Protein 9IA3 (pdb70)

B-factor: mean 20.73, std 11.27, range [8.74, 101.88]

Solvent-accessible surface area: 21559 Å² total; per-residue (Å²): 119,3,78,9,81,21,58,52,78,70,33,54,37,46,72,44,33,151,0,54,0,30,0,150,9,75,99,61,0,90,58,30,0,0,0,0,17,17,57,88,90,81,20,5,124,19,3,0,65,16,4,69,110,96,17,147,74,24,53,84,51,4,51,10,59,38,78,17,58,66,1,34,0,22,0,64,46,2,68,90,93,1,26,7,33,0,10,0,0,0,8,20,37,4,23,20,3,13,23,2,65,12,0,92,2,15,31,112,74,103,67,21,43,8,62,9,40,19,2,44,6,15,84,86,2,28,170,87,32,40,0,2,0,1,0,0,0,7,56,0,9,24,78,124,26,117,20,43,4,76,7,63,115,54,117,33,101,87,42,50,76,80,14,43,18,105,35,26,117,173,55,18,5,20,1,0,6,1,28,0,55,16,55,77,56,72,8,79,146,67,114,54,0,11,0,57,0,56,9,133,28,38,128,75,71,40,77,87,54,30,53,86,79,102,84,230,36,109,6,76,10,38,53,75,45,71,59,100,67,55,40,46,3,106,0,29,0,104,6,77,21,40,131,17,90,28,68,16,0,0,0,0,20,21,33,105,84,107,25,14,63,4,0,0,0,8,0,9,86,91,79,26,59,1,24,5,67,177,5,92,80,50,7,66,2,61,25,56,78,103,52,63,9,0,65,0,63,0,44,60,3,139,71,109,0,24,1,62,0,7,0,0,68,23,19,120,40,33,115,31,0,3,2,0,12,0,63,45,27,2,110,13,2,66,0,9,4,23,86,21,74,80,85,19,13,48,11,15,35,3,18,5,51,88,153,31,92,114,70,25,76,1,2,0,0,0,6,0,13,36,0,3,6,52,82,16,78,24,40,1,42,102,42,92,34,105,91,31,40,25,55,3,70,27,34,99,25,131,81,21,29,32,9,16,5,0,1,0,29,7,76,15,95,14,23,71,118,105,72,18,51,0,26,4,32,0,153,56,32,144,34,159,50,104,42,97,3,82,57,128,92,80,175,228,37,65,48,10,94,32,0,51,99,36,11,138,68,110,206,37,79,31,83,4,80,161

Structure (mmCIF, N/CA/C/O backbone):
data_9IA3
#
_entry.id   9IA3
#
_cell.length_a   82.198
_cell.length_b   65.131
_cell.length_c   100.635
_cell.angle_alpha   90.000
_cell.angle_beta   106.850
_cell.angle_gamma   90.000
#
_symmetry.space_group_name_H-M   'C 1 2 1'
#
loop_
_entity.id
_entity.type
_entity.pdbx_description
1 polymer 'Fab Bc8.108 light chain'
2 polymer 'Fab Bc8.108 heavy chain'
3 polymer 'Large S protein'
4 non-polymer 1,2-ETHANEDIOL
5 non-polymer DI(HYDROXYETHYL)ETHER
6 water water
#
loop_
_atom_site.group_PDB
_atom_site.id
_atom_site.type_symbol
_atom_site.label_atom_id
_atom_site.label_alt_id
_atom_site.label_comp_id
_atom_site.label_asym_id
_atom_site.label_entity_id
_atom_site.label_seq_id
_atom_site.pdbx_PDB_ins_code
_atom_site.Cartn_x
_atom_site.Cartn_y
_atom_site.Cartn_z
_atom_site.occupancy
_atom_site.B_iso_or_equiv
_atom_site.auth_seq_id
_atom_site.auth_comp_id
_atom_site.auth_asym_id
_atom_site.auth_atom_id
_atom_site.pdbx_PDB_model_num
ATOM 1 N N . GLU A 1 1 ? 22.76600 4.19000 15.82400 1.000 32.70130 1 GLU A N 1
ATOM 2 C CA . GLU A 1 1 ? 22.05900 2.91400 15.78500 1.000 24.25931 1 GLU A CA 1
ATOM 3 C C . GLU A 1 1 ? 20.61800 3.12700 15.33200 1.000 24.78014 1 GLU A C 1
ATOM 4 O O . GLU A 1 1 ? 19.97000 4.10200 15.71600 1.000 28.84637 1 GLU A O 1
ATOM 10 N N . ILE A 1 2 ? 20.12100 2.22100 14.49900 1.000 17.84842 2 ILE A N 1
ATOM 11 C CA . ILE A 1 2 ? 18.76500 2.30100 13.97500 1.000 17.47003 2 ILE A CA 1
ATOM 12 C C . ILE A 1 2 ? 17.87100 1.40800 14.82500 1.000 15.72549 2 ILE A C 1
ATOM 13 O O . ILE A 1 2 ? 18.04700 0.18300 14.85900 1.000 17.76013 2 ILE A O 1
ATOM 18 N N . VAL A 1 3 ? 16.91000 2.00800 15.50900 1.000 16.23201 3 VAL A N 1
ATOM 19 C CA . VAL A 1 3 ? 15.99800 1.27100 16.37500 1.000 16.03865 3 VAL A CA 1
ATOM 20 C C . VAL A 1 3 ? 14.82200 0.77700 15.54600 1.000 15.79257 3 VAL A C 1
ATOM 21 O O . VAL A 1 3 ? 14.19200 1.55200 14.81300 1.000 17.67401 3 VAL A O 1
ATOM 25 N N . LEU A 1 4 ? 14.52200 -0.51300 15.66100 1.000 14.27805 4 LEU A N 1
ATOM 26 C CA . LEU A 1 4 ? 13.37300 -1.12000 15.00600 1.000 13.54649 4 LEU A CA 1
ATOM 27 C C . LEU A 1 4 ? 12.30600 -1.37000 16.05700 1.000 15.17169 4 LEU A C 1
ATOM 28 O O . LEU A 1 4 ? 12.57400 -2.00900 17.08000 1.000 16.33427 4 LEU A O 1
ATOM 33 N N . THR A 1 5 ? 11.10100 -0.87500 15.80300 1.000 14.35739 5 THR A N 1
ATOM 34 C CA . THR A 1 5 ? 9.98800 -0.99900 16.73800 1.000 16.42885 5 THR A CA 1
ATOM 35 C C . THR A 1 5 ? 8.89600 -1.85000 16.10900 1.000 14.90891 5 THR A C 1
ATOM 36 O O . THR A 1 5 ? 8.39400 -1.52200 15.02900 1.000 17.05332 5 THR A O 1
ATOM 40 N N . GLN A 1 6 ? 8.51900 -2.92700 16.78500 1.000 13.88374 6 GLN A N 1
ATOM 41 C CA . GLN A 1 6 ? 7.48100 -3.80900 16.27800 1.000 13.59663 6 GLN A CA 1
ATOM 42 C C . GLN A 1 6 ? 6.16300 -3.57700 17.00100 1.000 17.36953 6 GLN A C 1
ATOM 43 O O . GLN A 1 6 ? 6.13300 -3.24900 18.18700 1.000 19.88846 6 GLN A O 1
ATOM 49 N N . SER A 1 7 ? 5.06800 -3.75900 16.25900 1.000 21.18529 7 SER A N 1
ATOM 50 C CA . SER A 1 7 ? 3.70900 -3.52300 16.71900 1.000 20.23341 7 SER A CA 1
ATOM 51 C C . SER A 1 7 ? 2.78200 -4.53200 16.05300 1.000 23.20463 7 SER A C 1
ATOM 52 O O . SER A 1 7 ? 2.95900 -4.85500 14.86900 1.000 19.17998 7 SER A O 1
ATOM 55 N N . PRO A 1 8 ? 1.81500 -5.07000 16.79400 1.000 19.10764 8 PRO A N 1
ATOM 56 C CA . PRO A 1 8 ? 1.62600 -4.92000 18.24100 1.000 19.82351 8 PRO A CA 1
ATOM 57 C C . PRO A 1 8 ? 2.54600 -5.90700 18.93000 1.000 17.95721 8 PRO A C 1
ATOM 58 O O . PRO A 1 8 ? 3.22400 -6.66600 18.25200 1.000 18.78374 8 PRO A O 1
ATOM 62 N N . ALA A 1 9 ? 2.58900 -5.94400 20.26000 1.000 20.49877 9 ALA A N 1
ATOM 63 C CA . ALA A 1 9 ? 3.43400 -6.92300 20.93500 1.000 20.19096 9 ALA A CA 1
ATOM 64 C C . ALA A 1 9 ? 2.90300 -8.33600 20.74600 1.000 17.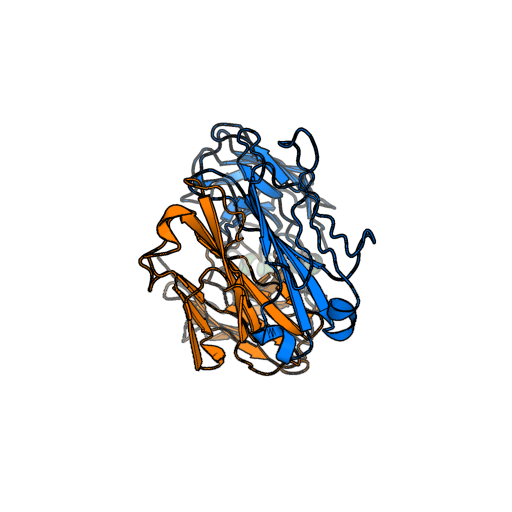73601 9 ALA A C 1
ATOM 65 O O . ALA A 1 9 ? 3.68700 -9.28400 20.62100 1.000 15.87838 9 ALA A O 1
ATOM 67 N N . THR A 1 10 ? 1.58000 -8.49100 20.74200 1.000 18.21118 10 THR A N 1
ATOM 68 C CA . THR A 1 10 ? 0.91300 -9.78100 20.62600 1.000 17.22372 10 THR A CA 1
ATOM 69 C C . THR A 1 10 ? -0.28300 -9.63200 19.69800 1.000 17.22657 10 THR A C 1
ATOM 70 O O . THR A 1 10 ? -1.04500 -8.66600 19.81200 1.000 21.39588 10 THR A O 1
ATOM 74 N N . LEU A 1 11 ? -0.44800 -10.58500 18.79000 1.000 14.91330 11 LEU A N 1
ATOM 75 C CA . LEU A 1 11 ? -1.64900 -10.71600 17.97300 1.000 13.59433 11 LEU A CA 1
ATOM 76 C C . LEU A 1 11 ? -2.33900 -12.01200 18.36000 1.000 16.06130 11 LEU A C 1
ATOM 77 O O . LEU A 1 11 ? -1.68800 -13.05600 18.46500 1.000 17.59963 11 LEU A O 1
ATOM 82 N N . SER A 1 12 ? -3.64000 -11.95000 18.57400 1.000 13.68568 12 SER A N 1
ATOM 83 C CA . SER A 1 12 ? -4.43100 -13.13200 18.88700 1.000 14.27755 12 SER A CA 1
ATOM 84 C C . SER A 1 12 ? -5.36100 -13.36900 17.70700 1.000 13.60136 12 SER A C 1
ATOM 85 O O . SER A 1 12 ? -6.31300 -12.60700 17.50000 1.000 16.79657 12 SER A O 1
ATOM 88 N N . LEU A 1 13 ? -5.11300 -14.43900 16.95400 1.000 12.55176 13 LEU A N 1
ATOM 89 C CA . LEU A 1 13 ? -5.82300 -14.66100 15.70200 1.000 13.43815 13 LEU A CA 1
ATOM 90 C C . LEU A 1 13 ? -6.18300 -16.13100 15.55900 1.000 15.35632 13 LEU A C 1
ATOM 91 O O . LEU A 1 13 ? -5.45900 -17.00700 16.03600 1.000 14.00291 13 LEU A O 1
ATOM 96 N N . SER A 1 14 ? -7.30300 -16.39800 14.87100 1.000 14.87299 14 SER A N 1
ATOM 97 C CA . SER A 1 14 ? -7.69700 -17.77900 14.67000 1.000 16.40900 14 SER A CA 1
ATOM 98 C C . SER A 1 14 ? -6.92400 -18.38100 13.50300 1.000 15.90163 14 SER A C 1
ATOM 99 O O . SER A 1 14 ? -6.54400 -17.66600 12.57300 1.000 16.29179 14 SER A O 1
ATOM 102 N N . PRO A 1 15 ? -6.71000 -19.69700 13.50400 1.000 17.52970 15 PRO A N 1
ATOM 103 C CA . PRO A 1 15 ? -6.20400 -20.35100 12.29700 1.000 19.47257 15 PRO A CA 1
ATOM 104 C C . PRO A 1 15 ? -7.06900 -19.96800 11.10700 1.000 16.16489 15 PRO A C 1
ATOM 105 O O . PRO A 1 15 ? -8.29800 -19.89300 11.19500 1.000 17.74829 15 PRO A O 1
ATOM 109 N N . GLY A 1 16 ? -6.40900 -19.69400 9.98800 1.000 18.76798 16 GLY A N 1
ATOM 110 C CA . GLY A 1 16 ? -7.07700 -19.23800 8.79600 1.000 20.76644 16 GLY A CA 1
ATOM 111 C C . GLY A 1 16 ? -7.18300 -17.73500 8.64400 1.000 22.29776 16 GLY A C 1
ATOM 112 O O . GLY A 1 16 ? -7.49000 -17.26600 7.54300 1.000 22.58559 16 GLY A O 1
ATOM 113 N N . ALA A 1 17 ? -6.94500 -16.96400 9.69800 1.000 18.22023 17 ALA A N 1
ATOM 114 C CA . ALA A 1 17 ? -7.08200 -15.52000 9.59600 1.000 16.95513 17 ALA A CA 1
ATOM 115 C C . ALA A 1 17 ? -5.82000 -14.89600 9.01200 1.000 15.74616 17 ALA A C 1
ATOM 116 O O . ALA A 1 17 ? -4.74000 -15.49800 8.99900 1.000 15.52622 17 ALA A O 1
ATOM 118 N N . ARG A 1 18 ? -5.96100 -13.65800 8.54300 1.000 17.01368 18 ARG A N 1
ATOM 119 C CA . ARG A 1 18 ? -4.83500 -12.88400 8.03800 1.000 15.80589 18 ARG A CA 1
ATOM 120 C C . ARG A 1 18 ? -4.13100 -12.20700 9.20700 1.000 15.23588 18 ARG A C 1
ATOM 121 O O . ARG A 1 18 ? -4.77700 -11.64500 10.09800 1.000 17.65124 18 ARG A O 1
ATOM 129 N N . ALA A 1 19 ? -2.80800 -12.26000 9.21000 1.000 13.18329 19 ALA A N 1
ATOM 130 C CA . ALA A 1 19 ? -1.99600 -11.57200 10.20000 1.000 12.76308 19 ALA A CA 1
ATOM 131 C C . ALA A 1 19 ? -1.19200 -10.47100 9.52400 1.000 12.94305 19 ALA A C 1
ATOM 132 O O . ALA A 1 19 ? -0.57200 -10.70300 8.48000 1.000 14.10986 19 ALA A O 1
ATOM 134 N N . SER A 1 20 ? -1.18300 -9.28600 10.12800 1.000 12.76196 20 SER A N 1
ATOM 135 C CA . SER A 1 20 ? -0.42100 -8.15100 9.62300 1.000 12.60537 20 SER A CA 1
ATOM 136 C C . SER A 1 20 ? 0.44900 -7.64200 10.76300 1.000 14.04026 20 SER A C 1
ATOM 137 O O . SER A 1 20 ? -0.07300 -7.21400 11.80100 1.000 14.49997 20 SER A O 1
ATOM 140 N N . LEU A 1 21 ? 1.76300 -7.71900 10.58400 1.000 12.15451 21 LEU A N 1
ATOM 141 C CA . LEU A 1 21 ? 2.74200 -7.35000 11.59500 1.000 13.00864 21 LEU A CA 1
ATOM 142 C C . LEU A 1 21 ? 3.53000 -6.13900 11.12200 1.000 12.87701 21 LEU A C 1
ATOM 143 O O . LEU A 1 21 ? 3.95600 -6.07600 9.96500 1.000 13.79442 21 LEU A O 1
ATOM 148 N N . SER A 1 22 ? 3.77200 -5.20100 12.03200 1.000 13.20593 22 SER A N 1
ATOM 149 C CA . SER A 1 22 ? 4.41800 -3.94100 11.69300 1.000 13.36828 22 SER A CA 1
ATOM 150 C C . SER A 1 22 ? 5.83400 -3.88100 12.25800 1.000 12.96782 22 SER A C 1
ATOM 151 O O . SER A 1 22 ? 6.08400 -4.32200 13.38900 1.000 13.28793 22 SER A O 1
ATOM 154 N N . CYS A 1 23 ? 6.75300 -3.31900 11.46900 1.000 12.99526 23 CYS A N 1
ATOM 155 C CA . CYS A 1 23 ? 8.10300 -3.00200 11.92200 1.000 12.83936 23 CYS A CA 1
ATOM 156 C C . CYS A 1 23 ? 8.43300 -1.62100 11.39200 1.000 14.26695 23 CYS A C 1
ATOM 157 O O . CYS A 1 23 ? 8.36100 -1.39300 10.18200 1.000 15.30262 23 CYS A O 1
ATOM 160 N N . ARG A 1 24 ? 8.78000 -0.70200 12.28800 1.000 14.95301 24 ARG A N 1
ATOM 161 C CA . ARG A 1 24 ? 9.13900 0.65300 11.90600 1.000 14.83710 24 ARG A CA 1
ATOM 162 C C . ARG A 1 24 ? 10.55100 0.96900 12.36400 1.000 16.12469 24 ARG A C 1
ATOM 163 O O . ARG A 1 24 ? 10.93500 0.65000 13.49500 1.000 17.79219 24 ARG A O 1
ATOM 171 N N . ALA A 1 25 ? 11.31600 1.59900 11.48000 1.000 15.63849 25 ALA A N 1
ATOM 172 C CA . ALA A 1 25 ? 12.70600 1.94600 11.74200 1.000 15.39528 25 ALA A CA 1
ATOM 173 C C . ALA A 1 25 ? 12.81300 3.42500 12.08800 1.000 18.33637 25 ALA A C 1
ATOM 174 O O . ALA A 1 25 ? 12.09100 4.25800 11.53300 1.000 18.31406 25 ALA A O 1
ATOM 176 N N . SER A 1 26 ? 13.73300 3.74800 12.99900 1.000 16.67642 26 SER A N 1
ATOM 177 C CA . SER A 1 26 ? 13.89800 5.12300 13.45900 1.000 18.36155 26 SER A CA 1
ATOM 178 C C . SER A 1 26 ? 14.45600 6.03800 12.37700 1.000 18.75491 26 SER A C 1
ATOM 179 O O . SER A 1 26 ? 14.26600 7.25600 12.44800 1.000 20.51157 26 SER A O 1
ATOM 182 N N . GLN A 1 27 ? 15.12600 5.47500 11.37700 1.000 17.87939 27 GLN A N 1
ATOM 183 C CA . GLN A 1 27 ? 15.49700 6.20700 10.17600 1.000 19.93787 27 GLN A CA 1
ATOM 184 C C . GLN A 1 27 ? 15.52600 5.20400 9.03500 1.000 18.23612 27 GLN A C 1
ATOM 185 O O . GLN A 1 27 ? 15.47800 3.99200 9.25400 1.000 17.32181 27 GLN A O 1
ATOM 191 N N . SER A 1 28 ? 15.61200 5.71300 7.81100 1.000 18.13621 28 SER A N 1
ATOM 192 C CA . SER A 1 28 ? 15.43800 4.85000 6.65300 1.000 18.00703 28 SER A CA 1
ATOM 193 C C . SER A 1 28 ? 16.50000 3.76000 6.59500 1.000 16.43258 28 SER A C 1
ATOM 194 O O . SER A 1 28 ? 17.68700 3.99500 6.83700 1.000 18.40794 28 SER A O 1
ATOM 197 N N . VAL A 1 29 ? 16.05500 2.55600 6.26000 1.000 16.12636 29 VAL A N 1
ATOM 198 C CA . VAL A 1 29 ? 16.93800 1.43600 5.96100 1.000 15.89886 29 VAL A CA 1
ATOM 199 C C . VAL A 1 29 ? 16.81200 1.00900 4.50300 1.000 16.05038 29 VAL A C 1
ATOM 200 O O . VAL A 1 29 ? 17.24900 -0.08300 4.14400 1.000 16.50025 29 VAL A O 1
ATOM 204 N N . ASN A 1 30 ? 16.21800 1.85600 3.66000 1.000 17.20308 30 ASN A N 1
ATOM 205 C CA . ASN A 1 30 ? 15.93400 1.52000 2.26000 1.000 17.88450 30 ASN A CA 1
ATOM 206 C C . ASN A 1 30 ? 15.12800 0.22600 2.26700 1.000 16.91814 30 ASN A C 1
ATOM 207 O O . ASN A 1 30 ? 14.09900 0.16800 2.95600 1.000 17.59117 30 ASN A O 1
ATOM 212 N N . ASN A 1 31 ? 15.54900 -0.81500 1.55600 1.000 16.28915 31 ASN A N 1
ATOM 213 C CA A ASN A 1 31 ? 14.87900 -2.10600 1.54600 0.520 16.00279 31 ASN A CA 1
ATOM 214 C CA B ASN A 1 31 ? 14.85000 -2.09300 1.58500 0.480 15.72492 31 ASN A CA 1
ATOM 215 C C . ASN A 1 31 ? 15.60100 -3.14000 2.39900 1.000 13.58794 31 ASN A C 1
ATOM 216 O O . ASN A 1 31 ? 15.28500 -4.32600 2.31200 1.000 13.96129 31 ASN A O 1
ATOM 225 N N . PHE A 1 32 ? 16.57000 -2.72700 3.21500 1.000 14.28447 32 PHE A N 1
ATOM 226 C CA . PHE A 1 32 ? 17.47300 -3.66900 3.88500 1.000 13.63892 32 PHE A CA 1
ATOM 227 C C . PHE A 1 32 ? 16.89900 -4.15900 5.21300 1.000 12.66860 32 PHE A C 1
ATOM 228 O O . PHE A 1 32 ? 17.48800 -3.97400 6.28900 1.000 13.45856 32 PHE A O 1
ATOM 236 N N . LEU A 1 33 ? 15.74900 -4.82700 5.10600 1.000 12.44018 33 LEU A N 1
ATOM 237 C CA . LEU A 1 33 ? 14.99600 -5.30900 6.24700 1.000 13.49458 33 LEU A CA 1
ATOM 238 C C . LEU A 1 33 ? 14.59300 -6.75700 6.01100 1.000 11.94498 33 LEU A C 1
ATOM 239 O O . LEU A 1 33 ? 14.23400 -7.13300 4.88700 1.000 13.15631 33 LEU A O 1
ATOM 244 N N . ALA A 1 34 ? 14.64900 -7.57000 7.06700 1.000 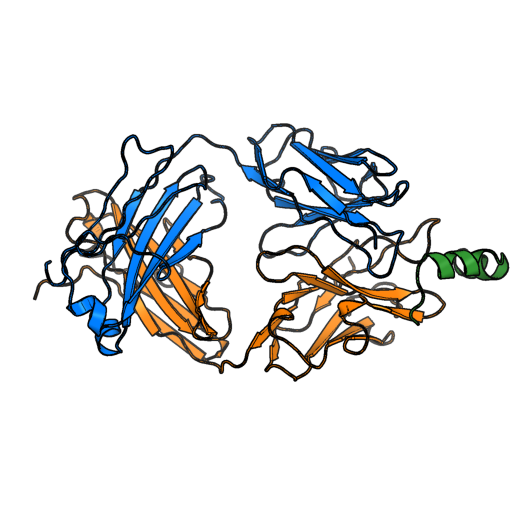11.36125 34 ALA A N 1
ATOM 245 C CA . ALA A 1 34 ? 14.23600 -8.96500 6.98900 1.000 11.56626 34 ALA A CA 1
ATOM 246 C C . ALA A 1 34 ? 13.35300 -9.33200 8.16800 1.000 11.62797 34 ALA A C 1
ATOM 247 O O . ALA A 1 34 ? 13.31600 -8.63600 9.19200 1.000 11.74942 34 ALA A O 1
ATOM 249 N N . TRP A 1 35 ? 12.66800 -10.46500 8.00700 1.000 11.15499 35 TRP A N 1
ATOM 250 C CA . TRP A 1 35 ? 11.78500 -11.02000 9.01700 1.000 10.52666 35 TRP A CA 1
ATOM 251 C C . TRP A 1 35 ? 12.18400 -12.46000 9.31500 1.000 11.03791 35 TRP A C 1
ATOM 252 O O . TRP A 1 35 ? 12.43400 -13.25000 8.39100 1.000 12.02684 35 TRP A O 1
ATOM 263 N N . TYR A 1 36 ? 12.21200 -12.79600 10.60400 1.000 11.06316 36 TYR A N 1
ATOM 264 C CA . TYR A 1 36 ? 12.50800 -14.13500 11.09300 1.000 11.35333 36 TYR A CA 1
ATOM 265 C C . TYR A 1 36 ? 11.34900 -14.63500 11.93900 1.000 11.40991 36 TYR A C 1
ATOM 266 O O . TYR A 1 36 ? 10.67800 -13.85300 12.61400 1.000 12.30522 36 TYR A O 1
ATOM 275 N N . GLN A 1 37 ? 11.15800 -15.95200 11.94100 1.000 11.12354 37 GLN A N 1
ATOM 276 C CA . GLN A 1 37 ? 10.19800 -16.63600 12.80100 1.000 10.93536 37 GLN A CA 1
ATOM 277 C C . GLN A 1 37 ? 10.96400 -17.39200 13.87300 1.000 12.22065 37 GLN A C 1
ATOM 278 O O . GLN A 1 37 ? 12.02500 -17.96400 13.59600 1.000 13.02048 37 GLN A O 1
ATOM 284 N N . GLN A 1 38 ? 10.43200 -17.41600 15.09400 1.000 11.22398 38 GLN A N 1
ATOM 285 C CA . GLN A 1 38 ? 11.06200 -18.19700 16.14700 1.000 11.93971 38 GLN A CA 1
ATOM 286 C C . GLN A 1 38 ? 10.01100 -18.86000 17.01900 1.000 12.69483 38 GLN A C 1
ATOM 287 O O . GLN A 1 38 ? 9.10700 -18.19800 17.53300 1.000 13.81894 38 GLN A O 1
ATOM 293 N N . LYS A 1 39 ? 10.16400 -20.15300 17.21900 1.000 14.35211 39 LYS A N 1
ATOM 294 C CA . LYS A 1 39 ? 9.30600 -20.93100 18.09400 1.000 15.65478 39 LYS A CA 1
ATOM 295 C C . LYS A 1 39 ? 10.04600 -21.27400 19.37700 1.000 17.94047 39 LYS A C 1
ATOM 296 O O . LYS A 1 39 ? 11.28000 -21.31700 19.39900 1.000 17.22897 39 LYS A O 1
ATOM 302 N N . PRO A 1 40 ? 9.32300 -21.53500 20.46800 1.000 18.32408 40 PRO A N 1
ATOM 303 C CA . PRO A 1 40 ? 9.98300 -21.88900 21.73100 1.000 19.59445 40 PRO A CA 1
ATOM 304 C C . PRO A 1 40 ? 10.97100 -23.03500 21.56400 1.000 18.74879 40 PRO A C 1
ATOM 305 O O . PRO A 1 40 ? 10.67600 -24.05200 20.93200 1.000 23.27232 40 PRO A O 1
ATOM 309 N N . GLY A 1 41 ? 12.16400 -22.85700 22.12800 1.000 21.51598 41 GLY A N 1
ATOM 310 C CA . GLY A 1 41 ? 13.18400 -23.88400 22.07600 1.000 26.31655 41 GLY A CA 1
ATOM 311 C C . GLY A 1 41 ? 13.87500 -24.05300 20.74200 1.000 27.13372 41 GLY A C 1
ATOM 312 O O . GLY A 1 41 ? 14.61400 -25.02900 20.56800 1.000 27.41310 41 GLY A O 1
ATOM 313 N N . GLN A 1 42 ? 13.67000 -23.14000 19.79400 1.000 18.23492 42 GLN A N 1
ATOM 314 C CA . GLN A 1 42 ? 14.30300 -23.23700 18.48700 1.000 18.32435 42 GLN A CA 1
ATOM 315 C C . GLN A 1 42 ? 14.99800 -21.93300 18.13400 1.000 19.03822 42 GLN A C 1
ATOM 316 O O . GLN A 1 42 ? 14.66500 -20.86500 18.65000 1.000 17.06986 42 GLN A O 1
ATOM 322 N N . ALA A 1 43 ? 15.96600 -22.03500 17.22300 1.000 16.59916 43 ALA A N 1
ATOM 323 C CA . ALA A 1 43 ? 16.62100 -20.86300 16.68200 1.000 16.26690 43 ALA A CA 1
ATOM 324 C C . ALA A 1 43 ? 15.67900 -20.14300 15.72200 1.000 14.04371 43 ALA A C 1
ATOM 325 O O . ALA A 1 43 ? 14.74500 -20.74600 15.18000 1.000 14.83788 43 ALA A O 1
ATOM 327 N N . PRO A 1 44 ? 15.90900 -18.85400 15.49000 1.000 13.53626 44 PRO A N 1
ATOM 328 C CA . PRO A 1 44 ? 15.13200 -18.13200 14.47500 1.000 14.04422 44 PRO A CA 1
ATOM 329 C C . PRO A 1 44 ? 15.34400 -18.72600 13.08900 1.000 14.75449 44 PRO A C 1
ATOM 330 O O . PRO A 1 44 ? 16.34300 -19.40500 12.81600 1.000 14.85943 44 PRO A O 1
ATOM 334 N N A ARG A 1 45 ? 14.41300 -18.39000 12.19100 0.380 13.44962 45 ARG A N 1
ATOM 335 N N B ARG A 1 45 ? 14.38300 -18.46800 12.20400 0.620 12.25235 45 ARG A N 1
ATOM 336 C CA A ARG A 1 45 ? 14.40100 -18.89200 10.82200 0.380 10.98527 45 ARG A CA 1
ATOM 337 C CA B ARG A 1 45 ? 14.48400 -18.88900 10.81700 0.620 14.99851 45 ARG A CA 1
ATOM 338 C C A ARG A 1 45 ? 14.04300 -17.74900 9.87900 0.380 14.47281 45 ARG A C 1
ATOM 339 C C B ARG A 1 45 ? 14.09300 -17.72800 9.91600 0.620 11.03075 45 ARG A C 1
ATOM 340 O O A ARG A 1 45 ? 12.98800 -17.12400 10.03200 0.380 10.06234 45 ARG A O 1
ATOM 341 O O B ARG A 1 45 ? 13.06800 -17.07900 10.13800 0.620 15.98352 45 ARG A O 1
ATOM 356 N N . LEU A 1 46 ? 14.90900 -17.48700 8.89500 1.000 11.39387 46 LEU A N 1
ATOM 357 C CA . LEU A 1 46 ? 14.67900 -16.38900 7.96400 1.000 11.52011 46 LEU A CA 1
ATOM 358 C C . LEU A 1 46 ? 13.46300 -16.66900 7.07900 1.000 11.69708 46 LEU A C 1
ATOM 359 O O . LEU A 1 46 ? 13.34500 -17.75200 6.49800 1.000 13.41707 46 LEU A O 1
ATOM 364 N N . LEU A 1 47 ? 12.56500 -15.69200 6.96100 1.000 11.25478 47 LEU A N 1
ATOM 365 C CA . LEU A 1 47 ? 11.34400 -15.82400 6.17100 1.000 11.58034 47 LEU A CA 1
ATOM 366 C C . LEU A 1 47 ? 11.39000 -14.96100 4.92200 1.000 12.40582 47 LEU A C 1
ATOM 367 O O . LEU A 1 47 ? 11.20600 -15.45700 3.80800 1.000 12.72701 47 LEU A O 1
ATOM 372 N N . ILE A 1 48 ? 11.57800 -13.65400 5.12200 1.000 12.07398 48 ILE A N 1
ATOM 373 C CA . ILE A 1 48 ? 11.50800 -12.62700 4.09300 1.000 12.39794 48 ILE A CA 1
ATOM 374 C C . ILE A 1 48 ? 12.75100 -11.76900 4.26600 1.000 12.52602 48 ILE A C 1
ATOM 375 O O . ILE A 1 48 ? 13.13900 -11.45700 5.40100 1.000 12.67304 48 ILE A O 1
ATOM 380 N N . TYR A 1 49 ? 13.38000 -11.38200 3.16000 1.000 12.75266 49 TYR A N 1
ATOM 381 C CA . TYR A 1 49 ? 14.59500 -10.59100 3.24800 1.000 13.23696 49 TYR A CA 1
ATOM 382 C C . TYR A 1 49 ? 14.57200 -9.50600 2.18400 1.000 12.22536 49 TYR A C 1
ATOM 383 O O . TYR A 1 49 ? 13.86000 -9.61000 1.18000 1.000 13.71399 49 TYR A O 1
ATOM 392 N N . ASP A 1 50 ? 15.37500 -8.46600 2.41100 1.000 12.50447 50 ASP A N 1
ATOM 393 C CA . ASP A 1 50 ? 15.33400 -7.24600 1.61100 1.000 13.45485 50 ASP A CA 1
ATOM 394 C C . ASP A 1 50 ? 13.89400 -6.81500 1.33200 1.000 14.11729 50 ASP A C 1
ATOM 395 O O . ASP A 1 50 ? 13.48600 -6.58500 0.18800 1.000 14.28089 50 ASP A O 1
ATOM 400 N N . ALA A 1 51 ? 13.12000 -6.74900 2.41800 1.000 13.36774 51 ALA A N 1
ATOM 401 C CA . ALA A 1 51 ? 11.75200 -6.23700 2.49700 1.000 13.38670 51 ALA A CA 1
ATOM 402 C C . ALA A 1 51 ? 10.69700 -7.18200 1.93200 1.000 13.92901 51 ALA A C 1
ATOM 403 O O . ALA A 1 51 ? 9.63600 -7.35600 2.53900 1.000 13.49438 51 ALA A O 1
ATOM 405 N N . SER A 1 52 ? 10.96300 -7.78800 0.77100 1.000 13.51897 52 SER A N 1
ATOM 406 C CA . SER A 1 52 ? 9.90100 -8.48300 0.05600 1.000 14.03677 52 SER A CA 1
ATOM 407 C C . SER A 1 52 ? 10.31800 -9.79600 -0.58300 1.000 14.50500 52 SER A C 1
ATOM 408 O O . SER A 1 52 ? 9.47300 -10.43900 -1.21000 1.000 16.36246 52 SER A O 1
ATOM 411 N N . LYS A 1 53 ? 11.57500 -10.20100 -0.48600 1.000 14.73816 53 LYS A N 1
ATOM 412 C CA . LYS A 1 53 ? 12.01600 -11.42800 -1.13100 1.000 14.07679 53 LYS A CA 1
ATOM 413 C C . LYS A 1 53 ? 11.76400 -12.59000 -0.18200 1.000 13.11809 53 LYS A C 1
ATOM 414 O O . LYS A 1 53 ? 11.99800 -12.48100 1.02200 1.000 14.84248 53 LYS A O 1
ATOM 420 N N . ARG A 1 54 ? 11.27600 -13.70000 -0.71200 1.000 14.63027 54 ARG A N 1
ATOM 421 C CA . ARG A 1 54 ? 10.94200 -14.85700 0.11000 1.000 13.85401 54 ARG A CA 1
ATOM 422 C C . ARG A 1 54 ? 12.09900 -15.84600 0.09700 1.000 13.07987 54 ARG A C 1
ATOM 423 O O . ARG A 1 54 ? 12.58500 -16.23000 -0.96900 1.000 15.56337 54 ARG A O 1
ATOM 431 N N . ALA A 1 55 ? 12.53000 -16.27200 1.27800 1.000 14.60878 55 ALA A N 1
ATOM 432 C CA . ALA A 1 55 ? 13.59800 -17.25700 1.34200 1.000 15.53844 55 ALA A CA 1
ATOM 433 C C . ALA A 1 55 ? 13.12500 -18.59900 0.78800 1.000 16.02543 55 ALA A C 1
ATOM 434 O O . ALA A 1 55 ? 11.95400 -18.97200 0.90700 1.000 15.48909 55 ALA A O 1
ATOM 436 N N . THR A 1 56 ? 14.05300 -19.33300 0.17900 1.000 19.42547 56 THR A N 1
ATOM 437 C CA . THR A 1 56 ? 13.72500 -20.66500 -0.30800 1.000 19.75903 56 THR A CA 1
ATOM 438 C C . THR A 1 56 ? 13.26100 -21.53300 0.85800 1.000 16.79831 56 THR A C 1
ATOM 439 O O . THR A 1 56 ? 13.81900 -21.47600 1.95700 1.000 19.44108 56 THR A O 1
ATOM 443 N N . GLY A 1 57 ? 12.21100 -22.32400 0.62700 1.000 16.88658 57 GLY A N 1
ATOM 444 C CA . GLY A 1 57 ? 11.63300 -23.16400 1.65800 1.000 17.43468 57 GLY A CA 1
ATOM 445 C C . GLY A 1 57 ? 10.49200 -22.53600 2.42900 1.000 15.79075 57 GLY A C 1
ATOM 446 O O . GLY A 1 57 ? 9.83800 -23.23200 3.22000 1.000 17.57807 57 GLY A O 1
ATOM 447 N N . ILE A 1 58 ? 10.22400 -21.25600 2.22100 1.000 14.01233 58 ILE A N 1
ATOM 448 C CA . ILE A 1 58 ? 9.21200 -20.52500 2.97800 1.000 12.31081 58 ILE A CA 1
ATOM 449 C C . ILE A 1 58 ? 7.90400 -20.50900 2.19100 1.000 12.47355 58 ILE A C 1
ATOM 450 O O . ILE A 1 58 ? 7.91900 -20.19400 0.99600 1.000 13.33288 58 ILE A O 1
ATOM 455 N N . PRO A 1 59 ? 6.77200 -20.83600 2.80900 1.000 12.42143 59 PRO A N 1
ATOM 456 C CA . PRO A 1 59 ? 5.49100 -20.87500 2.08900 1.000 12.78860 59 PRO A CA 1
ATOM 457 C C . PRO A 1 59 ? 5.04800 -19.53100 1.52100 1.000 12.44561 59 PRO A C 1
ATOM 458 O O . PRO A 1 59 ? 5.35400 -18.45800 2.04500 1.000 13.42345 59 PRO A O 1
ATOM 462 N N . ALA A 1 60 ? 4.24200 -19.62600 0.45800 1.000 13.22554 60 ALA A N 1
ATOM 463 C CA . ALA A 1 60 ? 3.77700 -18.46700 -0.30300 1.000 14.53176 60 ALA A CA 1
ATOM 464 C C . ALA A 1 60 ? 2.81600 -17.57100 0.47100 1.000 13.58230 60 ALA A C 1
ATOM 465 O O . ALA A 1 60 ? 2.60300 -16.42800 0.04800 1.000 13.65053 60 ALA A O 1
ATOM 467 N N . ARG A 1 61 ? 2.24200 -18.04600 1.58000 1.000 12.29826 61 ARG A N 1
ATOM 468 C CA . ARG A 1 61 ? 1.36500 -17.20700 2.39200 1.000 13.06726 61 ARG A CA 1
ATOM 469 C C . ARG A 1 61 ? 2.11000 -16.12500 3.16300 1.000 12.39962 61 ARG A C 1
ATOM 470 O O . ARG A 1 61 ? 1.45400 -15.24900 3.73800 1.000 12.77956 61 ARG A O 1
ATOM 478 N N . PHE A 1 62 ? 3.44200 -16.16400 3.21100 1.000 11.56490 62 PHE A N 1
ATOM 479 C CA . PHE A 1 62 ? 4.23600 -15.10900 3.83400 1.000 11.81810 62 PHE A CA 1
ATOM 480 C C . PHE A 1 62 ? 4.65900 -14.11000 2.76600 1.000 12.41161 62 PHE A C 1
ATOM 481 O O . PHE A 1 62 ? 5.28300 -14.49200 1.76700 1.000 12.87644 62 PHE A O 1
ATOM 489 N N . SER A 1 63 ? 4.34300 -12.83500 2.97800 1.000 12.13865 63 SER A N 1
ATOM 490 C CA . SER A 1 63 ? 4.78900 -11.76600 2.09400 1.000 12.89251 63 SER A CA 1
ATOM 491 C C . SER A 1 63 ? 5.22300 -10.57200 2.92200 1.000 12.48947 63 SER A C 1
ATOM 492 O O . SER A 1 63 ? 4.62300 -10.27600 3.95900 1.000 15.15373 63 SER A O 1
ATOM 495 N N . GLY A 1 64 ? 6.25800 -9.88200 2.46800 1.000 12.82117 64 GLY A N 1
ATOM 496 C CA . GLY A 1 64 ? 6.72300 -8.66500 3.10500 1.000 12.69847 64 GLY A CA 1
ATOM 497 C C . GLY A 1 64 ? 6.53800 -7.48500 2.17300 1.000 13.79832 64 GLY A C 1
ATOM 498 O O . GLY A 1 64 ? 6.57900 -7.63300 0.94800 1.000 14.81057 64 GLY A O 1
ATOM 499 N N . SER A 1 65 ? 6.32700 -6.31000 2.75600 1.000 14.11237 65 SER A N 1
ATOM 500 C CA . SER A 1 65 ? 6.17600 -5.08500 1.99200 1.000 15.00299 65 SER A CA 1
ATOM 501 C C . SER A 1 65 ? 6.75600 -3.92900 2.79200 1.000 15.27272 65 SER A C 1
ATOM 502 O O . SER A 1 65 ? 7.07400 -4.05300 3.97900 1.000 14.60566 65 SER A O 1
ATOM 505 N N . GLY A 1 66 ? 6.89800 -2.80000 2.12100 1.000 16.94828 66 GLY A N 1
ATOM 506 C CA . GLY A 1 66 ? 7.38500 -1.58600 2.73800 1.000 19.01930 66 GLY A CA 1
ATOM 507 C C . GLY A 1 66 ? 8.76400 -1.19700 2.23100 1.000 19.02995 66 GLY A C 1
ATOM 508 O O . GLY A 1 66 ? 9.47700 -1.96600 1.58500 1.000 18.68717 66 GLY A O 1
ATOM 509 N N . SER A 1 67 ? 9.12700 0.03800 2.54800 1.000 20.46016 67 SER A N 1
ATOM 510 C CA . SER A 1 67 ? 10.41600 0.58500 2.17600 1.000 20.21207 67 SER A CA 1
ATOM 511 C C . SER A 1 67 ? 10.69700 1.74200 3.11900 1.000 23.76325 67 SER A C 1
ATOM 512 O O . SER A 1 67 ? 9.77300 2.33300 3.68400 1.000 31.72177 67 SER A O 1
ATOM 515 N N . GLY A 1 68 ? 11.97400 2.03600 3.31000 1.000 19.30375 68 GLY A N 1
ATOM 516 C CA . GLY A 1 68 ? 12.35300 3.20500 4.08100 1.000 18.60041 68 GLY A CA 1
ATOM 517 C C . GLY A 1 68 ? 12.24500 2.97100 5.57200 1.000 17.64038 68 GLY A C 1
ATOM 518 O O . GLY A 1 68 ? 13.15200 2.39100 6.17600 1.000 17.36246 68 GLY A O 1
ATOM 519 N N . THR A 1 69 ? 11.14200 3.40400 6.18300 1.000 18.23852 69 THR A N 1
ATOM 520 C CA . THR A 1 69 ? 10.96500 3.24100 7.61700 1.000 17.27183 69 THR A CA 1
ATOM 521 C C . THR A 1 69 ? 9.80300 2.35400 8.03100 1.000 19.73771 69 THR A C 1
ATOM 522 O O . THR A 1 69 ? 9.76700 1.94300 9.19200 1.000 24.18932 69 THR A O 1
ATOM 526 N N . ASP A 1 70 ? 8.86200 2.04500 7.14400 1.000 16.56371 70 ASP A N 1
ATOM 527 C CA . ASP A 1 70 ? 7.62400 1.38100 7.53200 1.000 15.63945 70 ASP A CA 1
ATOM 528 C C . ASP A 1 70 ? 7.50100 0.07400 6.75700 1.000 16.65590 70 ASP A C 1
ATOM 529 O O . ASP A 1 70 ? 7.45400 0.08200 5.52100 1.000 20.48552 70 ASP A O 1
ATOM 534 N N . PHE A 1 71 ? 7.45200 -1.04500 7.47800 1.000 14.13822 71 PHE A N 1
ATOM 535 C CA . PHE A 1 71 ? 7.45700 -2.37400 6.88400 1.000 14.36603 71 PHE A CA 1
ATOM 536 C C . PHE A 1 71 ? 6.35200 -3.22600 7.48400 1.000 13.46481 71 PHE A C 1
ATOM 537 O O . PHE A 1 71 ? 5.95100 -3.02900 8.63600 1.000 14.26109 71 PHE A O 1
ATOM 545 N N . THR A 1 72 ? 5.88500 -4.19100 6.69600 1.000 13.51773 72 THR A N 1
ATOM 546 C CA . THR A 1 72 ? 4.80200 -5.07400 7.10100 1.000 13.72493 72 THR A CA 1
ATOM 547 C C . THR A 1 72 ? 5.13000 -6.49200 6.67100 1.000 12.87324 72 THR A C 1
ATOM 548 O O . THR A 1 72 ? 5.57200 -6.71100 5.53900 1.000 14.68504 72 THR A O 1
ATOM 552 N N . LEU A 1 73 ? 4.91500 -7.44600 7.57200 1.000 11.63989 73 LEU A N 1
ATOM 553 C CA . LEU A 1 73 ? 4.87800 -8.86000 7.23900 1.000 11.06087 73 LEU A CA 1
ATOM 554 C C . LEU A 1 73 ? 3.42200 -9.27600 7.27500 1.000 11.89049 73 LEU A C 1
ATOM 555 O O . LEU A 1 73 ? 2.73700 -9.04800 8.27700 1.000 12.72355 73 LEU A O 1
ATOM 560 N N . THR A 1 74 ? 2.94400 -9.86400 6.18800 1.000 11.05922 74 THR A N 1
ATOM 561 C CA . THR A 1 74 ? 1.57500 -10.34100 6.12300 1.000 13.01618 74 THR A CA 1
ATOM 562 C C . THR A 1 74 ? 1.59900 -11.85100 5.97400 1.000 12.56010 74 THR A C 1
ATOM 563 O O . THR A 1 74 ? 2.28600 -12.38200 5.09100 1.000 12.82518 74 THR A O 1
ATOM 567 N N . ILE A 1 75 ? 0.84600 -12.53800 6.82100 1.000 11.76854 75 ILE A N 1
ATOM 568 C CA . ILE A 1 75 ? 0.59100 -13.96000 6.66600 1.000 12.18794 75 ILE A CA 1
ATOM 569 C C . ILE A 1 75 ? -0.85500 -14.04600 6.20000 1.000 13.08001 75 ILE A C 1
ATOM 570 O O . ILE A 1 75 ? -1.77400 -13.71300 6.95300 1.000 14.24734 75 ILE A O 1
ATOM 575 N N . SER A 1 76 ? -1.06800 -14.44400 4.94800 1.000 14.29201 76 SER A N 1
ATOM 576 C CA . SER A 1 76 ? -2.38100 -14.24300 4.34200 1.000 16.64130 76 SER A CA 1
ATOM 577 C C . SER A 1 76 ? -3.44500 -15.10700 5.00400 1.000 16.82632 76 SER A C 1
ATOM 578 O O . SER A 1 76 ? -4.60000 -14.68500 5.10900 1.000 17.44666 76 SER A O 1
ATOM 581 N N . SER A 1 77 ? -3.08300 -16.31400 5.45700 1.000 15.67011 77 SER A N 1
ATOM 582 C CA . SER A 1 77 ? -4.02100 -17.22400 6.11600 1.000 16.72678 77 SER A CA 1
ATOM 583 C C . SER A 1 77 ? -3.20300 -18.09800 7.06500 1.000 16.92354 77 SER A C 1
ATOM 584 O O . SER A 1 77 ? -2.40000 -18.91900 6.61000 1.000 18.21082 77 SER A O 1
ATOM 587 N N . LEU A 1 78 ? -3.39100 -17.91500 8.37400 1.000 15.20577 78 LEU A N 1
ATOM 588 C CA . LEU A 1 78 ? -2.52800 -18.54900 9.36600 1.000 14.41428 78 LEU A CA 1
ATOM 589 C C . LEU A 1 78 ? -2.74300 -20.05300 9.42500 1.000 15.85540 78 LEU A C 1
ATOM 590 O O . LEU A 1 78 ? -3.87700 -20.53000 9.52300 1.000 18.07417 78 LEU A O 1
ATOM 595 N N . GLU A 1 79 ? -1.64100 -20.79600 9.39700 1.000 14.92945 79 GLU A N 1
ATOM 596 C CA . GLU A 1 79 ? -1.59300 -22.22500 9.64400 1.000 15.06613 79 GLU A CA 1
ATOM 597 C C . GLU A 1 79 ? -1.16300 -22.46000 11.08500 1.000 15.55223 79 GLU A C 1
ATOM 598 O O . GLU A 1 79 ? -0.52800 -21.60000 11.69500 1.000 13.61273 79 GLU A O 1
ATOM 604 N N . PRO A 1 80 ? -1.50800 -23.60900 11.67900 1.000 16.11038 80 PRO A N 1
ATOM 605 C CA . PRO A 1 80 ? -1.12700 -23.84500 13.08800 1.000 15.35653 80 PRO A CA 1
ATOM 606 C C . PRO A 1 80 ? 0.35700 -23.66900 13.36100 1.000 14.04741 80 PRO A C 1
ATOM 607 O O . PRO A 1 80 ? 0.73600 -23.16800 14.42800 1.000 14.88668 80 PRO A O 1
ATOM 611 N N . GLU A 1 81 ? 1.20900 -24.05400 12.40700 1.000 15.33969 81 GLU A N 1
ATOM 612 C CA . GLU A 1 81 ? 2.64900 -23.92500 12.57400 1.000 15.77030 81 GLU A CA 1
ATOM 613 C C . GLU A 1 81 ? 3.13600 -22.48300 12.51300 1.000 13.48268 81 GLU A C 1
ATOM 614 O O . GLU A 1 81 ? 4.31500 -22.23900 12.78500 1.000 15.35253 81 GLU A O 1
ATOM 620 N N . ASP A 1 82 ? 2.27400 -21.52200 12.18900 1.000 13.46247 82 ASP A N 1
ATOM 621 C CA . ASP A 1 82 ? 2.68100 -20.12900 12.06800 1.000 12.30873 82 ASP A CA 1
ATOM 622 C C . ASP A 1 82 ? 2.58000 -19.37000 13.38000 1.000 11.39164 82 ASP A C 1
ATOM 623 O O . ASP A 1 82 ? 3.02600 -18.22600 13.45800 1.000 12.12318 82 ASP A O 1
ATOM 628 N N . PHE A 1 83 ? 1.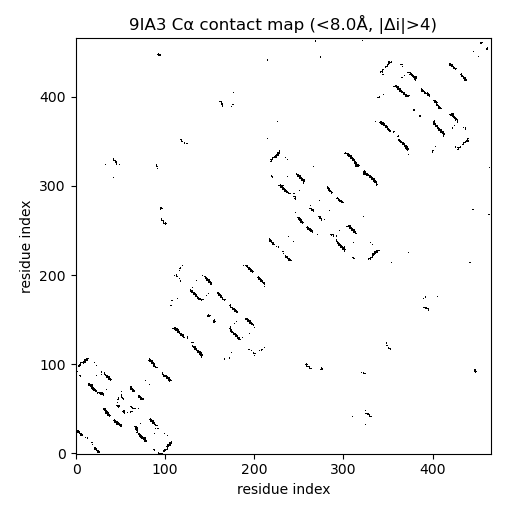97300 -19.95400 14.40000 1.000 11.33093 83 PHE A N 1
ATOM 629 C CA . PHE A 1 83 ? 1.86500 -19.27300 15.67600 1.000 11.61199 83 PHE A CA 1
ATOM 630 C C . PHE A 1 83 ? 3.21700 -19.35500 16.36600 1.000 11.79351 83 PHE A C 1
ATOM 631 O O . PHE A 1 83 ? 3.71800 -20.45000 16.64000 1.000 13.35315 83 PHE A O 1
ATOM 639 N N . ALA A 1 84 ? 3.83700 -18.19800 16.56800 1.000 11.17453 84 ALA A N 1
ATOM 640 C CA . ALA A 1 84 ? 5.26400 -18.10300 16.85100 1.000 11.60912 84 ALA A CA 1
ATOM 641 C C . ALA A 1 84 ? 5.58500 -16.64000 17.09300 1.000 11.14256 84 ALA A C 1
ATOM 642 O O . ALA A 1 84 ? 4.69800 -15.78600 17.00600 1.000 11.73694 84 ALA A O 1
ATOM 644 N N . VAL A 1 85 ? 6.83500 -16.34200 17.39100 1.000 11.25502 85 VAL A N 1
ATOM 645 C CA . VAL A 1 85 ? 7.29000 -14.96500 17.52200 1.000 10.40154 85 VAL A CA 1
ATOM 646 C C . VAL A 1 85 ? 8.00700 -14.57400 16.24200 1.000 11.42613 85 VAL A C 1
ATOM 647 O O . VAL A 1 85 ? 8.72600 -15.38700 15.64300 1.000 12.63123 85 VAL A O 1
ATOM 651 N N . TYR A 1 86 ? 7.80600 -13.33400 15.81000 1.000 10.70615 86 TYR A N 1
ATOM 652 C CA . TYR A 1 86 ? 8.38800 -12.81800 14.57800 1.000 11.41576 86 TYR A CA 1
ATOM 653 C C . TYR A 1 86 ? 9.23400 -11.59100 14.89000 1.000 11.09706 86 TYR A C 1
ATOM 654 O O . TYR A 1 86 ? 8.78200 -10.68600 15.59900 1.000 11.72484 86 TYR A O 1
ATOM 663 N N . TYR A 1 87 ? 10.44900 -11.55900 14.35000 1.000 10.97296 87 TYR A N 1
ATOM 664 C CA . TYR A 1 87 ? 11.38100 -10.45200 14.54000 1.000 11.40103 87 TYR A CA 1
ATOM 665 C C . TYR A 1 87 ? 11.75000 -9.82900 13.20800 1.000 11.25614 87 TYR A C 1
ATOM 666 O O . TYR A 1 87 ? 11.98600 -10.54200 12.22900 1.000 12.97399 87 TYR A O 1
ATOM 675 N N . CYS A 1 88 ? 11.84500 -8.50300 13.16800 1.000 10.93142 88 CYS A N 1
ATOM 676 C CA . CYS A 1 88 ? 12.48300 -7.84500 12.03400 1.000 10.91414 88 CYS A CA 1
ATOM 677 C C . CYS A 1 88 ? 13.93700 -7.51300 12.37100 1.000 11.16377 88 CYS A C 1
ATOM 678 O O . CYS A 1 88 ? 14.33900 -7.48000 13.53700 1.000 11.93326 88 CYS A O 1
ATOM 681 N N . GLN A 1 89 ? 14.72700 -7.25800 11.32900 1.000 11.29219 89 GLN A N 1
ATOM 682 C CA . GLN A 1 89 ? 16.15200 -6.99000 11.48700 1.000 11.42308 89 GLN A CA 1
ATOM 683 C C . GLN A 1 89 ? 16.60600 -6.17400 10.28600 1.000 11.47256 89 GLN A C 1
ATOM 684 O O . GLN A 1 89 ? 16.10100 -6.36900 9.17800 1.000 11.73406 89 GLN A O 1
ATOM 690 N N . GLN A 1 90 ? 17.57200 -5.27600 10.49800 1.000 11.12997 90 GLN A N 1
ATOM 691 C CA . GLN A 1 90 ? 18.16500 -4.54000 9.38900 1.000 11.49715 90 GLN A CA 1
ATOM 692 C C . GLN A 1 90 ? 19.63800 -4.90900 9.23700 1.000 11.43589 90 GLN A C 1
ATOM 693 O O . GLN A 1 90 ? 20.32100 -5.19900 10.22600 1.000 11.63772 90 GLN A O 1
ATOM 699 N N . ARG A 1 91 ? 20.12500 -4.90100 7.99100 1.000 11.46119 91 ARG A N 1
ATOM 700 C CA . ARG A 1 91 ? 21.49100 -5.31800 7.67800 1.000 12.07794 91 ARG A CA 1
ATOM 701 C C . ARG A 1 91 ? 22.37500 -4.18900 7.15400 1.000 12.86302 91 ARG A C 1
ATOM 702 O O . ARG A 1 91 ? 23.49400 -4.46000 6.69700 1.000 13.11946 91 ARG A O 1
ATOM 710 N N . THR A 1 92 ? 21.92500 -2.93500 7.22900 1.000 11.97722 92 THR A N 1
ATOM 711 C CA . THR A 1 92 ? 22.60600 -1.84200 6.54100 1.000 12.82345 92 THR A CA 1
ATOM 712 C C . THR A 1 92 ? 23.43100 -0.93400 7.44700 1.000 13.01248 92 THR A C 1
ATOM 713 O O . THR A 1 92 ? 24.48300 -0.44500 7.01600 1.000 13.30004 92 THR A O 1
ATOM 717 N N . ASN A 1 93 ? 22.99800 -0.70900 8.68200 1.000 13.08327 93 ASN A N 1
ATOM 718 C CA . ASN A 1 93 ? 23.62000 0.25300 9.58000 1.000 12.82950 93 ASN A CA 1
ATOM 719 C C . ASN A 1 93 ? 24.23000 -0.48900 10.76200 1.000 12.76912 93 ASN A C 1
ATOM 720 O O . ASN A 1 93 ? 23.56100 -1.32200 11.38200 1.000 12.88017 93 ASN A O 1
ATOM 725 N N . TRP A 1 94 ? 25.48400 -0.19000 11.08500 1.000 12.62151 94 TRP A N 1
ATOM 726 C CA . TRP A 1 94 ? 26.20700 -0.97600 12.07800 1.000 12.62115 94 TRP A CA 1
ATOM 727 C C . TRP A 1 94 ? 27.46000 -0.20900 12.50100 1.000 13.24837 94 TRP A C 1
ATOM 728 O O . TRP A 1 94 ? 27.91700 0.67700 11.78200 1.000 13.08292 94 TRP A O 1
ATOM 739 N N . PRO A 1 95 ? 28.01300 -0.52700 13.67800 1.000 13.43328 95 PRO A N 1
ATOM 740 C CA . PRO A 1 95 ? 27.47500 -1.44200 14.68600 1.000 13.11069 95 PRO A CA 1
ATOM 741 C C . PRO A 1 95 ? 26.49800 -0.71900 15.59800 1.000 13.13406 95 PRO A C 1
ATOM 742 O O . PRO A 1 95 ? 26.53300 0.50400 15.71800 1.000 14.89526 95 PRO A O 1
ATOM 746 N N . PRO A 1 96 ? 25.59100 -1.45100 16.23800 1.000 13.71312 96 PRO A N 1
ATOM 747 C CA . PRO A 1 96 ? 25.30300 -2.87100 16.04200 1.000 13.52668 96 PRO A CA 1
ATOM 748 C C . PRO A 1 96 ? 24.29400 -3.05300 14.92300 1.000 12.85492 96 PRO A C 1
ATOM 749 O O . PRO A 1 96 ? 23.51700 -2.13900 14.64500 1.000 13.41026 96 PRO A O 1
ATOM 753 N N . LEU A 1 97 ? 24.26900 -4.21300 14.27500 1.000 11.38936 97 LEU A N 1
ATOM 754 C CA . LEU A 1 97 ? 23.07400 -4.59000 13.54000 1.000 11.23560 97 LEU A CA 1
ATOM 755 C C . LEU A 1 97 ? 21.95600 -4.77300 14.55700 1.000 11.76053 97 LEU A C 1
ATOM 756 O O . LEU A 1 97 ? 22.20300 -5.18500 15.69500 1.000 13.07906 97 LEU A O 1
ATOM 761 N N . THR A 1 98 ? 20.72000 -4.43100 14.16900 1.000 12.11796 98 THR A N 1
ATOM 762 C CA . THR A 1 98 ? 19.62700 -4.34700 15.13200 1.000 12.48108 98 THR A CA 1
ATOM 763 C C . THR A 1 98 ? 18.43200 -5.19100 14.71500 1.000 11.69196 98 THR A C 1
ATOM 764 O O . THR A 1 98 ? 18.15600 -5.38600 13.52700 1.000 11.82730 98 THR A O 1
ATOM 768 N N . PHE A 1 99 ? 17.72700 -5.66500 15.73800 1.000 11.66185 99 PHE A N 1
ATOM 769 C CA . PHE A 1 99 ? 16.49200 -6.42200 15.63600 1.000 11.80027 99 PHE A CA 1
ATOM 770 C C . PHE A 1 99 ? 15.37200 -5.64900 16.32300 1.000 11.83342 99 PHE A C 1
ATOM 771 O O . PHE A 1 99 ? 15.59800 -4.93500 17.30700 1.000 12.38590 99 PHE A O 1
ATOM 779 N N . GLY A 1 100 ? 14.15300 -5.82000 15.81800 1.000 11.88942 100 GLY A N 1
ATOM 780 C CA . GLY A 1 100 ? 12.97700 -5.37500 16.53700 1.000 11.82900 100 GLY A CA 1
ATOM 781 C C . GLY A 1 100 ? 12.72900 -6.24600 17.75000 1.000 11.93508 100 GLY A C 1
ATOM 782 O O . GLY A 1 100 ? 13.34600 -7.29800 17.92700 1.000 12.96575 100 GLY A O 1
ATOM 783 N N . GLY A 1 101 ? 11.81600 -5.79200 18.61000 1.000 11.95010 101 GLY A N 1
ATOM 784 C CA . GLY A 1 101 ? 11.55800 -6.49600 19.85200 1.000 12.82209 101 GLY A CA 1
ATOM 785 C C . GLY A 1 101 ? 10.66300 -7.71200 19.75300 1.000 14.16891 101 GLY A C 1
ATOM 786 O O . GLY A 1 101 ? 10.45000 -8.38500 20.76900 1.000 14.61954 101 GLY A O 1
ATOM 787 N N . GLY A 1 102 ? 10.12100 -8.00300 18.57600 1.000 12.34617 102 GLY A N 1
ATOM 788 C CA . GLY A 1 102 ? 9.30200 -9.18900 18.37200 1.000 13.32417 102 GLY A CA 1
ATOM 789 C C . GLY A 1 102 ? 7.81400 -8.93500 18.52800 1.000 12.28665 102 GLY A C 1
ATOM 790 O O . GLY A 1 102 ? 7.36500 -8.11800 19.33900 1.000 13.66015 102 GLY A O 1
ATOM 791 N N . THR A 1 103 ? 7.03300 -9.68300 17.74600 1.000 13.02899 103 THR A N 1
ATOM 792 C CA . THR A 1 103 ? 5.58400 -9.76100 17.87000 1.000 12.36721 103 THR A CA 1
ATOM 793 C C . THR A 1 103 ? 5.22400 -11.22900 17.97600 1.000 12.40390 103 THR A C 1
ATOM 794 O O . THR A 1 103 ? 5.60700 -12.02000 17.10800 1.000 12.42547 103 THR A O 1
ATOM 798 N N . LYS A 1 104 ? 4.48300 -11.59300 19.01800 1.000 11.79747 104 LYS A N 1
ATOM 799 C CA . LYS A 1 104 ? 4.02200 -12.96500 19.17800 1.000 13.14735 104 LYS A CA 1
ATOM 800 C C . LYS A 1 104 ? 2.64200 -13.09800 18.55300 1.000 11.75338 104 LYS A C 1
ATOM 801 O O . LYS A 1 104 ? 1.75500 -12.28500 18.82600 1.000 14.17388 104 LYS A O 1
ATOM 807 N N . VAL A 1 105 ? 2.47000 -14.10000 17.70200 1.000 11.58158 105 VAL A N 1
ATOM 808 C CA . VAL A 1 105 ? 1.16600 -14.43000 17.13900 1.000 11.77877 105 VAL A CA 1
ATOM 809 C C . VAL A 1 105 ? 0.68000 -15.67300 17.86800 1.000 10.79768 105 VAL A C 1
ATOM 810 O O . VAL A 1 105 ? 1.33000 -16.72400 17.80500 1.000 11.06660 105 VAL A O 1
ATOM 814 N N . GLU A 1 106 ? -0.42300 -15.55200 18.59900 1.000 11.62208 106 GLU A N 1
ATOM 815 C CA . GLU A 1 106 ? -0.94600 -16.66900 19.37700 1.000 11.73054 106 GLU A CA 1
ATOM 816 C C . GLU A 1 106 ? -2.35600 -17.00100 18.91800 1.000 11.00685 106 GLU A C 1
ATOM 817 O O . GLU A 1 106 ? -3.00200 -16.21100 18.22200 1.000 12.24664 106 GLU A O 1
ATOM 823 N N . ILE A 1 107 ? -2.80500 -18.19900 19.27800 1.000 11.43852 107 ILE A N 1
ATOM 824 C CA . ILE A 1 107 ? -4.04100 -18.76100 18.74400 1.000 12.58677 107 ILE A CA 1
ATOM 825 C C . ILE A 1 107 ? -5.23400 -18.22000 19.51400 1.000 12.31469 107 ILE A C 1
ATOM 826 O O . ILE A 1 107 ? -5.35100 -18.42900 20.72900 1.000 12.74544 107 ILE A O 1
ATOM 831 N N . LYS A 1 108 ? -6.16000 -17.59200 18.80100 1.000 12.94268 108 LYS A N 1
ATOM 832 C CA . LYS A 1 108 ? -7.42900 -17.20400 19.39100 1.000 14.21418 108 LYS A CA 1
ATOM 833 C C . LYS A 1 108 ? -8.38500 -18.38500 19.33400 1.000 14.78868 108 LYS A C 1
ATOM 834 O O . LYS A 1 108 ? -8.56300 -19.00200 18.28000 1.000 17.94641 108 LYS A O 1
ATOM 840 N N . ARG A 1 109 ? -8.98700 -18.70400 20.47100 1.000 14.45956 109 ARG A N 1
ATOM 841 C CA . ARG A 1 109 ? -9.99700 -19.74400 20.57200 1.000 15.18528 109 ARG A CA 1
ATOM 842 C C . ARG A 1 109 ? -11.08900 -19.21200 21.48300 1.000 15.44221 109 ARG A C 1
ATOM 843 O O . ARG A 1 109 ? -11.00900 -18.08500 21.97800 1.000 15.94205 109 ARG A O 1
ATOM 851 N N . THR A 1 110 ? -12.12400 -20.01600 21.70300 1.000 17.11156 110 THR A N 1
ATOM 852 C CA . THR A 1 110 ? -13.19000 -19.56600 22.58100 1.000 16.57618 110 THR A CA 1
ATOM 853 C C . THR A 1 110 ? -12.67700 -19.40800 24.00800 1.000 14.84649 110 THR A C 1
ATOM 854 O O . THR A 1 110 ? -11.71500 -20.05800 24.42900 1.000 14.93229 110 THR A O 1
ATOM 858 N N . VAL A 1 111 ? -13.33900 -18.52500 24.75800 1.000 14.67741 111 VAL A N 1
ATOM 859 C CA . VAL A 1 111 ? -12.99800 -18.31500 26.15700 1.000 14.16356 111 VAL A CA 1
ATOM 860 C C . VAL A 1 111 ? -13.19400 -19.61200 26.93100 1.000 13.33775 111 VAL A C 1
ATOM 861 O O . VAL A 1 111 ? -14.19000 -20.32900 26.74900 1.000 14.55656 111 VAL A O 1
ATOM 865 N N . ALA A 1 112 ? -12.23600 -19.92000 27.80400 1.000 12.72246 112 ALA A N 1
ATOM 866 C CA . ALA A 1 112 ? -12.30700 -21.09000 28.67100 1.000 13.23918 112 ALA A CA 1
ATOM 867 C C . ALA A 1 112 ? -11.86900 -20.67200 30.06200 1.000 11.17359 112 ALA A C 1
ATOM 868 O O . ALA A 1 112 ? -10.75100 -20.18200 30.24200 1.000 11.45601 112 ALA A O 1
ATOM 870 N N . ALA A 1 113 ? -12.73600 -20.87700 31.04400 1.000 12.51169 113 ALA A N 1
ATOM 871 C CA . ALA A 1 113 ? -12.40500 -20.53500 32.41700 1.000 12.24747 113 ALA A CA 1
ATOM 872 C C . ALA A 1 113 ? -11.38300 -21.51800 32.98500 1.000 12.05638 113 ALA A C 1
ATOM 873 O O . ALA A 1 113 ? -11.40800 -22.70700 32.66500 1.000 12.55819 113 ALA A O 1
ATOM 875 N N . PRO A 1 114 ? -10.49400 -21.05400 33.85500 1.000 11.25329 114 PRO A N 1
ATOM 876 C CA . PRO A 1 114 ? -9.57400 -21.97500 34.52200 1.000 12.44230 114 PRO A CA 1
ATOM 877 C C . PRO A 1 114 ? -10.29700 -22.82500 35.54800 1.000 11.95164 114 PRO A C 1
ATOM 878 O O . PRO A 1 114 ? -11.25200 -22.38500 36.18900 1.000 12.69075 114 PRO A O 1
ATOM 882 N N . SER A 1 115 ? -9.80700 -24.04900 35.71500 1.000 13.19890 115 SER A N 1
ATOM 883 C CA . SER A 1 115 ? -10.10600 -24.84000 36.90100 1.000 12.32526 115 SER A CA 1
ATOM 884 C C . SER A 1 115 ? -9.00500 -24.54000 37.90700 1.000 10.95739 115 SER A C 1
ATOM 885 O O . SER A 1 115 ? -7.82400 -24.54400 37.55100 1.000 12.31157 115 SER A O 1
ATOM 888 N N . VAL A 1 116 ? -9.37600 -24.21900 39.14200 1.000 10.69304 116 VAL A N 1
ATOM 889 C CA . VAL A 1 116 ? -8.43900 -23.70300 40.13200 1.000 9.86115 116 VAL A CA 1
ATOM 890 C C . VAL A 1 116 ? -8.24300 -24.72000 41.24800 1.000 9.61218 116 VAL A C 1
ATOM 891 O O . VAL A 1 116 ? -9.20000 -25.35000 41.70400 1.000 10.20910 116 VAL A O 1
ATOM 895 N N . PHE A 1 117 ? -7.00800 -24.85300 41.71400 1.000 9.58611 117 PHE A N 1
ATOM 896 C CA . PHE A 1 117 ? -6.65700 -25.76900 42.79200 1.000 10.33992 117 PHE A CA 1
ATOM 897 C C . PHE A 1 117 ? -5.63200 -25.09900 43.69500 1.000 9.45650 117 PHE A C 1
ATOM 898 O O . PHE A 1 117 ? -4.72900 -24.40900 43.21000 1.000 10.53009 117 PHE A O 1
ATOM 906 N N . ILE A 1 118 ? -5.75100 -25.30300 45.00500 1.000 9.46126 118 ILE A N 1
ATOM 907 C CA . ILE A 1 118 ? -4.77300 -24.79100 45.96500 1.000 9.47084 118 ILE A CA 1
ATOM 908 C C . ILE A 1 118 ? -4.07800 -25.96100 46.64900 1.000 9.68123 118 ILE A C 1
ATOM 909 O O . ILE A 1 118 ? -4.70900 -26.97700 46.95100 1.000 10.71178 118 ILE A O 1
ATOM 914 N N . PHE A 1 119 ? -2.77700 -25.81300 46.90400 1.000 9.18058 119 PHE A N 1
ATOM 915 C CA . PHE A 1 119 ? -1.97400 -26.84700 47.55100 1.000 9.51872 119 PHE A CA 1
ATOM 916 C C . PHE A 1 119 ? -1.27000 -26.26400 48.76700 1.000 9.55535 119 PHE A C 1
ATOM 917 O O . PHE A 1 119 ? -0.50600 -25.28800 48.62600 1.000 10.95566 119 PHE A O 1
ATOM 925 N N . PRO A 1 120 ? -1.46100 -26.82700 49.95200 1.000 10.37901 120 PRO A N 1
ATOM 926 C CA . PRO A 1 120 ? -0.73100 -26.36000 51.13400 1.000 10.92187 120 PRO A CA 1
ATOM 927 C C . PRO A 1 120 ? 0.71900 -26.80600 51.08500 1.000 9.74649 120 PRO A C 1
ATOM 928 O O . PRO A 1 120 ? 1.07500 -27.71600 50.32400 1.000 11.16819 120 PRO A O 1
ATOM 932 N N . PRO A 1 121 ? 1.58700 -26.20500 51.89900 1.000 10.64085 121 PRO A N 1
ATOM 933 C CA . PRO A 1 121 ? 2.96100 -26.69900 51.99700 1.000 11.49598 121 PRO A CA 1
ATOM 934 C C . PRO A 1 121 ? 2.97100 -28.06500 52.64700 1.000 12.25420 121 PRO A C 1
ATOM 935 O O . PRO A 1 121 ? 2.13700 -28.38000 53.49900 1.000 13.19640 121 PRO A O 1
ATOM 939 N N . SER A 1 122 ? 3.95400 -28.86600 52.25700 1.000 12.19036 122 SER A N 1
ATOM 940 C CA . SER A 1 122 ? 4.13600 -30.17600 52.85700 1.000 13.50866 122 SER A CA 1
ATOM 941 C C . SER A 1 122 ? 4.76700 -30.03800 54.23500 1.000 14.41362 122 SER A C 1
ATOM 942 O O . SER A 1 122 ? 5.51100 -29.09400 54.51300 1.000 15.85010 122 SER A O 1
ATOM 945 N N . ASP A 1 123 ? 4.47700 -31.01000 55.10200 1.000 16.14139 123 ASP A N 1
ATOM 946 C CA . ASP A 1 123 ? 5.14000 -31.04300 56.40300 1.000 18.73599 123 ASP A CA 1
ATOM 947 C C . ASP A 1 123 ? 6.65400 -31.14800 56.24400 1.000 20.58994 123 ASP A C 1
ATOM 948 O O . ASP A 1 123 ? 7.41200 -30.55500 57.02200 1.000 20.91765 123 ASP A O 1
ATOM 953 N N . GLU A 1 124 ? 7.11600 -31.90000 55.23900 1.000 18.92065 124 GLU A N 1
ATOM 954 C CA . GLU A 1 124 ? 8.55500 -32.03500 55.02600 1.000 21.34769 124 GLU A CA 1
ATOM 955 C C . GLU A 1 124 ? 9.20400 -30.68400 54.75200 1.000 21.36770 124 GLU A C 1
ATOM 956 O O . GLU A 1 124 ? 10.26500 -30.37300 55.30700 1.000 21.98163 124 GLU A O 1
ATOM 962 N N . GLN A 1 125 ? 8.58600 -29.86400 53.89900 1.000 17.95954 125 GLN A N 1
ATOM 963 C CA . GLN A 1 125 ? 9.16500 -28.55400 53.61100 1.000 16.92051 125 GLN A CA 1
ATOM 964 C C . GLN A 1 125 ? 9.17500 -27.67900 54.85200 1.000 17.02795 125 GLN A C 1
ATOM 965 O O . GLN A 1 125 ? 10.16100 -26.98200 55.12500 1.000 19.06872 125 GLN A O 1
ATOM 971 N N . LEU A 1 126 ? 8.08900 -27.71700 55.62500 1.000 18.75635 126 LEU A N 1
ATOM 972 C CA . LEU A 1 126 ? 8.00300 -26.89700 56.82900 1.000 22.85825 126 LEU A CA 1
ATOM 973 C C . LEU A 1 126 ? 9.18400 -27.13600 57.76000 1.000 33.28484 126 LEU A C 1
ATOM 974 O O . LEU A 1 126 ? 9.68000 -26.19700 58.39300 1.000 39.77795 126 LEU A O 1
ATOM 979 N N . LYS A 1 127 ? 9.65600 -28.38500 57.84600 1.000 27.71443 127 LYS A N 1
ATOM 980 C CA . LYS A 1 127 ? 10.79100 -28.70000 58.71100 1.000 34.27972 127 LYS A CA 1
ATOM 981 C C . LYS A 1 127 ? 12.03000 -27.88400 58.36500 1.000 34.99574 127 LYS A C 1
ATOM 982 O O . LYS A 1 127 ? 12.90000 -27.70600 59.22500 1.000 50.55318 127 LYS A O 1
ATOM 988 N N . SER A 1 128 ? 12.13300 -27.39000 57.13400 1.000 31.69601 128 SER A N 1
ATOM 989 C CA . SER A 1 128 ? 13.30100 -26.65400 56.66900 1.000 30.85983 128 SER A CA 1
ATOM 990 C C . SER A 1 128 ? 13.17900 -25.14100 56.83000 1.000 33.62692 128 SER A C 1
ATOM 991 O O . SER A 1 128 ? 14.12400 -24.42500 56.48400 1.000 31.52704 128 SER A O 1
ATOM 994 N N . GLY A 1 129 ? 12.04900 -24.63300 57.32300 1.000 24.68143 129 GLY A N 1
ATOM 995 C CA . GLY A 1 129 ? 11.92400 -23.22400 57.64600 1.000 24.40318 129 GLY A CA 1
ATOM 996 C C . GLY A 1 129 ? 11.19400 -22.36900 56.62800 1.000 20.39439 129 GLY A C 1
ATOM 997 O O . GLY A 1 129 ? 11.10800 -21.14900 56.82200 1.000 21.47954 129 GLY A O 1
ATOM 998 N N . THR A 1 130 ? 10.66200 -22.95900 55.55900 1.000 19.62324 130 THR A N 1
ATOM 999 C CA . THR A 1 130 ? 9.94600 -22.22200 54.52600 1.000 17.14656 130 THR A CA 1
ATOM 1000 C C . THR A 1 130 ? 8.66100 -22.95900 54.18500 1.000 16.54384 130 THR A C 1
ATOM 1001 O O . THR A 1 130 ? 8.58500 -24.18800 54.29100 1.000 18.32815 130 THR A O 1
ATOM 1005 N N . ALA A 1 131 ? 7.64600 -22.19700 53.79600 1.000 14.38104 131 ALA A N 1
ATOM 1006 C CA . ALA A 1 131 ? 6.37900 -22.74300 53.33000 1.000 13.86103 131 ALA A CA 1
ATOM 1007 C C . ALA A 1 131 ? 6.10300 -22.20500 51.93500 1.000 13.69152 131 ALA A C 1
ATOM 1008 O O . ALA A 1 131 ? 6.07800 -20.98600 51.73600 1.000 15.19494 131 ALA A O 1
ATOM 1010 N N . SER A 1 132 ? 5.88100 -23.10200 50.98200 1.000 11.50018 132 SER A N 1
ATOM 1011 C CA . SER A 1 132 ? 5.40500 -22.73700 49.65800 1.000 11.09014 132 SER A CA 1
ATOM 1012 C C . SER A 1 132 ? 3.94600 -23.13900 49.53900 1.000 10.63301 132 SER A C 1
ATOM 1013 O O . SER A 1 132 ? 3.59000 -24.29300 49.81700 1.000 11.92830 132 SER A O 1
ATOM 1016 N N . VAL A 1 133 ? 3.10900 -22.20300 49.11400 1.000 9.52615 133 VAL A N 1
ATOM 1017 C CA . VAL A 1 133 ? 1.69700 -22.45800 48.86000 1.000 9.88876 133 VAL A CA 1
ATOM 1018 C C . VAL A 1 133 ? 1.47600 -22.25900 47.37300 1.000 9.31769 133 VAL A C 1
ATOM 1019 O O . VAL A 1 133 ? 1.90200 -21.23600 46.82600 1.000 10.26744 133 VAL A O 1
ATOM 1023 N N . VAL A 1 134 ? 0.84000 -23.21800 46.70600 1.000 9.23314 134 VAL A N 1
ATOM 1024 C CA . VAL A 1 134 ? 0.74300 -23.17700 45.25200 1.000 9.52035 134 VAL A CA 1
ATOM 1025 C C . VAL A 1 134 ? -0.71400 -23.10400 44.83900 1.000 8.99846 134 VAL A C 1
ATOM 1026 O O . VAL A 1 134 ? -1.55300 -23.85300 45.35100 1.000 10.18229 134 VAL A O 1
ATOM 1030 N N . CYS A 1 135 ? -1.00800 -22.20800 43.90400 1.000 9.26541 135 CYS A N 1
ATOM 1031 C CA . CYS A 1 135 ? -2.30900 -22.11100 43.26700 1.000 9.67272 135 CYS A CA 1
ATOM 1032 C C . CYS A 1 135 ? -2.15300 -22.42000 41.78400 1.000 9.18001 135 CYS A C 1
ATOM 1033 O O . CYS A 1 135 ? -1.30500 -21.81600 41.11100 1.000 9.80785 135 CYS A O 1
ATOM 1036 N N . LEU A 1 136 ? -2.95800 -23.35100 41.28800 1.000 9.28540 136 LEU A N 1
ATOM 1037 C CA . LEU A 1 136 ? -2.91300 -23.80300 39.90900 1.000 8.78360 136 LEU A CA 1
ATOM 1038 C C . LEU A 1 136 ? -4.17200 -23.33700 39.20300 1.000 8.73981 136 LEU A C 1
ATOM 1039 O O . LEU A 1 136 ? -5.28200 -23.54400 39.71000 1.000 9.14551 136 LEU A O 1
ATOM 1044 N N . LEU A 1 137 ? -3.98700 -22.69900 38.04200 1.000 8.94871 137 LEU A N 1
ATOM 1045 C CA . LEU A 1 137 ? -5.06100 -22.32400 37.12700 1.000 9.25504 137 LEU A CA 1
ATOM 1046 C C . LEU A 1 137 ? -4.87600 -23.19400 35.89400 1.000 9.49403 137 LEU A C 1
ATOM 1047 O O . LEU A 1 137 ? -3.88800 -23.04300 35.17000 1.000 9.95158 137 LEU A O 1
ATOM 1052 N N . ASN A 1 138 ? -5.80800 -24.10300 35.65500 1.000 9.85149 138 ASN A N 1
ATOM 1053 C CA . ASN A 1 138 ? -5.62400 -25.11000 34.62900 1.000 10.43357 138 ASN A CA 1
ATOM 1054 C C . ASN A 1 138 ? -6.49500 -24.86800 33.40400 1.000 9.38394 138 ASN A C 1
ATOM 1055 O O . ASN A 1 138 ? -7.71600 -24.69600 33.52300 1.000 10.90385 138 ASN A O 1
ATOM 1060 N N . ASN A 1 139 ? -5.85500 -24.87600 32.23300 1.000 9.92384 139 ASN A N 1
ATOM 1061 C CA . ASN A 1 139 ? -6.50100 -24.98400 30.91900 1.000 10.95820 139 ASN A CA 1
ATOM 1062 C C . ASN A 1 139 ? -7.49200 -23.85600 30.65100 1.000 11.35111 139 ASN A C 1
ATOM 1063 O O . ASN A 1 139 ? -8.68100 -24.08800 30.43800 1.000 12.62031 139 ASN A O 1
ATOM 1068 N N . PHE A 1 140 ? -6.97300 -22.63600 30.56600 1.000 10.31597 140 PHE A N 1
ATOM 1069 C CA . PHE A 1 140 ? -7.81300 -21.46100 30.38700 1.000 11.24209 140 PHE A CA 1
ATOM 1070 C C . PHE A 1 140 ? -7.41300 -20.66900 29.14800 1.000 9.87434 140 PHE A C 1
ATOM 1071 O O . PHE A 1 140 ? -6.32000 -20.82500 28.60600 1.000 10.97401 140 PHE A O 1
ATOM 1079 N N . TYR A 1 141 ? -8.32700 -19.80000 28.70800 1.000 10.43162 141 TYR A N 1
ATOM 1080 C CA . TYR A 1 141 ? -8.07100 -18.93200 27.56900 1.000 11.12748 141 TYR A CA 1
ATOM 1081 C C . TYR A 1 141 ? -9.01900 -17.75200 27.69200 1.000 11.01030 141 TYR A C 1
ATOM 1082 O O . TYR A 1 141 ? -10.20800 -17.97000 27.94100 1.000 11.74173 141 TYR A O 1
ATOM 1091 N N . PRO A 1 142 ? -8.56900 -16.50600 27.49000 1.000 11.87757 142 PRO A N 1
ATOM 1092 C CA . PRO A 1 142 ? -7.22200 -16.06000 27.11300 1.000 12.13091 142 PRO A CA 1
ATOM 1093 C C . PRO A 1 142 ? -6.24700 -16.12000 28.27700 1.000 11.34314 142 PRO A C 1
ATOM 1094 O O . PRO A 1 142 ? -6.58200 -16.44500 29.41300 1.000 10.99112 142 PRO A O 1
ATOM 1098 N N . ARG A 1 143 ? -5.00100 -15.74500 27.96700 1.000 12.10353 143 ARG A N 1
ATOM 1099 C CA A ARG A 1 143 ? -3.91000 -15.88800 28.92400 0.490 12.61034 143 ARG A CA 1
ATOM 1100 C CA B ARG A 1 143 ? -3.92100 -15.90200 28.93700 0.510 13.65643 143 ARG A CA 1
ATOM 1101 C C . ARG A 1 143 ? -4.05400 -14.94300 30.11500 1.000 12.66620 143 ARG A C 1
ATOM 1102 O O . ARG A 1 143 ? -3.56300 -15.24800 31.20700 1.000 13.09171 143 ARG A O 1
ATOM 1117 N N . GLU A 1 144 ? -4.71200 -13.80300 29.93200 1.000 12.82364 144 GLU A N 1
ATOM 1118 C CA . GLU A 1 144 ? -4.79500 -12.81900 31.00300 1.000 13.36637 144 GLU A CA 1
ATOM 1119 C C . GLU A 1 144 ? -5.61600 -13.37700 32.15500 1.000 12.58235 144 GLU A C 1
ATOM 1120 O O . GLU A 1 144 ? -6.73500 -13.85900 31.95800 1.000 13.32556 144 GLU A O 1
ATOM 1126 N N . ALA A 1 145 ? -5.06200 -13.29000 33.35900 1.000 12.21147 145 ALA A N 1
ATOM 1127 C CA . ALA A 1 145 ? -5.72700 -13.79200 34.55200 1.000 12.53860 145 ALA A CA 1
ATOM 1128 C C . ALA A 1 145 ? -5.14500 -13.05700 35.74600 1.000 13.79334 145 ALA A C 1
ATOM 1129 O O . ALA A 1 145 ? -3.97200 -12.67100 35.73600 1.000 17.68306 145 ALA A O 1
ATOM 1131 N N . LYS A 1 146 ? -5.96500 -12.84400 36.76500 1.000 12.84446 146 LYS A N 1
ATOM 1132 C CA . LYS A 1 146 ? -5.51500 -12.17300 37.97500 1.000 13.65357 146 LYS A CA 1
ATOM 1133 C C . LYS A 1 146 ? -5.61300 -13.15100 39.13100 1.000 12.14720 146 LYS A C 1
ATOM 1134 O O . LYS A 1 146 ? -6.67200 -13.75300 39.35600 1.000 13.72009 146 LYS A O 1
ATOM 1140 N N . VAL A 1 147 ? -4.50900 -13.31800 39.84400 1.000 11.44503 147 VAL A N 1
ATOM 1141 C CA . VAL A 1 147 ? -4.42700 -14.19100 41.00100 1.000 12.04888 147 VAL A CA 1
ATOM 1142 C C . VAL A 1 147 ? -4.10100 -13.31800 42.19500 1.000 13.39148 147 VAL A C 1
ATOM 1143 O O . VAL A 1 147 ? -3.14700 -12.52800 42.15100 1.000 17.39881 147 VAL A O 1
ATOM 1147 N N . GLN A 1 148 ? -4.89400 -13.42200 43.24300 1.000 10.96907 148 GLN A N 1
ATOM 1148 C CA A GLN A 1 148 ? -4.65300 -12.67900 44.46300 0.410 13.48489 148 GLN A CA 1
ATOM 1149 C CA B GLN A 1 148 ? -4.64100 -12.67600 44.46900 0.590 12.46298 148 GLN A CA 1
ATOM 1150 C C . GLN A 1 148 ? -4.58400 -13.64100 45.63800 1.000 11.22877 148 GLN A C 1
ATOM 1151 O O . GLN A 1 148 ? -5.51100 -14.42700 45.84200 1.000 12.82801 148 GLN A O 1
ATOM 1162 N N . TRP A 1 149 ? -3.51100 -13.56300 46.41800 1.000 10.54570 149 TRP A N 1
ATOM 1163 C CA . TRP A 1 149 ? -3.37900 -14.35000 47.62700 1.000 9.45796 149 TRP A CA 1
ATOM 1164 C C . TRP A 1 149 ? -3.88400 -13.56600 48.82200 1.000 9.82939 149 TRP A C 1
ATOM 1165 O O . TRP A 1 149 ? -3.62000 -12.36500 48.95300 1.000 11.31875 149 TRP A O 1
ATOM 1176 N N . LYS A 1 150 ? -4.58200 -14.26200 49.71300 1.000 10.62836 150 LYS A N 1
ATOM 1177 C CA . LYS A 1 150 ? -5.01000 -13.69200 50.98000 1.000 11.62313 150 LYS A CA 1
ATOM 1178 C C . LYS A 1 150 ? -4.61800 -14.63600 52.10500 1.000 11.27126 150 LYS A C 1
ATOM 1179 O O . LYS A 1 150 ? -4.79800 -15.85900 51.99900 1.000 12.67657 150 LYS A O 1
ATOM 1185 N N . VAL A 1 151 ? -4.08900 -14.07900 53.18400 1.000 10.25848 151 VAL A N 1
ATOM 1186 C CA . VAL A 1 151 ? -3.72800 -14.83700 54.37400 1.000 10.45144 151 VAL A CA 1
ATOM 1187 C C . VAL A 1 151 ? -4.44300 -14.17400 55.54000 1.000 10.96263 151 VAL A C 1
ATOM 1188 O O . VAL A 1 151 ? -4.19500 -12.99300 55.81800 1.000 11.08354 151 VAL A O 1
ATOM 1192 N N . ASP A 1 152 ? -5.36700 -14.90100 56.18200 1.000 10.51583 152 ASP A N 1
ATOM 1193 C CA . ASP A 1 152 ? -6.23700 -14.31400 57.20000 1.000 10.35890 152 ASP A CA 1
ATOM 1194 C C . ASP A 1 152 ? -6.82700 -12.99600 56.72500 1.000 10.77640 152 ASP A C 1
ATOM 1195 O O . ASP A 1 152 ? -6.86400 -12.00800 57.46100 1.000 11.82852 152 ASP A O 1
ATOM 1200 N N . ASN A 1 153 ? -7.27000 -12.97000 55.47600 1.000 11.57442 153 ASN A N 1
ATOM 1201 C CA . ASN A 1 153 ? -7.94200 -11.82700 54.87400 1.000 12.55597 153 ASN A CA 1
ATOM 1202 C C . ASN A 1 153 ? -6.99900 -10.68500 54.50000 1.000 11.14316 153 ASN A C 1
ATOM 1203 O O . ASN A 1 153 ? -7.47800 -9.64900 54.01700 1.000 14.01878 153 ASN A O 1
ATOM 1208 N N . ALA A 1 154 ? -5.69000 -10.83200 54.67700 1.000 11.07305 154 ALA A N 1
ATOM 1209 C CA . ALA A 1 154 ? -4.74200 -9.79600 54.28000 1.000 11.43577 154 ALA A CA 1
ATOM 1210 C C . ALA A 1 154 ? -4.28600 -10.07000 52.85200 1.000 10.67957 154 ALA A C 1
ATOM 1211 O O . ALA A 1 154 ? -3.80500 -11.16700 52.54500 1.000 11.13711 154 ALA A O 1
ATOM 1213 N N . LEU A 1 155 ? -4.44300 -9.07500 51.98900 1.000 10.58911 155 LEU A N 1
ATOM 1214 C CA . LEU A 1 155 ? -3.95600 -9.13700 50.61800 1.000 11.76790 155 LEU A CA 1
ATOM 1215 C C . LEU A 1 155 ? -2.43900 -9.20900 50.60000 1.000 10.32197 155 LEU A C 1
ATOM 1216 O O . LEU A 1 155 ? -1.77600 -8.32200 51.14600 1.000 11.97168 155 LEU A O 1
ATOM 1221 N N . GLN A 1 156 ? -1.88500 -10.22600 49.94700 1.000 9.96357 156 GLN A N 1
ATOM 1222 C CA . GLN A 1 156 ? -0.43900 -10.39100 49.86300 1.000 9.92399 156 GLN A CA 1
ATOM 1223 C C . GLN A 1 156 ? 0.10600 -9.68900 48.63100 1.000 10.46036 156 GLN A C 1
ATOM 1224 O O . GLN A 1 156 ? -0.50700 -9.70800 47.55500 1.000 12.83926 156 GLN A O 1
ATOM 1230 N N . SER A 1 157 ? 1.29400 -9.11800 48.77400 1.000 10.30629 157 SER A N 1
ATOM 1231 C CA A SER A 1 157 ? 2.00600 -8.63600 47.60800 0.520 14.17647 157 SER A CA 1
ATOM 1232 C CA B SER A 1 157 ? 2.00700 -8.49800 47.66100 0.480 10.76980 157 SER A CA 1
ATOM 1233 C C . SER A 1 157 ? 3.50100 -8.73500 47.85000 1.000 11.84229 157 SER A C 1
ATOM 1234 O O . SER A 1 157 ? 3.99100 -8.64100 48.97600 1.000 14.41581 157 SER A O 1
ATOM 1239 N N . GLY A 1 158 ? 4.21900 -8.99000 46.76600 1.000 11.11278 158 GLY A N 1
ATOM 1240 C CA . GLY A 1 158 ? 5.66200 -9.05200 46.81000 1.000 12.23191 158 GLY A CA 1
ATOM 1241 C C . GLY A 1 158 ? 6.23500 -10.41100 47.14000 1.000 11.19903 158 GLY A C 1
ATOM 1242 O O . GLY A 1 158 ? 7.45500 -10.58900 47.04100 1.000 12.75302 158 GLY A O 1
ATOM 1243 N N . ASN A 1 159 ? 5.40000 -11.36800 47.53200 1.000 10.50058 159 ASN A N 1
ATOM 1244 C CA . ASN A 1 159 ? 5.85100 -12.67800 47.99400 1.000 10.74875 159 ASN A CA 1
ATOM 1245 C C . ASN A 1 159 ? 5.30700 -13.82100 47.15500 1.000 10.59694 159 ASN A C 1
ATOM 1246 O O . ASN A 1 159 ? 5.25500 -14.96500 47.62700 1.000 11.34546 159 ASN A O 1
ATOM 1251 N N . SER A 1 160 ? 4.93800 -13.55400 45.91500 1.000 10.79153 160 SER A N 1
ATOM 1252 C CA . SER A 1 160 ? 4.50100 -14.61300 45.02200 1.000 11.03641 160 SER A CA 1
ATOM 1253 C C . SER A 1 160 ? 5.16900 -14.47200 43.66400 1.000 11.53296 160 SER A C 1
ATOM 1254 O O . SER A 1 160 ? 5.57200 -13.37800 43.25100 1.000 13.25228 160 SER A O 1
ATOM 1257 N N . GLN A 1 161 ? 5.30600 -15.59900 42.97400 1.000 11.86164 161 GLN A N 1
ATOM 1258 C CA . GLN A 1 161 ? 5.79300 -15.64000 41.60300 1.000 11.37775 161 GLN A CA 1
ATOM 1259 C C . GLN A 1 161 ? 4.89500 -16.52700 40.75700 1.000 10.79186 161 GLN A C 1
ATOM 1260 O O . GLN A 1 161 ? 4.43000 -17.57000 41.22100 1.000 11.26752 161 GLN A O 1
ATOM 1266 N N . GLU A 1 162 ? 4.66900 -16.11900 39.51700 1.000 11.21016 162 GLU A N 1
ATOM 1267 C CA . GLU A 1 162 ? 3.83600 -16.84800 38.57500 1.000 11.45622 162 GLU A CA 1
ATOM 1268 C C . GLU A 1 162 ? 4.68400 -17.48600 37.48100 1.000 10.96734 162 GLU A C 1
ATOM 1269 O O . GLU A 1 162 ? 5.72700 -16.95300 37.09500 1.000 12.58585 162 GLU A O 1
ATOM 1275 N N . SER A 1 163 ? 4.21500 -18.61700 36.96800 1.000 9.61485 163 SER A N 1
ATOM 1276 C CA . SER A 1 163 ? 4.80000 -19.25500 35.80100 1.000 9.68035 163 SER A CA 1
ATOM 1277 C C . SER A 1 163 ? 3.65600 -19.70200 34.90900 1.000 9.38167 163 SER A C 1
ATOM 1278 O O . SER A 1 163 ? 2.61100 -20.11700 35.40800 1.000 9.94690 163 SER A O 1
ATOM 1281 N N . VAL A 1 164 ? 3.83500 -19.61200 33.60100 1.000 9.86670 164 VAL A N 1
ATOM 1282 C CA . VAL A 1 164 ? 2.77400 -19.93600 32.65200 1.000 10.31599 164 VAL A CA 1
ATOM 1283 C C . VAL A 1 164 ? 3.32400 -20.87200 31.59000 1.000 9.93480 164 VAL A C 1
ATOM 1284 O O . VAL A 1 164 ? 4.47900 -20.74000 31.17100 1.000 11.81498 164 VAL A O 1
ATOM 1288 N N . THR A 1 165 ? 2.51400 -21.82700 31.16500 1.000 9.79905 165 THR A N 1
ATOM 1289 C CA . THR A 1 165 ? 2.93000 -22.70500 30.07900 1.000 10.40537 165 THR A CA 1
ATOM 1290 C C . THR A 1 165 ? 2.79500 -22.00500 28.73200 1.000 11.08447 165 THR A C 1
ATOM 1291 O O . THR A 1 165 ? 2.15100 -20.95300 28.60400 1.000 12.33607 165 THR A O 1
ATOM 1295 N N . GLU A 1 166 ? 3.43000 -22.59800 27.72300 1.000 11.77909 166 GLU A N 1
ATOM 1296 C CA . GLU A 1 166 ? 3.11500 -22.23400 26.35000 1.000 12.32329 166 GLU A CA 1
ATOM 1297 C C . GLU A 1 166 ? 1.71500 -22.73000 25.99600 1.000 12.06458 166 GLU A C 1
ATOM 1298 O O . GLU A 1 166 ? 1.14700 -23.59700 26.66600 1.000 13.58749 166 GLU A O 1
ATOM 1304 N N . GLN A 1 167 ? 1.15100 -22.16100 24.93600 1.000 12.35610 167 GLN A N 1
ATOM 1305 C CA A GLN A 1 167 ? -0.17400 -22.57200 24.47400 0.270 12.71934 167 GLN A CA 1
ATOM 1306 C CA B GLN A 1 167 ? -0.16900 -22.56500 24.50000 0.730 12.70432 167 GLN A CA 1
ATOM 1307 C C . GLN A 1 167 ? -0.19700 -24.05200 24.15900 1.000 12.76456 167 GLN A C 1
ATOM 1308 O O . GLN A 1 167 ? 0.63400 -24.54500 23.39400 1.000 14.37940 167 GLN A O 1
ATOM 1319 N N . ASP A 1 168 ? -1.17000 -24.75600 24.71400 1.000 12.30765 168 ASP A N 1
ATOM 1320 C CA . ASP A 1 168 ? -1.23700 -26.20100 24.54000 1.000 15.06228 168 ASP A CA 1
ATOM 1321 C C . ASP A 1 168 ? -1.48500 -26.57300 23.08200 1.000 15.42021 168 ASP A C 1
ATOM 1322 O O . ASP A 1 168 ? -2.34300 -25.99400 22.40900 1.000 15.26762 168 ASP A O 1
ATOM 1327 N N . SER A 1 169 ? -0.74000 -27.56800 22.59400 1.000 17.78699 169 SER A N 1
ATOM 1328 C CA . SER A 1 169 ? -0.88400 -27.97100 21.19900 1.000 22.05284 169 SER A CA 1
ATOM 1329 C C . SER A 1 169 ? -2.24100 -28.61400 20.92100 1.000 21.63528 169 SER A C 1
ATOM 1330 O O . SER A 1 169 ? -2.72600 -28.55300 19.78900 1.000 27.43091 169 SER A O 1
ATOM 1333 N N . LYS A 1 170 ? -2.86900 -29.22100 21.92800 1.000 20.60389 170 LYS A N 1
ATOM 1334 C CA . LYS A 1 170 ? -4.11700 -29.94900 21.71000 1.000 23.29899 170 LYS A CA 1
ATOM 1335 C C . LYS A 1 170 ? -5.32800 -29.02000 21.76300 1.000 19.62418 170 LYS A C 1
ATOM 1336 O O . LYS A 1 170 ? -6.21800 -29.10300 20.91000 1.000 24.59266 170 LYS A O 1
ATOM 1342 N N . ASP A 1 171 ? -5.39200 -28.13800 22.76100 1.000 16.76063 171 ASP A N 1
ATOM 1343 C CA . ASP A 1 171 ? -6.58900 -27.33400 22.98700 1.000 17.76795 171 ASP A CA 1
ATOM 1344 C C . ASP A 1 171 ? -6.35500 -25.83200 23.00000 1.000 14.89807 171 ASP A C 1
ATOM 1345 O O . ASP A 1 171 ? -7.30000 -25.07800 23.26000 1.000 14.62754 171 ASP A O 1
ATOM 1350 N N . SER A 1 172 ? -5.12900 -25.37400 22.75800 1.000 13.04460 172 SER A N 1
ATOM 1351 C CA . SER A 1 172 ? -4.81300 -23.95000 22.66900 1.000 12.68383 172 SER A CA 1
ATOM 1352 C C . SER A 1 172 ? -5.06200 -23.18900 23.96300 1.000 12.43334 172 SER A C 1
ATOM 1353 O O . SER A 1 172 ? -5.22400 -21.96300 23.93600 1.000 14.18590 172 SER A O 1
ATOM 1356 N N . THR A 1 173 ? -5.07400 -23.86900 25.10500 1.000 11.38282 173 THR A N 1
ATOM 1357 C CA . THR A 1 173 ? -5.21900 -23.19100 26.38200 1.000 11.32798 173 THR A CA 1
ATOM 1358 C C . THR A 1 173 ? -3.85600 -22.96100 27.02200 1.000 10.15863 173 THR A C 1
ATOM 1359 O O . THR A 1 173 ? -2.81700 -23.45800 26.56900 1.000 11.84683 173 THR A O 1
ATOM 1363 N N . TYR A 1 174 ? -3.88300 -22.19800 28.10400 1.000 10.37342 174 TYR A N 1
ATOM 1364 C CA . TYR A 1 174 ? -2.73900 -21.97200 28.97000 1.000 9.92036 174 TYR A CA 1
ATOM 1365 C C . TYR A 1 174 ? -3.02400 -22.57300 30.33800 1.000 9.30333 174 TYR A C 1
ATOM 1366 O O . TYR A 1 174 ? -4.17800 -22.73500 30.73400 1.000 10.08686 174 TYR A O 1
ATOM 1375 N N . SER A 1 175 ? -1.95700 -22.85500 31.08400 1.000 9.67119 175 SER A N 1
ATOM 1376 C CA . SER A 1 175 ? -2.05600 -23.14400 32.50600 1.000 9.51085 175 SER A CA 1
ATOM 1377 C C . SER A 1 175 ? -1.04000 -22.27400 33.22700 1.000 9.58204 175 SER A C 1
ATOM 1378 O O . SER A 1 175 ? -0.04600 -21.84000 32.63800 1.000 9.52156 175 SER A O 1
ATOM 1381 N N . LEU A 1 176 ? -1.30600 -21.99800 34.50400 1.000 9.10299 176 LEU A N 1
ATOM 1382 C CA . LEU A 1 176 ? -0.52000 -21.03700 35.25700 1.000 9.34101 176 LEU A CA 1
ATOM 1383 C C . LEU A 1 176 ? -0.41400 -21.49500 36.70200 1.000 8.95138 176 LEU A C 1
ATOM 1384 O O . LEU A 1 176 ? -1.37700 -22.00700 37.28400 1.000 9.42929 176 LEU A O 1
ATOM 1389 N N . SER A 1 177 ? 0.76400 -21.30400 37.28200 1.000 9.35382 177 SER A N 1
ATOM 1390 C CA . SER A 1 177 ? 0.94600 -21.49500 38.71100 1.000 9.17843 177 SER A CA 1
ATOM 1391 C C . SER A 1 177 ? 1.27200 -20.15400 39.34700 1.000 9.66330 177 SER A C 1
ATOM 1392 O O . SER A 1 177 ? 1.95200 -19.31300 38.74500 1.000 9.82484 177 SER A O 1
ATOM 1395 N N . SER A 1 178 ? 0.77000 -19.94900 40.56000 1.000 10.04954 178 SER A N 1
ATOM 1396 C CA . SER A 1 178 ? 1.22900 -18.86900 41.41600 1.000 10.22672 178 SER A CA 1
ATOM 1397 C C . SER A 1 178 ? 1.71500 -19.49100 42.71200 1.000 9.83236 178 SER A C 1
ATOM 1398 O O . SER A 1 178 ? 1.01400 -20.31800 43.30300 1.000 10.53065 178 SER A O 1
ATOM 1401 N N . THR A 1 179 ? 2.93400 -19.15400 43.11100 1.000 9.31910 179 THR A N 1
ATOM 1402 C CA . THR A 1 179 ? 3.55100 -19.73600 44.29000 1.000 10.02942 179 THR A CA 1
ATOM 1403 C C . THR A 1 179 ? 3.79600 -18.63600 45.30500 1.000 9.70338 179 THR A C 1
ATOM 1404 O O . THR A 1 179 ? 4.50100 -17.66700 45.00200 1.000 10.00592 179 THR A O 1
ATOM 1408 N N . LEU A 1 180 ? 3.18900 -18.77200 46.48200 1.000 9.37813 180 LEU A N 1
ATOM 1409 C CA . LEU A 1 180 ? 3.34900 -17.84900 47.59600 1.000 9.66092 180 LEU A CA 1
ATOM 1410 C C . LEU A 1 180 ? 4.39500 -18.44400 48.52200 1.000 10.27091 180 LEU A C 1
ATOM 1411 O O . LEU A 1 180 ? 4.27000 -19.60000 48.94200 1.000 11.29501 180 LEU A O 1
ATOM 1416 N N . THR A 1 181 ? 5.43400 -17.67700 48.83500 1.000 10.41027 181 THR A N 1
ATOM 1417 C CA . THR A 1 181 ? 6.50000 -18.18200 49.68600 1.000 12.20420 181 THR A CA 1
ATOM 1418 C C . THR A 1 181 ? 6.51700 -17.38800 50.97700 1.000 12.77501 181 THR A C 1
ATOM 1419 O O . THR A 1 181 ? 6.60700 -16.15000 50.94600 1.000 14.78189 181 THR A O 1
ATOM 1423 N N . LEU A 1 182 ? 6.43200 -18.10200 52.09700 1.000 12.13561 182 LEU A N 1
ATOM 1424 C CA . LEU A 1 182 ? 6.43500 -17.51300 53.42700 1.000 13.50397 182 LEU A CA 1
ATOM 1425 C C . LEU A 1 182 ? 7.49600 -18.20300 54.26000 1.000 13.27930 182 LEU A C 1
ATOM 1426 O O . LEU A 1 182 ? 7.80500 -19.38000 54.05000 1.000 14.30754 182 LEU A O 1
ATOM 1431 N N . SER A 1 183 ? 8.02700 -17.48400 55.23700 1.000 14.47138 183 SER A N 1
ATOM 1432 C CA . SER A 1 183 ? 8.82000 -18.15800 56.25000 1.000 14.88208 183 SER A CA 1
ATOM 1433 C C . SER A 1 183 ? 7.91700 -19.07700 57.06700 1.000 14.09091 183 SER A C 1
ATOM 1434 O O . SER A 1 183 ? 6.69900 -18.86900 57.17300 1.000 14.10062 183 SER A O 1
ATOM 1437 N N . LYS A 1 184 ? 8.52000 -20.11600 57.64100 1.000 15.86168 184 LYS A N 1
ATOM 1438 C CA . LYS A 1 184 ? 7.77500 -20.98100 58.54700 1.000 15.17916 184 LYS A CA 1
ATOM 1439 C C . LYS A 1 184 ? 7.16000 -20.17800 59.68700 1.000 16.35271 184 LYS A C 1
ATOM 1440 O O . LYS A 1 184 ? 6.00600 -20.41600 60.07300 1.000 16.51199 184 LYS A O 1
ATOM 1446 N N . ALA A 1 185 ? 7.91700 -19.22500 60.24500 1.000 15.26455 185 ALA A N 1
ATOM 1447 C CA . ALA A 1 185 ? 7.40500 -18.40800 61.34000 1.000 15.82685 185 ALA A CA 1
ATOM 1448 C C . ALA A 1 185 ? 6.15500 -17.64100 60.92900 1.000 16.49191 185 ALA A C 1
ATOM 1449 O O . ALA A 1 185 ? 5.17400 -17.60200 61.68100 1.000 18.05924 185 ALA A O 1
ATOM 1451 N N . ASP A 1 186 ? 6.16500 -17.01500 59.74600 1.000 14.42053 186 ASP A N 1
ATOM 1452 C CA . ASP A 1 186 ? 4.96200 -16.31100 59.30300 1.000 14.29795 186 ASP A CA 1
ATOM 1453 C C . ASP A 1 186 ? 3.82100 -17.28700 59.04900 1.000 14.49253 186 ASP A C 1
ATOM 1454 O O . ASP A 1 186 ? 2.67100 -17.02400 59.43000 1.000 15.60968 186 ASP A O 1
ATOM 1459 N N . TYR A 1 187 ? 4.12300 -18.41500 58.39900 1.000 13.77892 187 TYR A N 1
ATOM 1460 C CA . TYR A 1 187 ? 3.08600 -19.38000 58.04400 1.000 13.34426 187 TYR A CA 1
ATOM 1461 C C . TYR A 1 187 ? 2.34700 -19.88200 59.27600 1.000 14.91705 187 TYR A C 1
ATOM 1462 O O . TYR A 1 187 ? 1.11200 -19.97600 59.28400 1.000 15.26721 187 TYR A O 1
ATOM 1471 N N . GLU A 1 188 ? 3.08600 -20.20100 60.33200 1.000 14.68107 188 GLU A N 1
ATOM 1472 C CA . GLU A 1 188 ? 2.47600 -20.77800 61.52200 1.000 17.98953 188 GLU A CA 1
ATOM 1473 C C . GLU A 1 188 ? 1.69900 -19.76100 62.34600 1.000 16.20163 188 GLU A C 1
ATOM 1474 O O . GLU A 1 188 ? 0.99100 -20.15800 63.27700 1.000 21.41077 188 GLU A O 1
ATOM 1480 N N . LYS A 1 189 ? 1.81500 -18.47200 62.04400 1.000 16.78717 189 LYS A N 1
ATOM 1481 C CA . LYS A 1 189 ? 1.07800 -17.44000 62.75200 1.000 17.48474 189 LYS A CA 1
ATOM 1482 C C . LYS A 1 189 ? -0.29200 -17.18000 62.14700 1.000 16.17559 189 LYS A C 1
ATOM 1483 O O . LYS A 1 189 ? -1.05000 -16.37700 62.69600 1.000 19.68525 189 LYS A O 1
ATOM 1489 N N . HIS A 1 190 ? -0.63700 -17.83700 61.04000 1.000 13.17395 190 HIS A N 1
ATOM 1490 C CA . HIS A 1 190 ? -1.88000 -17.54900 60.34500 1.000 13.76105 190 HIS A CA 1
ATOM 1491 C C . HIS A 1 190 ? -2.64400 -18.82100 60.03400 1.000 12.38895 190 HIS A C 1
ATOM 1492 O O . HIS A 1 190 ? -2.07900 -19.91100 59.98300 1.000 14.46982 190 HIS A O 1
ATOM 1499 N N . LYS A 1 191 ? -3.943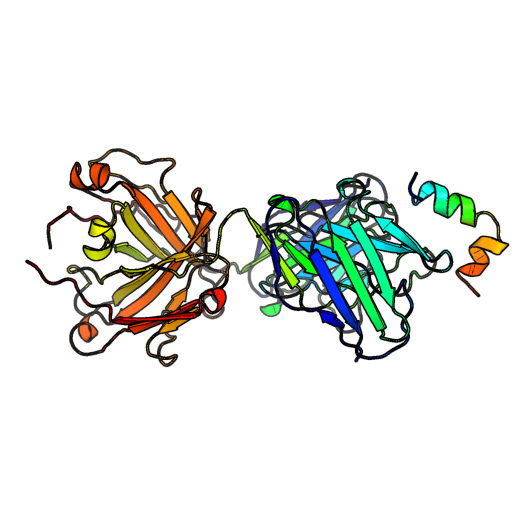00 -18.65600 59.80000 1.000 12.39366 191 LYS A N 1
ATOM 1500 C CA . LYS A 1 191 ? -4.85600 -19.78000 59.63300 1.000 12.53149 191 LYS A CA 1
ATOM 1501 C C . LYS A 1 191 ? -5.34100 -19.98300 58.20500 1.000 11.81965 191 LYS A C 1
ATOM 1502 O O . LYS A 1 191 ? -5.22300 -21.08500 57.66500 1.000 13.21463 191 LYS A O 1
ATOM 1508 N N . VAL A 1 192 ? -5.90600 -18.96300 57.57200 1.000 10.71022 192 VAL A N 1
ATOM 1509 C CA . VAL A 1 192 ? -6.63000 -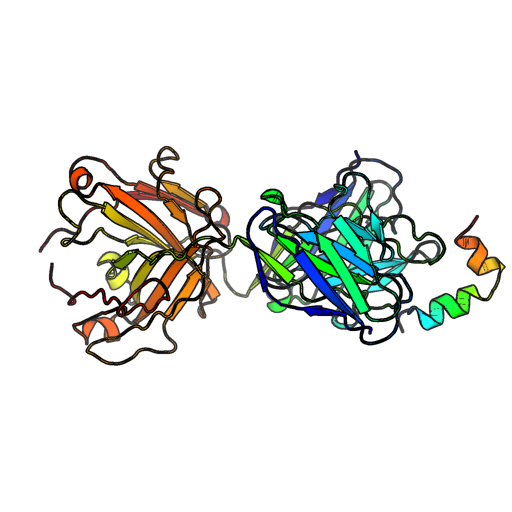19.13700 56.31800 1.000 11.42836 192 VAL A CA 1
ATOM 1510 C C . VAL A 1 192 ? -5.75200 -18.69300 55.15900 1.000 10.23672 192 VAL A C 1
ATOM 1511 O O . VAL A 1 192 ? -5.32200 -17.53300 55.09600 1.000 11.37991 192 VAL A O 1
ATOM 1515 N N . TYR A 1 193 ? -5.52300 -19.60500 54.22200 1.000 10.12132 193 TYR A N 1
ATOM 1516 C CA . TYR A 1 193 ? -4.71400 -19.36500 53.03300 1.000 9.93295 193 TYR A CA 1
ATOM 1517 C C . TYR A 1 193 ? -5.62400 -19.50700 51.82500 1.000 9.67574 193 TYR A C 1
ATOM 1518 O O . TYR A 1 193 ? -6.24400 -20.55700 51.63500 1.000 10.58097 193 TYR A O 1
ATOM 1527 N N . ALA A 1 194 ? -5.72700 -18.45100 51.02500 1.000 9.26491 194 ALA A N 1
ATOM 1528 C CA . ALA A 1 194 ? -6.68400 -18.43800 49.93300 1.000 9.61950 194 ALA A CA 1
ATOM 1529 C C . ALA A 1 194 ? -6.06400 -17.83700 48.68600 1.000 9.26020 194 ALA A C 1
ATOM 1530 O O . ALA A 1 194 ? -5.31300 -16.85300 48.74600 1.000 10.43475 194 ALA A O 1
ATOM 1532 N N . CYS A 1 195 ? -6.41600 -18.42000 47.55000 1.000 9.40229 195 CYS A N 1
ATOM 1533 C CA A CYS A 1 195 ? -6.09900 -17.81200 46.27300 0.440 11.03624 195 CYS A CA 1
ATOM 1534 C CA B CYS A 1 195 ? -6.08300 -17.92600 46.22200 0.560 9.71871 195 CYS A CA 1
ATOM 1535 C C . CYS A 1 195 ? -7.38800 -17.50900 45.54300 1.000 10.09258 195 CYS A C 1
ATOM 1536 O O . CYS A 1 195 ? -8.30200 -18.33900 45.44800 1.000 11.38872 195 CYS A O 1
ATOM 1541 N N . GLU A 1 196 ? -7.47800 -16.27500 45.08000 1.000 10.38491 196 GLU A N 1
ATOM 1542 C CA . GLU A 1 196 ? -8.66500 -15.77200 44.41100 1.000 10.53823 196 GLU A CA 1
ATOM 1543 C C . GLU A 1 196 ? -8.31700 -15.47100 42.96500 1.000 9.77418 196 GLU A C 1
ATOM 1544 O O . GLU A 1 196 ? -7.36400 -14.73100 42.69300 1.000 11.38563 196 GLU A O 1
ATOM 1550 N N . VAL A 1 197 ? -9.09800 -16.02900 42.04600 1.000 10.65642 197 VAL A N 1
ATOM 1551 C CA . VAL A 1 197 ? -8.80800 -15.97600 40.62000 1.000 10.21530 197 VAL A CA 1
ATOM 1552 C C . VAL A 1 197 ? -9.91300 -15.22000 39.90100 1.000 10.60963 197 VAL A C 1
ATOM 1553 O O . VAL A 1 197 ? -11.09600 -15.55000 40.03900 1.000 11.17217 197 VAL A O 1
ATOM 1557 N N . THR A 1 198 ? -9.51700 -14.23600 39.10700 1.000 10.67934 198 THR A N 1
ATOM 1558 C CA . THR A 1 198 ? -10.40700 -13.48700 38.23200 1.000 12.36860 198 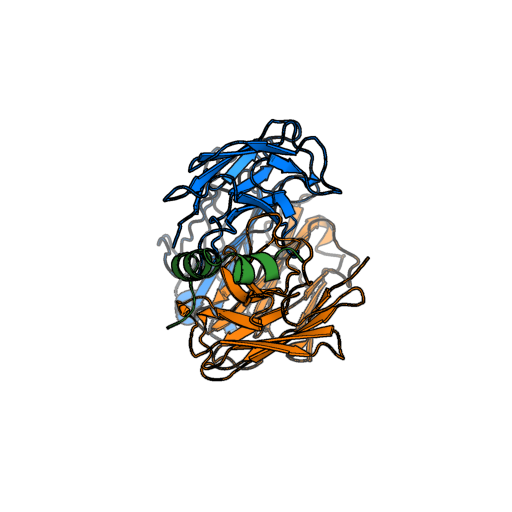THR A CA 1
ATOM 1559 C C . THR A 1 198 ? -9.99600 -13.75800 36.79100 1.000 11.91773 198 THR A C 1
ATOM 1560 O O . THR A 1 198 ? -8.80100 -13.72900 36.46700 1.000 12.84947 198 THR A O 1
ATOM 1564 N N . HIS A 1 199 ? -10.97300 -14.03700 35.93200 1.000 11.40581 199 HIS A N 1
ATOM 1565 C CA . HIS A 1 199 ? -10.70400 -14.39100 34.54500 1.000 11.67543 199 HIS A CA 1
ATOM 1566 C C . HIS A 1 199 ? -11.97400 -14.14800 33.74000 1.000 12.87183 199 HIS A C 1
ATOM 1567 O O . HIS A 1 199 ? -13.08200 -14.30600 34.25500 1.000 13.70711 199 HIS A O 1
ATOM 1574 N N . GLN A 1 200 ? -11.79900 -13.78800 32.46700 1.000 13.62703 200 GLN A N 1
ATOM 1575 C CA . GLN A 1 200 ? -12.93100 -13.49000 31.59100 1.000 14.78185 200 GLN A CA 1
ATOM 1576 C C . GLN A 1 200 ? -13.95900 -14.61400 31.54800 1.000 13.53621 200 GLN A C 1
ATOM 1577 O O . GLN A 1 200 ? -15.16100 -14.35500 31.39300 1.000 17.03250 200 GLN A O 1
ATOM 1583 N N . GLY A 1 201 ? -13.51900 -15.85600 31.66400 1.000 13.59720 201 GLY A N 1
ATOM 1584 C CA . GLY A 1 201 ? -14.43100 -16.98200 31.62000 1.000 15.40066 201 GLY A CA 1
ATOM 1585 C C . GLY A 1 201 ? -15.22400 -17.22600 32.88600 1.000 15.50619 201 GLY A C 1
ATOM 1586 O O . GLY A 1 201 ? -16.10900 -18.08700 32.88900 1.000 17.72899 201 GLY A O 1
ATOM 1587 N N . LEU A 1 202 ? -14.92200 -16.50700 33.95800 1.000 14.02688 202 LEU A N 1
ATOM 1588 C CA . LEU A 1 202 ? -15.56000 -16.69600 35.25200 1.000 15.32517 202 LEU A CA 1
ATOM 1589 C C . LEU A 1 202 ? -16.57100 -15.58700 35.49200 1.000 16.68789 202 LEU A C 1
ATOM 1590 O O . LEU A 1 202 ? -16.23300 -14.40100 35.40400 1.000 19.88706 202 LEU A O 1
ATOM 1595 N N . SER A 1 203 ? -17.80400 -15.97500 35.81600 1.000 15.39709 203 SER A N 1
ATOM 1596 C CA . SER A 1 203 ? -18.85100 -15.00200 36.11300 1.000 17.13700 203 SER A CA 1
ATOM 1597 C C . SER A 1 203 ? -18.72000 -14.40100 37.50400 1.000 17.27147 203 SER A C 1
ATOM 1598 O O . SER A 1 203 ? -19.46200 -13.47100 37.83300 1.000 20.80347 203 SER A O 1
ATOM 1601 N N . SER A 1 204 ? -17.84700 -14.94200 38.34100 1.000 15.36465 204 SER A N 1
ATOM 1602 C CA . SER A 1 204 ? -17.50900 -14.37000 39.63400 1.000 14.60274 204 SER A CA 1
ATOM 1603 C C . SER A 1 204 ? -16.13000 -14.90800 39.97000 1.000 13.71352 204 SER A C 1
ATOM 1604 O O . SER A 1 204 ? -15.77700 -16.00500 39.51300 1.000 13.79110 204 SER A O 1
ATOM 1607 N N . PRO A 1 205 ? -15.31200 -14.16900 40.71300 1.000 14.96493 205 PRO A N 1
ATOM 1608 C CA . PRO A 1 205 ? -13.98600 -14.69400 41.05000 1.000 13.36046 205 PRO A CA 1
ATOM 1609 C C . PRO A 1 205 ? -14.12000 -15.99900 41.81700 1.000 12.97139 205 PRO A C 1
ATOM 1610 O O . PRO A 1 205 ? -15.05200 -16.18600 42.60300 1.000 15.07414 205 PRO A O 1
ATOM 1614 N N . VAL A 1 206 ? -13.18400 -16.90700 41.57100 1.000 12.06196 206 VAL A N 1
ATOM 1615 C CA . VAL A 1 206 ? -13.13300 -18.20600 42.23600 1.000 12.40276 206 VAL A CA 1
ATOM 1616 C C . VAL A 1 206 ? -12.12200 -18.11700 43.36800 1.000 11.72531 206 VAL A C 1
ATOM 1617 O O . VAL A 1 206 ? -10.97800 -17.70300 43.15100 1.000 12.63890 206 VAL A O 1
ATOM 1621 N N . THR A 1 207 ? -12.50700 -18.54300 44.56200 1.000 12.34256 207 THR A N 1
ATOM 1622 C CA . THR A 1 207 ? -11.57100 -18.61900 45.67500 1.000 13.16737 207 THR A CA 1
ATOM 1623 C C . THR A 1 207 ? -11.40200 -20.07100 46.09100 1.000 11.40261 207 THR A C 1
ATOM 1624 O O . THR A 1 207 ? -12.39400 -20.76600 46.33000 1.000 13.70583 207 THR A O 1
ATOM 1628 N N . LYS A 1 208 ? -10.16400 -20.52500 46.19300 1.000 10.81582 208 LYS A N 1
ATOM 1629 C CA . LYS A 1 208 ? -9.84700 -21.81800 46.77200 1.000 10.07009 208 LYS A CA 1
ATOM 1630 C C . LYS A 1 208 ? -9.01300 -21.55800 48.01100 1.000 9.61989 208 LYS A C 1
ATOM 1631 O O . LYS A 1 208 ? -8.12400 -20.69700 47.99600 1.000 11.02607 208 LYS A O 1
ATOM 1637 N N . SER A 1 209 ? -9.29200 -22.27900 49.08700 1.000 9.99804 209 SER A N 1
ATOM 1638 C CA . SER A 1 209 ? -8.64200 -21.96500 50.34400 1.000 10.94171 209 SER A CA 1
ATOM 1639 C C . SER A 1 209 ? -8.49400 -23.20800 51.19600 1.000 11.11847 209 SER A C 1
ATOM 1640 O O . SER A 1 209 ? -9.15700 -24.22000 50.97400 1.000 12.48887 209 SER A O 1
ATOM 1643 N N . PHE A 1 210 ? -7.60200 -23.12200 52.17300 1.000 10.94672 210 PHE A N 1
ATOM 1644 C CA . PHE A 1 210 ? -7.50800 -24.12200 53.21700 1.000 12.22808 210 PHE A CA 1
ATOM 1645 C C . PHE A 1 210 ? -7.22000 -23.41400 54.53000 1.000 11.57038 210 PHE A C 1
ATOM 1646 O O . PHE A 1 210 ? -6.71900 -22.28300 54.55000 1.000 11.55555 210 PHE A O 1
ATOM 1654 N N . ASN A 1 211 ? -7.53700 -24.10000 55.62700 1.000 12.72985 211 ASN A N 1
ATOM 1655 C CA . ASN A 1 211 ? -7.16700 -23.67500 56.96700 1.000 13.47915 211 ASN A CA 1
ATOM 1656 C C . ASN A 1 211 ? -5.96300 -24.50000 57.39900 1.000 13.17173 211 ASN A C 1
ATOM 1657 O O . ASN A 1 211 ? -6.01500 -25.73800 57.36100 1.000 16.03673 211 ASN A O 1
ATOM 1662 N N . ARG A 1 212 ? -4.88700 -23.82600 57.80800 1.000 13.09403 212 ARG A N 1
ATOM 1663 C CA . ARG A 1 212 ? -3.67700 -24.51700 58.24200 1.000 14.58706 212 ARG A CA 1
ATOM 1664 C C . ARG A 1 212 ? -4.01200 -25.50600 59.35000 1.000 18.26880 212 ARG A C 1
ATOM 1665 O O . ARG A 1 212 ? -4.67600 -25.15700 60.33000 1.000 18.64960 212 ARG A O 1
ATOM 1673 N N . GLY A 1 213 ? -3.56400 -26.75200 59.17600 1.000 20.12437 213 GLY A N 1
ATOM 1674 C CA . GLY A 1 213 ? -3.74700 -27.78700 60.17200 1.000 22.18940 213 GLY A CA 1
ATOM 1675 C C . GLY A 1 213 ? -5.08300 -28.49600 60.14700 1.000 25.17003 213 GLY A C 1
ATOM 1676 O O . GLY A 1 213 ? -5.33400 -29.33700 61.02100 1.000 31.27082 213 GLY A O 1
ATOM 1677 N N . GLU A 1 214 ? -5.94900 -28.19400 59.18700 1.000 26.01489 214 GLU A N 1
ATOM 1678 C CA . GLU A 1 214 ? -7.24200 -28.85200 59.07300 1.000 29.53912 214 GLU A CA 1
ATOM 1679 C C . GLU A 1 214 ? -7.28500 -29.71400 57.81900 1.000 37.23357 214 GLU A C 1
ATOM 1680 O O . GLU A 1 214 ? -6.78800 -29.31600 56.76000 1.000 43.44705 214 GLU A O 1
ATOM 1686 N N . CYS A 1 215 ? -7.87700 -30.89800 57.94900 1.000 39.16151 215 CYS A N 1
ATOM 1687 C CA . CYS A 1 215 ? -7.88800 -31.88500 56.87200 1.000 45.98167 215 CYS A CA 1
ATOM 1688 C C . CYS A 1 215 ? -8.87300 -31.52900 55.76000 1.000 48.97211 215 CYS A C 1
ATOM 1689 O O . CYS A 1 215 ? -9.99600 -31.09800 56.02200 1.000 61.70530 215 CYS A O 1
ATOM 1692 N N . GLN B 2 1 ? 22.14900 -28.11300 3.38200 1.000 44.79860 1 GLN B N 1
ATOM 1693 C CA . GLN B 2 1 ? 22.79100 -29.36700 3.76000 1.000 41.49840 1 GLN B CA 1
ATOM 1694 C C . GLN B 2 1 ? 23.99200 -29.16000 4.69100 1.000 28.23159 1 GLN B C 1
ATOM 1695 O O . GLN B 2 1 ? 24.40700 -30.08700 5.38300 1.000 43.30037 1 GLN B O 1
ATOM 1701 N N . VAL B 2 2 ? 24.54400 -27.94300 4.71000 1.000 41.61603 2 VAL B N 1
ATOM 1702 C CA . VAL B 2 2 ? 25.47100 -27.57100 5.77300 1.000 29.18800 2 VAL B CA 1
ATOM 1703 C C . VAL B 2 2 ? 24.69300 -27.45500 7.07500 1.000 27.85831 2 VAL B C 1
ATOM 1704 O O . VAL B 2 2 ? 23.57800 -26.91600 7.10900 1.000 32.31994 2 VAL B O 1
ATOM 1708 N N . GLN B 2 3 ? 25.27400 -27.97100 8.15300 1.000 24.72762 3 GLN B N 1
ATOM 1709 C CA . GLN B 2 3 ? 24.71300 -27.87000 9.49100 1.000 26.56019 3 GLN B CA 1
ATOM 1710 C C . GLN B 2 3 ? 25.72900 -27.19400 10.40100 1.000 20.62034 3 GLN B C 1
ATOM 1711 O O . GLN B 2 3 ? 26.94000 -27.33200 10.20700 1.000 24.12248 3 GLN B O 1
ATOM 1717 N N . LEU B 2 4 ? 25.22500 -26.47700 11.40500 1.000 21.99449 4 LEU B N 1
ATOM 1718 C CA . LEU B 2 4 ? 26.05300 -25.74500 12.35800 1.000 19.07716 4 LEU B CA 1
ATOM 1719 C C . LEU B 2 4 ? 25.82700 -26.33700 13.74200 1.000 22.37882 4 LEU B C 1
ATOM 1720 O O . LEU B 2 4 ? 24.69600 -26.32700 14.24300 1.000 25.16002 4 LEU B O 1
ATOM 1725 N N . VAL B 2 5 ? 26.89600 -26.82100 14.37300 1.000 19.05023 5 VAL B N 1
ATOM 1726 C CA . VAL B 2 5 ? 26.80700 -27.52200 15.65200 1.000 19.89658 5 VAL B CA 1
ATOM 1727 C C . VAL B 2 5 ? 27.61200 -26.75200 16.69100 1.000 18.32009 5 VAL B C 1
ATOM 1728 O O . VAL B 2 5 ? 28.82100 -26.54700 16.52100 1.000 19.70402 5 VAL B O 1
ATOM 1732 N N . GLN B 2 6 ? 26.95100 -26.33300 17.76400 1.000 17.79910 6 GLN B N 1
ATOM 1733 C CA . GLN B 2 6 ? 27.58000 -25.54800 18.81600 1.000 17.47766 6 GLN B CA 1
ATOM 1734 C C . GLN B 2 6 ? 27.97800 -26.42100 20.00100 1.000 16.57192 6 GLN B C 1
ATOM 1735 O O . GLN B 2 6 ? 27.45700 -27.52100 20.19700 1.000 18.10897 6 GLN B O 1
ATOM 1741 N N . SER B 2 7 ? 28.90500 -25.90200 20.80400 1.000 16.76958 7 SER B N 1
ATOM 1742 C CA . SER B 2 7 ? 29.34000 -26.57900 22.01300 1.000 17.19780 7 SER B CA 1
ATOM 1743 C C . SER B 2 7 ? 28.24700 -26.52400 23.08300 1.000 16.98330 7 SER B C 1
ATOM 1744 O O . SER B 2 7 ? 27.23200 -25.83700 22.94700 1.000 17.29494 7 SER B O 1
ATOM 1747 N N . GLY B 2 8 ? 28.47400 -27.26700 24.16700 1.000 17.85823 8 GLY B N 1
ATOM 1748 C CA . GLY B 2 8 ? 27.45700 -27.48800 25.17300 1.000 18.36021 8 GLY B CA 1
ATOM 1749 C C . GLY B 2 8 ? 27.31900 -26.36200 26.18500 1.000 17.47688 8 GLY B C 1
ATOM 1750 O O . GLY B 2 8 ? 28.07600 -25.39300 26.20900 1.000 16.50026 8 GLY B O 1
ATOM 1751 N N . ALA B 2 9 ? 26.31300 -26.51400 27.04600 1.000 16.67794 9 ALA B N 1
ATOM 1752 C CA . ALA B 2 9 ? 25.95500 -25.48200 28.00800 1.000 16.05661 9 ALA B CA 1
ATOM 1753 C C . ALA B 2 9 ? 27.11700 -25.15800 28.94000 1.000 16.43671 9 ALA B C 1
ATOM 1754 O O . ALA B 2 9 ? 27.93400 -26.01800 29.28000 1.000 17.78619 9 ALA B O 1
ATOM 1756 N N . GLU B 2 10 ? 27.16500 -23.89900 29.37300 1.000 15.08787 10 GLU B N 1
ATOM 1757 C CA . GLU B 2 10 ? 28.21100 -23.41200 30.25900 1.000 14.62928 10 GLU B CA 1
ATOM 1758 C C . GLU B 2 10 ? 27.59300 -22.72400 31.46700 1.000 14.70407 10 GLU B C 1
ATOM 1759 O O . GLU B 2 10 ? 26.53400 -22.09600 31.37300 1.000 15.72421 10 GLU B O 1
ATOM 1765 N N . VAL B 2 11 ? 28.28300 -22.83400 32.60300 1.000 14.57410 11 VAL B N 1
ATOM 1766 C CA . VAL B 2 11 ? 27.88200 -22.19900 33.85700 1.000 15.40032 11 VAL B CA 1
ATOM 1767 C C . VAL B 2 11 ? 29.11200 -21.50800 34.42800 1.000 15.68206 11 VAL B C 1
ATOM 1768 O O . VAL B 2 11 ? 30.14500 -22.15300 34.65100 1.000 16.73035 11 VAL B O 1
ATOM 1772 N N . LYS B 2 12 ? 29.01000 -20.20100 34.65600 1.000 15.01008 12 LYS B N 1
ATOM 1773 C CA . LYS B 2 12 ? 30.16500 -19.37500 34.97100 1.000 14.73659 12 LYS B CA 1
ATOM 1774 C C . LYS B 2 12 ? 29.84200 -18.42000 36.10800 1.000 15.08027 12 LYS B C 1
ATOM 1775 O O . LYS B 2 12 ? 28.69700 -17.99500 36.27900 1.000 16.28276 12 LYS B O 1
ATOM 1781 N N . LYS B 2 13 ? 30.87900 -18.06500 36.87400 1.000 16.15618 13 LYS B N 1
ATOM 1782 C CA . LYS B 2 13 ? 30.77300 -17.06400 37.92000 1.000 14.89756 13 LYS B CA 1
ATOM 1783 C C . LYS B 2 13 ? 30.98900 -15.67200 37.34000 1.000 14.35458 13 LYS B C 1
ATOM 1784 O O . LYS B 2 13 ? 31.70900 -15.50600 36.34600 1.000 14.55961 13 LYS B O 1
ATOM 1790 N N . PRO B 2 14 ? 30.40700 -14.64900 37.96400 1.000 14.38099 14 PRO B N 1
ATOM 1791 C CA . PRO B 2 14 ? 30.66400 -13.28000 37.50300 1.000 15.28743 14 PRO B CA 1
ATOM 1792 C C . PRO B 2 14 ? 32.15700 -12.98100 37.50200 1.000 13.99702 14 PRO B C 1
ATOM 1793 O O . PRO B 2 14 ? 32.89800 -13.38700 38.40300 1.000 15.72900 14 PRO B O 1
ATOM 1797 N N . GLY B 2 15 ? 32.59000 -12.24900 36.47900 1.000 14.92845 15 GLY B N 1
ATOM 1798 C CA . GLY B 2 15 ? 33.98200 -11.91100 36.30000 1.000 15.65133 15 GLY B CA 1
ATOM 1799 C C . GLY B 2 15 ? 34.79300 -12.91200 35.51200 1.000 15.17463 15 GLY B C 1
ATOM 1800 O O . GLY B 2 15 ? 35.92000 -12.58700 35.11700 1.000 16.56839 15 GLY B O 1
ATOM 1801 N N . SER B 2 16 ? 34.27600 -14.11600 35.29200 1.000 14.69730 16 SER B N 1
ATOM 1802 C CA . SER B 2 16 ? 34.99900 -15.13500 34.54400 1.000 15.87164 16 SER B CA 1
ATOM 1803 C C . SER B 2 16 ? 34.78000 -14.92000 33.04800 1.000 15.84068 16 SER B C 1
ATOM 1804 O O . SER B 2 16 ? 34.24300 -13.89900 32.60900 1.000 15.98834 16 SER B O 1
ATOM 1807 N N . SER B 2 17 ? 35.19200 -15.89600 32.24400 1.000 16.85228 17 SER B N 1
ATOM 1808 C CA . SER B 2 17 ? 35.04300 -15.82800 30.79800 1.000 15.84810 17 SER B CA 1
ATOM 1809 C C . SER B 2 17 ? 34.49800 -17.14400 30.27200 1.000 15.98585 17 SER B C 1
ATOM 1810 O O . SER B 2 17 ? 34.59400 -18.19000 30.92100 1.000 19.21391 17 SER B O 1
ATOM 1813 N N . VAL B 2 18 ? 33.91000 -17.08200 29.08400 1.000 15.07469 18 VAL B N 1
ATOM 1814 C CA . VAL B 2 18 ? 33.36200 -18.25700 28.42100 1.000 16.79655 18 VAL B CA 1
ATOM 1815 C C . VAL B 2 18 ? 33.78500 -18.22700 26.96000 1.000 16.16549 18 VAL B C 1
ATOM 1816 O O . VAL B 2 18 ? 33.88400 -17.15200 26.35800 1.000 15.91696 18 VAL B O 1
ATOM 1820 N N . LYS B 2 19 ? 34.03100 -19.40500 26.38800 1.000 15.45945 19 LYS B N 1
ATOM 1821 C CA . LYS B 2 19 ? 34.34300 -19.53800 24.96700 1.000 16.82553 19 LYS B CA 1
ATOM 1822 C C . LYS B 2 19 ? 33.42800 -20.60700 24.38700 1.000 17.64198 19 LYS B C 1
ATOM 1823 O O . LYS B 2 19 ? 33.51700 -21.77700 24.77000 1.000 19.99007 19 LYS B O 1
ATOM 1829 N N . VAL B 2 20 ? 32.55000 -20.20300 23.47400 1.000 15.71083 20 VAL B N 1
ATOM 1830 C CA . VAL B 2 20 ? 31.59300 -21.08500 22.81600 1.000 16.78930 20 VAL B CA 1
ATOM 1831 C C . VAL B 2 20 ? 32.06000 -21.30000 21.38500 1.000 16.02572 20 VAL B C 1
ATOM 1832 O O . VAL B 2 20 ? 32.55700 -20.36700 20.74400 1.000 16.54197 20 VAL B O 1
ATOM 1836 N N . SER B 2 21 ? 31.88800 -22.51700 20.87500 1.000 15.75228 21 SER B N 1
ATOM 1837 C CA . SER B 2 21 ? 32.28600 -22.83300 19.51100 1.000 16.78830 21 SER B CA 1
ATOM 1838 C C . SER B 2 21 ? 31.08000 -23.19800 18.65200 1.000 15.50650 21 SER B C 1
ATOM 1839 O O . SER B 2 21 ? 30.02400 -23.59600 19.15100 1.000 15.87088 21 SER B O 1
ATOM 1842 N N . CYS B 2 22 ? 31.27300 -23.08400 17.33800 1.000 15.67676 22 CYS B N 1
ATOM 1843 C CA . CYS B 2 22 ? 30.25900 -23.41100 16.34500 1.000 15.85243 22 CYS B CA 1
ATOM 1844 C C . CYS B 2 22 ? 30.98800 -23.97700 15.13900 1.000 17.07258 22 CYS B C 1
ATOM 1845 O O . CYS B 2 22 ? 31.80700 -23.27800 14.53300 1.000 17.35830 22 CYS B O 1
ATOM 1848 N N . LYS B 2 23 ? 30.71300 -25.23600 14.80300 1.000 18.07518 23 LYS B N 1
ATOM 1849 C CA . LYS B 2 23 ? 31.40300 -25.93300 13.72500 1.000 19.01681 23 LYS B CA 1
ATOM 1850 C C . LYS B 2 23 ? 30.44100 -26.19200 12.57600 1.000 19.18102 23 LYS B C 1
ATOM 1851 O O . LYS B 2 23 ? 29.36400 -26.76800 12.78100 1.000 20.60341 23 LYS B O 1
ATOM 1857 N N . ALA B 2 24 ? 30.84000 -25.79300 11.36800 1.000 18.67107 24 ALA B N 1
ATOM 1858 C CA . ALA B 2 24 ? 30.06500 -26.10400 10.17700 1.000 20.98785 24 ALA B CA 1
ATOM 1859 C C . ALA B 2 24 ? 30.44000 -27.48800 9.67500 1.000 21.61767 24 ALA B C 1
ATOM 1860 O O . ALA B 2 24 ? 31.61600 -27.86100 9.66400 1.000 24.51496 24 ALA B O 1
ATOM 1862 N N . SER B 2 25 ? 29.42900 -28.24700 9.24600 1.000 23.17961 25 SER B N 1
ATOM 1863 C CA . SER B 2 25 ? 29.63200 -29.62900 8.83000 1.000 29.34177 25 SER B CA 1
ATOM 1864 C C . SER B 2 25 ? 30.20300 -29.74200 7.42500 1.000 41.75086 25 SER B C 1
ATOM 1865 O O . SER B 2 25 ? 30.55300 -30.84900 7.00300 1.000 40.80585 25 SER B O 1
ATOM 1868 N N . GLY B 2 26 ? 30.30000 -28.63600 6.69900 1.000 29.13761 26 GLY B N 1
ATOM 1869 C CA . GLY B 2 26 ? 30.79200 -28.66600 5.33900 1.000 35.35492 26 GLY B CA 1
ATOM 1870 C C . GLY B 2 26 ? 30.58300 -27.31600 4.68400 1.000 34.05491 26 GLY B C 1
ATOM 1871 O O . GLY B 2 26 ? 30.28700 -26.32200 5.35200 1.000 31.57300 26 GLY B O 1
ATOM 1872 N N . GLY B 2 27 ? 30.74100 -27.30300 3.36400 1.000 37.49966 27 GLY B N 1
ATOM 1873 C CA . GLY B 2 27 ? 30.55500 -26.09800 2.58500 1.000 43.42001 27 GLY B CA 1
ATOM 1874 C C . GLY B 2 27 ? 31.73100 -25.14600 2.69400 1.000 37.81818 27 GLY B C 1
ATOM 1875 O O . GLY B 2 27 ? 32.61200 -25.27400 3.54600 1.000 37.12547 27 GLY B O 1
ATOM 1876 N N . THR B 2 28 ? 31.74400 -24.16800 1.79000 1.000 36.35598 28 THR B N 1
ATOM 1877 C CA . THR B 2 28 ? 32.76900 -23.13500 1.82200 1.000 38.65726 28 THR B CA 1
ATOM 1878 C C . THR B 2 28 ? 32.73200 -22.41800 3.16500 1.000 32.85688 28 THR B C 1
ATOM 1879 O O . THR B 2 28 ? 31.66100 -22.04600 3.65400 1.000 35.91822 28 THR B O 1
ATOM 1883 N N . PHE B 2 29 ? 33.90600 -22.23700 3.76800 1.000 33.32819 29 PHE B N 1
ATOM 1884 C CA . PHE B 2 29 ? 33.99900 -21.64600 5.09500 1.000 30.37497 29 PHE B CA 1
ATOM 1885 C C . PHE B 2 29 ? 35.14400 -20.64600 5.13200 1.000 41.61697 29 PHE B C 1
ATOM 1886 O O . PHE B 2 29 ? 36.28100 -20.98300 4.79000 1.000 32.72035 29 PHE B O 1
ATOM 1894 N N . LYS B 2 30 ? 34.83600 -19.42300 5.55700 1.000 26.83272 30 LYS B N 1
ATOM 1895 C CA . LYS B 2 30 ? 35.82400 -18.39100 5.83200 1.000 33.36738 30 LYS B CA 1
ATOM 1896 C C . LYS B 2 30 ? 35.62100 -17.87900 7.24900 1.000 31.59104 30 LYS B C 1
ATOM 1897 O O . LYS B 2 30 ? 34.62100 -18.18200 7.90500 1.000 23.79636 30 LYS B O 1
ATOM 1903 N N . THR B 2 31 ? 36.57800 -17.07700 7.72600 1.000 26.49570 31 THR B N 1
ATOM 1904 C CA . THR B 2 31 ? 36.42800 -16.51200 9.06400 1.000 25.91476 31 THR B CA 1
ATOM 1905 C C . THR B 2 31 ? 35.19600 -15.61900 9.16600 1.000 19.95850 31 THR B C 1
ATOM 1906 O O . THR B 2 31 ? 34.63400 -15.46600 10.25800 1.000 22.85722 31 THR B O 1
ATOM 1910 N N . TYR B 2 32 ? 34.74800 -15.04200 8.05000 1.000 21.30239 32 TYR B N 1
ATOM 1911 C CA . TYR B 2 32 ? 33.56800 -14.17800 8.05400 1.000 27.61608 32 TYR B CA 1
ATOM 1912 C C . TYR B 2 32 ? 32.24000 -14.93500 7.95700 1.000 22.65245 32 TYR B C 1
ATOM 1913 O O . TYR B 2 32 ? 31.17800 -14.30900 8.05000 1.000 20.44145 32 TYR B O 1
ATOM 1922 N N . THR B 2 33 ? 32.27000 -16.25800 7.78800 1.000 18.38907 33 THR B N 1
ATOM 1923 C CA . THR B 2 33 ? 31.04900 -17.01500 7.51300 1.000 18.54239 33 THR B CA 1
ATOM 1924 C C . THR B 2 33 ? 30.04800 -16.93800 8.66500 1.000 25.90415 33 THR B C 1
ATOM 1925 O O . THR B 2 33 ? 28.83600 -16.86600 8.43200 1.000 20.54421 33 THR B O 1
ATOM 1929 N N . LEU B 2 34 ? 30.52600 -16.94900 9.90800 1.000 15.12582 34 LEU B N 1
ATOM 1930 C CA . LEU B 2 34 ? 29.67500 -17.12200 11.07800 1.000 14.35644 34 LEU B CA 1
ATOM 1931 C C . LEU B 2 34 ? 29.66700 -15.87600 11.95500 1.000 13.94406 34 LEU B C 1
ATOM 1932 O O . LEU B 2 34 ? 30.72800 -15.32400 12.29200 1.000 15.06844 34 LEU B O 1
ATOM 1937 N N . THR B 2 35 ? 28.46300 -15.42500 12.28400 1.000 12.93611 35 THR B N 1
ATOM 1938 C CA . THR B 2 35 ? 28.13700 -14.33600 13.19500 1.000 13.13320 35 THR B CA 1
ATOM 1939 C C . THR B 2 35 ? 27.52600 -14.89100 14.47700 1.000 12.89194 35 THR B C 1
ATOM 1940 O O . THR B 2 35 ? 27.02900 -16.02100 14.51500 1.000 13.07016 35 THR B O 1
ATOM 1944 N N . TRP B 2 36 ? 27.58000 -14.09900 15.54100 1.000 11.50536 36 TRP B N 1
ATOM 1945 C CA . TRP B 2 36 ? 27.03000 -14.49700 16.82500 1.000 12.01132 36 TRP B CA 1
ATOM 1946 C C . TRP B 2 36 ? 25.93800 -13.54000 17.28600 1.000 11.92574 36 TRP B C 1
ATOM 1947 O O . TRP B 2 36 ? 26.06300 -12.31600 17.14100 1.000 12.17870 36 TRP B O 1
ATOM 1958 N N . VAL B 2 37 ? 24.88000 -14.11800 17.86100 1.000 12.46247 37 VAL B N 1
ATOM 1959 C CA . VAL B 2 37 ? 23.68800 -13.43200 18.35200 1.000 12.26685 37 VAL B CA 1
ATOM 1960 C C . VAL B 2 37 ? 23.32900 -14.10200 19.67300 1.000 13.31621 37 VAL B C 1
ATOM 1961 O O . VAL B 2 37 ? 23.59400 -15.29100 19.86300 1.000 17.33351 37 VAL B O 1
ATOM 1965 N N . ARG B 2 38 ? 22.74300 -13.35800 20.60400 1.000 11.78543 38 ARG B N 1
ATOM 1966 C CA . ARG B 2 38 ? 22.28800 -13.98100 21.84200 1.000 11.80987 38 ARG B CA 1
ATOM 1967 C C . ARG B 2 38 ? 20.86100 -13.56700 22.17500 1.000 12.07470 38 ARG B C 1
ATOM 1968 O O . ARG B 2 38 ? 20.31800 -12.60100 21.63100 1.000 12.65346 38 ARG B O 1
ATOM 1976 N N . GLN B 2 39 ? 20.26600 -14.30700 23.10800 1.000 12.44965 39 GLN B N 1
ATOM 1977 C CA . GLN B 2 39 ? 18.87900 -14.08500 23.49500 1.000 13.28581 39 GLN B CA 1
ATOM 1978 C C . GLN B 2 39 ? 18.74600 -14.40200 24.97600 1.000 13.72673 39 GLN B C 1
ATOM 1979 O O . GLN B 2 39 ? 18.84700 -15.56600 25.37400 1.000 13.87071 39 GLN B O 1
ATOM 1985 N N . ALA B 2 40 ? 18.53600 -13.36700 25.78300 1.000 15.16512 40 ALA B N 1
ATOM 1986 C CA . ALA B 2 40 ? 18.35600 -13.53700 27.20900 1.000 16.11808 40 ALA B CA 1
ATOM 1987 C C . ALA B 2 40 ? 16.98000 -14.13300 27.48500 1.000 18.86687 40 ALA B C 1
ATOM 1988 O O . ALA B 2 40 ? 16.07200 -14.03800 26.65200 1.000 17.91168 40 ALA B O 1
ATOM 1990 N N . PRO B 2 41 ? 16.80000 -14.76400 28.66400 1.000 20.41528 41 PRO B N 1
ATOM 1991 C CA . PRO B 2 41 ? 15.52100 -15.42900 28.95700 1.000 22.32321 41 PRO B CA 1
ATOM 1992 C C . PRO B 2 41 ? 14.30900 -14.52600 28.77900 1.000 23.38332 41 PRO B C 1
ATOM 1993 O O . PRO B 2 41 ? 14.22100 -13.45600 29.38900 1.000 23.99958 41 PRO B O 1
ATOM 1997 N N . GLY B 2 42 ? 13.38600 -14.94700 27.91600 1.000 22.17127 42 GLY B N 1
ATOM 1998 C CA . GLY B 2 42 ? 12.16900 -14.20700 27.64300 1.000 25.57185 42 GLY B CA 1
ATOM 1999 C C . GLY B 2 42 ? 12.34000 -12.93300 26.84700 1.000 21.92735 42 GLY B C 1
ATOM 2000 O O . GLY B 2 42 ? 11.36700 -12.18900 26.68900 1.000 25.40987 42 GLY B O 1
ATOM 2001 N N . GLN B 2 43 ? 13.53600 -12.65600 26.33000 1.000 19.04225 43 GLN B N 1
ATOM 2002 C CA . GLN B 2 43 ? 13.83800 -11.41400 25.63500 1.000 18.68059 43 GLN B CA 1
ATOM 2003 C C . GLN B 2 43 ? 14.02200 -11.67200 24.14300 1.000 18.20184 43 GLN B C 1
ATOM 2004 O O . GLN B 2 43 ? 13.89900 -12.80000 23.65700 1.000 17.95885 43 GLN B O 1
ATOM 2010 N N . GLY B 2 44 ? 14.33600 -10.60200 23.41800 1.000 16.82576 44 GLY B N 1
ATOM 2011 C CA . GLY B 2 44 ? 14.55100 -10.67500 21.98900 1.000 16.74718 44 GLY B CA 1
ATOM 2012 C C . GLY B 2 44 ? 15.99100 -10.99100 21.62800 1.000 15.13816 44 GLY B C 1
ATOM 2013 O O . GLY B 2 44 ? 16.80800 -11.38500 22.46400 1.000 17.11434 44 GLY B O 1
ATOM 2014 N N . LEU B 2 45 ? 16.29900 -10.80100 20.34900 1.000 15.75542 45 LEU B N 1
ATOM 2015 C CA . LEU B 2 45 ? 17.58600 -11.16300 19.78500 1.000 13.98449 45 LEU B CA 1
ATOM 2016 C C . LEU B 2 45 ? 18.52100 -9.96300 19.84300 1.000 14.07831 45 LEU B C 1
ATOM 2017 O O . LEU B 2 45 ? 18.11500 -8.83600 19.54400 1.000 17.50278 45 LEU B O 1
ATOM 2022 N N . GLU B 2 46 ? 19.77400 -10.20900 20.22400 1.000 13.16690 46 GLU B N 1
ATOM 2023 C CA . GLU B 2 46 ? 20.78500 -9.16200 20.33500 1.000 13.44149 46 GLU B CA 1
ATOM 2024 C C . GLU B 2 46 ? 22.01000 -9.59600 19.54300 1.000 12.42806 46 GLU B C 1
ATOM 2025 O O . GLU B 2 46 ? 22.63300 -10.61800 19.86000 1.000 13.06196 46 GLU B O 1
ATOM 2031 N N . TRP B 2 47 ? 22.37400 -8.80700 18.53600 1.000 11.94460 47 TRP B N 1
ATOM 2032 C CA . TRP B 2 47 ? 23.56100 -9.10400 17.74400 1.000 12.12989 47 TRP B CA 1
ATOM 2033 C C . TRP B 2 47 ? 24.80400 -8.88400 18.59900 1.000 11.82584 47 TRP B C 1
ATOM 2034 O O . TRP B 2 47 ? 24.93700 -7.85600 19.26700 1.000 13.09786 47 TRP B O 1
ATOM 2045 N N . LEU B 2 48 ? 25.72000 -9.84400 18.58000 1.000 11.42153 48 LEU B N 1
ATOM 2046 C CA . LEU B 2 48 ? 26.99000 -9.72300 19.28100 1.000 12.00657 48 LEU B CA 1
ATOM 2047 C C . LEU B 2 48 ? 28.09600 -9.21500 18.37100 1.000 11.63947 48 LEU B C 1
ATOM 2048 O O . LEU B 2 48 ? 28.81600 -8.27500 18.72600 1.000 12.91811 48 LEU B O 1
ATOM 2053 N N . GLY B 2 49 ? 28.24600 -9.81800 17.20600 1.000 11.40759 49 GLY B N 1
ATOM 2054 C CA . GLY B 2 49 ? 29.26500 -9.37500 16.28600 1.000 11.70696 49 GLY B CA 1
ATOM 2055 C C . GLY B 2 49 ? 29.44700 -10.35600 15.15700 1.000 12.83095 49 GLY B C 1
ATOM 2056 O O . GLY B 2 49 ? 28.88400 -11.45700 15.14200 1.000 12.27565 49 GLY B O 1
ATOM 2057 N N . GLY B 2 50 ? 30.26000 -9.93500 14.20100 1.000 12.68862 50 GLY B N 1
ATOM 2058 C CA . GLY B 2 50 ? 30.64300 -10.78200 13.09900 1.000 13.19807 50 GLY B CA 1
ATOM 2059 C C . GLY B 2 50 ? 31.95500 -10.29600 12.53100 1.000 14.25666 50 GLY B C 1
ATOM 2060 O O . GLY B 2 50 ? 32.60300 -9.40600 13.08800 1.000 13.43365 50 GLY B O 1
ATOM 2061 N N . ILE B 2 51 ? 32.34300 -10.87600 11.40200 1.000 12.74735 51 ILE B N 1
ATOM 2062 C CA . ILE B 2 51 ? 33.60300 -10.52700 10.75800 1.000 13.98340 51 ILE B CA 1
ATOM 2063 C C . ILE B 2 51 ? 33.31900 -9.96900 9.36800 1.000 12.85535 51 ILE B C 1
ATOM 2064 O O . ILE B 2 51 ? 32.61500 -10.59800 8.56700 1.000 14.23765 51 ILE B O 1
ATOM 2069 N N . ILE B 2 52 ? 33.84500 -8.78400 9.09700 1.000 13.31697 52 ILE B N 1
ATOM 2070 C CA . ILE B 2 52 ? 33.66800 -8.13000 7.80100 1.000 13.83605 52 ILE B CA 1
ATOM 2071 C C . ILE B 2 52 ? 34.52400 -8.84600 6.76300 1.000 13.37642 52 ILE B C 1
ATOM 2072 O O . ILE B 2 52 ? 35.74600 -8.99000 6.96800 1.000 13.93517 52 ILE B O 1
ATOM 2077 N N . PRO B 2 53 ? 33.95300 -9.30200 5.64300 1.000 13.93965 53 PRO B N 1
ATOM 2078 C CA . PRO B 2 53 ? 34.75100 -10.02400 4.64600 1.000 15.03668 53 PRO B CA 1
ATOM 2079 C C . PRO B 2 53 ? 35.85100 -9.15800 4.05400 1.000 14.35983 53 PRO B C 1
ATOM 2080 O O . PRO B 2 53 ? 35.78400 -7.92600 4.05400 1.000 15.87499 53 PRO B O 1
ATOM 2084 N N . ILE B 2 54 ? 36.87800 -9.84400 3.54900 1.000 15.14788 54 ILE B N 1
ATOM 2085 C CA . ILE B 2 54 ? 38.03300 -9.28000 2.84500 1.000 17.88727 54 ILE B CA 1
ATOM 2086 C C . ILE B 2 54 ? 38.99700 -8.60800 3.81300 1.000 15.68088 54 ILE B C 1
ATOM 2087 O O . ILE B 2 54 ? 40.16600 -8.99400 3.91500 1.000 17.13360 54 ILE B O 1
ATOM 2092 N N . PHE B 2 55 ? 38.51500 -7.58900 4.52300 1.000 15.85716 55 PHE B N 1
ATOM 2093 C CA . PHE B 2 55 ? 39.31100 -6.98900 5.58600 1.000 15.69496 55 PHE B CA 1
ATOM 2094 C C . PHE B 2 55 ? 39.45200 -7.91400 6.78400 1.000 15.62708 55 PHE B C 1
ATOM 2095 O O . PHE B 2 55 ? 40.35800 -7.71500 7.60300 1.000 16.09312 55 PHE B O 1
ATOM 2103 N N . ASP B 2 56 ? 38.58500 -8.92200 6.90400 1.000 14.49688 56 ASP B N 1
ATOM 2104 C CA . ASP B 2 56 ? 38.62900 -9.86400 8.02000 1.000 16.21736 56 ASP B CA 1
ATOM 2105 C C . ASP B 2 56 ? 38.62000 -9.12600 9.35500 1.000 16.20630 56 ASP B C 1
ATOM 2106 O O . ASP B 2 56 ? 39.35400 -9.46300 10.29000 1.000 18.16855 56 ASP B O 1
ATOM 2111 N N . ALA B 2 57 ? 37.76600 -8.10600 9.44400 1.000 15.11632 57 ALA B N 1
ATOM 2112 C CA . ALA B 2 57 ? 37.75100 -7.21000 10.58700 1.000 15.35114 57 ALA B CA 1
ATOM 2113 C C . ALA B 2 57 ? 36.59000 -7.57900 11.49100 1.000 14.03505 57 ALA B C 1
ATOM 2114 O O . ALA B 2 57 ? 35.42800 -7.40800 11.08600 1.000 13.49873 57 ALA B O 1
ATOM 2116 N N . PRO B 2 58 ? 36.83000 -8.07800 12.70200 1.000 14.38294 58 PRO B N 1
ATOM 2117 C CA . PRO B 2 58 ? 35.71100 -8.29500 13.62600 1.000 13.99635 58 PRO B CA 1
ATOM 2118 C C . PRO B 2 58 ? 35.04200 -6.97200 13.95700 1.000 13.29098 58 PRO B C 1
ATOM 2119 O O . PRO B 2 58 ? 35.69600 -5.93100 14.06000 1.000 14.66063 58 PRO B O 1
ATOM 2123 N N . ASN B 2 59 ? 33.72200 -7.01500 14.10400 1.000 12.72674 59 ASN B N 1
ATOM 2124 C CA . ASN B 2 59 ? 32.91500 -5.84100 14.40400 1.000 12.37602 59 ASN B CA 1
ATOM 2125 C C . ASN B 2 59 ? 31.89700 -6.26400 15.45300 1.000 12.94425 59 ASN B C 1
ATOM 2126 O O . ASN B 2 59 ? 31.21900 -7.28400 15.28200 1.000 12.25440 59 ASN B O 1
ATOM 2131 N N . TYR B 2 60 ? 31.79700 -5.49800 16.54100 1.000 12.09968 60 TYR B N 1
ATOM 2132 C CA . TYR B 2 60 ? 31.11500 -5.93600 17.75100 1.000 11.94836 60 TYR B CA 1
ATOM 2133 C C . TYR B 2 60 ? 30.06900 -4.92900 18.19400 1.000 13.35832 60 TYR B C 1
ATOM 2134 O O . TYR B 2 60 ? 30.18600 -3.72500 17.94400 1.000 14.42863 60 TYR B O 1
ATOM 2143 N N . ALA B 2 61 ? 29.07300 -5.43300 18.91200 1.000 13.62706 61 ALA B N 1
ATOM 2144 C CA . ALA B 2 61 ? 28.12900 -4.56100 19.58900 1.000 14.27565 61 ALA B CA 1
ATOM 2145 C C . ALA B 2 61 ? 28.87900 -3.59100 20.49600 1.000 14.63199 61 ALA B C 1
ATOM 2146 O O . ALA B 2 61 ? 29.68500 -4.02800 21.33400 1.000 14.12974 61 ALA B O 1
ATOM 2148 N N . PRO B 2 62 ? 28.64100 -2.28800 20.37400 1.000 15.71886 62 PRO B N 1
ATOM 2149 C CA . PRO B 2 62 ? 29.38600 -1.32900 21.20600 1.000 16.56944 62 PRO B CA 1
ATOM 2150 C C . PRO B 2 62 ? 29.33100 -1.62200 22.69800 1.000 17.31407 62 PRO B C 1
ATOM 2151 O O . PRO B 2 62 ? 30.32400 -1.42300 23.41000 1.000 18.59501 62 PRO B O 1
ATOM 2155 N N . LYS B 2 63 ? 28.20200 -2.12200 23.19300 1.000 16.88499 63 LYS B N 1
ATOM 2156 C CA . LYS B 2 63 ? 28.07400 -2.37200 24.62500 1.000 20.27829 63 LYS B CA 1
ATOM 2157 C C . LYS B 2 63 ? 28.99700 -3.48600 25.11700 1.000 20.36180 63 LYS B C 1
ATOM 2158 O O . LYS B 2 63 ? 29.26600 -3.55800 26.32300 1.000 22.55806 63 LYS B O 1
ATOM 2164 N N . LEU B 2 64 ? 29.51500 -4.33000 24.22600 1.000 19.02545 64 LEU B N 1
ATOM 2165 C CA . LEU B 2 64 ? 30.43600 -5.39800 24.60800 1.000 21.07248 64 LEU B CA 1
ATOM 2166 C C . LEU B 2 64 ? 31.86200 -5.19800 24.11500 1.000 16.78529 64 LEU B C 1
ATOM 2167 O O . LEU B 2 64 ? 32.72800 -6.02700 24.41300 1.000 18.53844 64 LEU B O 1
ATOM 2172 N N . LEU B 2 65 ? 32.12300 -4.14600 23.35100 1.000 19.63278 65 LEU B N 1
ATOM 2173 C CA . LEU B 2 65 ? 33.46900 -3.86200 22.88400 1.000 21.26059 65 LEU B CA 1
ATOM 2174 C C . LEU B 2 65 ? 34.46300 -3.89400 24.03900 1.000 19.06640 65 LEU B C 1
ATOM 2175 O O . LEU B 2 65 ? 34.25000 -3.26300 25.07700 1.000 22.69638 65 LEU B O 1
ATOM 2180 N N . GLY B 2 66 ? 35.55800 -4.62700 23.85000 1.000 17.42218 66 GLY B N 1
ATOM 2181 C CA . GLY B 2 66 ? 36.60000 -4.76900 24.84100 1.000 17.54119 66 GLY B CA 1
ATOM 2182 C C . GLY B 2 66 ? 36.51700 -6.04400 25.65600 1.000 16.08125 66 GLY B C 1
ATOM 2183 O O . GLY B 2 66 ? 37.49100 -6.39200 26.34400 1.000 20.85210 66 GLY B O 1
ATOM 2184 N N . ARG B 2 67 ? 35.35500 -6.71200 25.62300 1.000 16.61493 67 ARG B N 1
ATOM 2185 C CA . ARG B 2 67 ? 35.02900 -7.92800 26.36400 1.000 17.86325 67 ARG B CA 1
ATOM 2186 C C . ARG B 2 67 ? 34.75100 -9.12200 25.46400 1.000 15.28302 67 ARG B C 1
ATOM 2187 O O . ARG B 2 67 ? 34.63500 -10.24400 25.96800 1.000 14.54584 67 ARG B O 1
ATOM 2195 N N . LEU B 2 68 ? 34.56500 -8.90500 24.17000 1.000 16.66628 68 LEU B N 1
ATOM 2196 C CA . LEU B 2 68 ? 34.05200 -9.91300 23.25800 1.000 14.00221 68 LEU B CA 1
ATOM 2197 C C . LEU B 2 68 ? 35.06200 -10.08500 22.13600 1.000 13.90896 68 LEU B C 1
ATOM 2198 O O . LEU B 2 68 ? 35.53400 -9.09500 21.56500 1.000 15.26908 68 LEU B O 1
ATOM 2203 N N . THR B 2 69 ? 35.39900 -11.33500 21.83300 1.000 13.78483 69 THR B N 1
ATOM 2204 C CA . THR B 2 69 ? 36.31800 -11.65700 20.75000 1.000 14.48248 69 THR B CA 1
ATOM 2205 C C . THR B 2 69 ? 35.69400 -12.76600 19.91700 1.000 15.63050 69 THR B C 1
ATOM 2206 O O . THR B 2 69 ? 35.30100 -13.80300 20.46400 1.000 17.23940 69 THR B O 1
ATOM 2210 N N . ILE B 2 70 ? 35.58900 -12.55400 18.60700 1.000 14.51012 70 ILE B N 1
ATOM 2211 C CA . ILE B 2 70 ? 35.12700 -13.57800 17.67500 1.000 14.64995 70 ILE B CA 1
ATOM 2212 C C . ILE B 2 70 ? 36.29300 -13.94800 16.77500 1.000 16.50854 70 ILE B C 1
ATOM 2213 O O . ILE B 2 70 ? 36.93800 -13.06900 16.18800 1.000 16.77312 70 ILE B O 1
ATOM 2218 N N . THR B 2 71 ? 36.58700 -15.24000 16.69800 1.000 16.77110 71 THR B N 1
ATOM 2219 C CA . THR B 2 71 ? 37.66800 -15.76600 15.88400 1.000 16.71480 71 THR B CA 1
ATOM 2220 C C . THR B 2 71 ? 37.14600 -16.96800 15.11200 1.000 18.20544 71 THR B C 1
ATOM 2221 O O . THR B 2 71 ? 36.07800 -17.50700 15.40600 1.000 18.39818 71 THR B O 1
ATOM 2225 N N . ALA B 2 72 ? 37.90900 -17.41000 14.12100 1.000 19.70221 72 ALA B N 1
ATOM 2226 C CA . ALA B 2 72 ? 37.49800 -18.58200 13.36600 1.000 22.65949 72 ALA B CA 1
ATOM 2227 C C . ALA B 2 72 ? 38.72600 -19.33000 12.88700 1.000 20.82787 72 ALA B C 1
ATOM 2228 O O . ALA B 2 72 ? 39.74600 -18.71800 12.55400 1.000 25.87752 72 ALA B O 1
ATOM 2230 N N . ASP B 2 73 ? 38.62500 -20.65400 12.87500 1.000 24.74094 73 ASP B N 1
ATOM 2231 C CA . ASP B 2 73 ? 39.67000 -21.54200 12.37600 1.000 25.85604 73 ASP B CA 1
ATOM 2232 C C . ASP B 2 73 ? 39.13300 -22.12200 11.07300 1.000 24.74698 73 ASP B C 1
ATOM 2233 O O . ASP B 2 73 ? 38.27600 -23.01100 11.08800 1.000 24.68840 73 ASP B O 1
ATOM 2238 N N . GLU B 2 74 ? 39.62700 -21.60900 9.94400 1.000 26.60001 74 GLU B N 1
ATOM 2239 C CA . GLU B 2 74 ? 39.14500 -22.09100 8.65600 1.000 31.10636 74 GLU B CA 1
ATOM 2240 C C . GLU B 2 74 ? 39.50000 -23.55200 8.43400 1.000 27.24895 74 GLU B C 1
ATOM 2241 O O . GLU B 2 74 ? 38.75900 -24.27100 7.75300 1.000 33.06100 74 GLU B O 1
ATOM 2247 N N . SER B 2 75 ? 40.61400 -24.01600 9.00800 1.000 29.25880 75 SER B N 1
ATOM 2248 C CA . SER B 2 75 ? 41.02200 -25.40200 8.81100 1.000 30.96063 75 SER B CA 1
ATOM 2249 C C . SER B 2 75 ? 40.06700 -26.39000 9.46900 1.000 30.43265 75 SER B C 1
ATOM 2250 O O . SER B 2 75 ? 39.99500 -27.54400 9.03400 1.000 33.68893 75 SER B O 1
ATOM 2253 N N . THR B 2 76 ? 39.33200 -25.96700 10.49800 1.000 26.51358 76 THR B N 1
ATOM 2254 C CA . THR B 2 76 ? 38.36400 -26.81800 11.17700 1.000 26.81731 76 THR B CA 1
ATOM 2255 C C . THR B 2 76 ? 36.93500 -26.31300 11.02200 1.000 24.95164 76 THR B C 1
ATOM 2256 O O . THR B 2 76 ? 36.02200 -26.87400 11.63900 1.000 25.61377 76 THR B O 1
ATOM 2260 N N . LYS B 2 77 ? 36.72000 -25.26700 10.22200 1.000 23.26425 77 LYS B N 1
ATOM 2261 C CA . LYS B 2 77 ? 35.38200 -24.72900 9.96200 1.000 21.19242 77 LYS B CA 1
ATOM 2262 C C . LYS B 2 77 ? 34.64700 -24.38700 11.25600 1.000 20.73816 77 LYS B C 1
ATOM 2263 O O . LYS B 2 77 ? 33.44200 -24.61000 11.39000 1.000 20.18456 77 LYS B O 1
ATOM 2269 N N . THR B 2 78 ? 35.37600 -23.81900 12.21300 1.000 19.46917 78 THR B N 1
ATOM 2270 C CA . THR B 2 78 ? 34.84400 -23.53200 13.53800 1.000 18.47081 78 THR B CA 1
ATOM 2271 C C . THR B 2 78 ? 35.02500 -22.05700 13.86500 1.000 17.34975 78 THR B C 1
ATOM 2272 O O . THR B 2 78 ? 36.12100 -21.51100 13.71100 1.000 18.65744 78 THR B O 1
ATOM 2276 N N . SER B 2 79 ? 33.94800 -21.42300 14.31500 1.000 15.49222 79 SER B N 1
ATOM 2277 C CA . SER B 2 79 ? 33.97900 -20.07300 14.85200 1.000 16.29490 79 SER B CA 1
ATOM 2278 C C . SER B 2 79 ? 33.87800 -20.13600 16.36800 1.000 15.85990 79 SER B C 1
ATOM 2279 O O . SER B 2 79 ? 33.22800 -21.02300 16.92800 1.000 16.36292 79 SER B O 1
ATOM 2282 N N . TYR B 2 80 ? 34.52200 -19.17700 17.02800 1.000 15.95750 80 TYR B N 1
ATOM 2283 C CA . TYR B 2 80 ? 34.57900 -19.11700 18.47800 1.000 15.11361 80 TYR B CA 1
ATOM 2284 C C . TYR B 2 80 ? 34.12700 -17.74400 18.94100 1.000 15.30994 80 TYR B C 1
ATOM 2285 O O . TYR B 2 80 ? 34.53400 -16.72400 18.37600 1.000 16.82206 80 TYR B O 1
ATOM 2294 N N . MET B 2 81 ? 33.30600 -17.73100 19.98300 1.000 14.29026 81 MET B N 1
ATOM 2295 C CA . MET B 2 81 ? 32.84800 -16.51200 20.62300 1.000 14.41120 81 MET B CA 1
ATOM 2296 C C . MET B 2 81 ? 33.38100 -16.55500 22.04900 1.000 14.68682 81 MET B C 1
ATOM 2297 O O . MET B 2 81 ? 33.03100 -17.46400 22.80900 1.000 15.02774 81 MET B O 1
ATOM 2302 N N . GLU B 2 82 ? 34.24100 -15.60200 22.40800 1.000 13.80111 82 GLU B N 1
ATOM 2303 C CA . GLU B 2 82 ? 34.77500 -15.52100 23.76400 1.000 14.02201 82 GLU B CA 1
ATOM 2304 C C . GLU B 2 82 ? 34.29600 -14.23100 24.41300 1.000 13.77668 82 GLU B C 1
ATOM 2305 O O . GLU B 2 82 ? 34.54200 -13.14100 23.88300 1.000 14.56346 82 GLU B O 1
ATOM 2311 N N . LEU B 2 83 ? 33.64300 -14.34900 25.56800 1.000 13.15127 83 LEU B N 1
ATOM 2312 C CA . LEU B 2 83 ? 33.09800 -13.20800 26.29400 1.000 12.91186 83 LEU B CA 1
ATOM 2313 C C . LEU B 2 83 ? 33.67200 -13.24300 27.70200 1.000 13.94599 83 LEU B C 1
ATOM 2314 O O . LEU B 2 83 ? 33.50600 -14.24100 28.41300 1.000 14.52982 83 LEU B O 1
ATOM 2319 N N . SER B 2 84 ? 34.37400 -12.17600 28.09600 1.000 14.68324 84 SER B N 1
ATOM 2320 C CA . SER B 2 84 ? 35.04900 -12.14500 29.38800 1.000 14.87934 84 SER B CA 1
ATOM 2321 C C . SER B 2 84 ? 34.39200 -11.12700 30.32100 1.000 14.28741 84 SER B C 1
ATOM 2322 O O . SER B 2 84 ? 33.43200 -10.44000 29.95700 1.000 14.73313 84 SER B O 1
ATOM 2325 N N . SER B 2 85 ? 34.91600 -11.05700 31.54500 1.000 14.55757 85 SER B N 1
ATOM 2326 C CA A SER B 2 85 ? 34.35200 -10.21000 32.59800 0.420 15.46227 85 SER B CA 1
ATOM 2327 C CA B SER B 2 85 ? 34.35800 -10.21000 32.59700 0.580 15.72594 85 SER B CA 1
ATOM 2328 C C . SER B 2 85 ? 32.83700 -10.37400 32.67700 1.000 15.82640 85 SER B C 1
ATOM 2329 O O . SER B 2 85 ? 32.07000 -9.40500 32.64100 1.000 14.86163 85 SER B O 1
ATOM 2334 N N . LEU B 2 86 ? 32.40700 -11.62700 32.79200 1.000 13.50979 86 LEU B N 1
ATOM 2335 C CA . LEU B 2 86 ? 30.99500 -11.95800 32.66700 1.000 13.32855 86 LEU B CA 1
ATOM 2336 C C . LEU B 2 86 ? 30.16200 -11.34000 33.78500 1.000 12.83299 86 LEU B C 1
ATOM 2337 O O . LEU B 2 86 ? 30.59900 -11.20000 34.92700 1.000 14.84362 86 LEU B O 1
ATOM 2342 N N . ARG B 2 87 ? 28.92700 -11.00200 33.42500 1.000 14.24031 87 ARG B N 1
ATOM 2343 C CA . ARG B 2 87 ? 27.94900 -10.41300 34.32000 1.000 15.15979 87 ARG B CA 1
ATOM 2344 C C . ARG B 2 87 ? 26.67300 -11.23000 34.22900 1.000 13.52720 87 ARG B C 1
ATOM 2345 O O . ARG B 2 87 ? 26.44700 -11.94500 33.25500 1.000 13.71184 87 ARG B O 1
ATOM 2353 N N . SER B 2 88 ? 25.83800 -11.11100 35.25900 1.000 14.64247 88 SER B N 1
ATOM 2354 C CA . SER B 2 88 ? 24.60200 -11.88900 35.29200 1.000 16.80620 88 SER B CA 1
ATOM 2355 C C . SER B 2 88 ? 23.76100 -11.66200 34.04200 1.000 14.99853 88 SER B C 1
ATOM 2356 O O . SER B 2 88 ? 23.16300 -12.60600 33.51300 1.000 15.57132 88 SER B O 1
ATOM 2359 N N . GLU B 2 89 ? 23.72500 -10.42900 33.53200 1.000 15.63524 89 GLU B N 1
ATOM 2360 C CA . GLU B 2 89 ? 22.92700 -10.14300 32.34400 1.000 17.38156 89 GLU B CA 1
ATOM 2361 C C . GLU B 2 89 ? 23.50800 -10.73400 31.06500 1.000 16.20900 89 GLU B C 1
ATOM 2362 O O . GLU B 2 89 ? 22.86000 -10.63900 30.01400 1.000 17.90313 89 GLU B O 1
ATOM 2368 N N . ASP B 2 90 ? 24.70300 -11.32700 31.11000 1.000 13.25740 90 ASP B N 1
ATOM 2369 C CA . ASP B 2 90 ? 25.19500 -12.10700 29.98600 1.000 13.07294 90 ASP B CA 1
ATOM 2370 C C . ASP B 2 90 ? 24.56900 -13.49300 29.93100 1.000 13.41862 90 ASP B C 1
ATOM 2371 O O . ASP B 2 90 ? 24.82600 -14.23800 28.98000 1.000 13.79338 90 ASP B O 1
ATOM 2376 N N . SER B 2 91 ? 23.76200 -13.86100 30.92300 1.000 12.86019 91 SER B N 1
ATOM 2377 C CA . SER B 2 91 ? 23.05700 -15.13900 30.87900 1.000 13.66554 91 SER B CA 1
ATOM 2378 C C . SER B 2 91 ? 22.08100 -15.14900 29.71300 1.000 13.35191 91 SER B C 1
ATOM 2379 O O . SER B 2 91 ? 21.20500 -14.28400 29.63100 1.000 15.34587 91 SER B O 1
ATOM 2382 N N . ALA B 2 92 ? 22.22300 -16.12100 28.81500 1.000 12.31302 92 ALA B N 1
ATOM 2383 C CA . ALA B 2 92 ? 21.46100 -16.08400 27.57000 1.000 13.02038 92 ALA B CA 1
ATOM 2384 C C . ALA B 2 92 ? 21.73600 -17.36900 26.80200 1.000 13.32125 92 ALA B C 1
ATOM 2385 O O . ALA B 2 92 ? 22.67800 -18.10600 27.10700 1.000 13.95101 92 ALA B O 1
ATOM 2387 N N . ILE B 2 93 ? 20.91800 -17.62000 25.78600 1.000 13.48702 93 ILE B N 1
ATOM 2388 C CA . ILE B 2 93 ? 21.27800 -18.57600 24.74800 1.000 14.35387 93 ILE B CA 1
ATOM 2389 C C . ILE B 2 93 ? 22.07500 -17.84400 23.68000 1.000 13.14104 93 ILE B C 1
ATOM 2390 O O . ILE B 2 93 ? 21.63400 -16.81600 23.15000 1.000 13.82075 93 ILE B O 1
ATOM 2395 N N . TYR B 2 94 ? 23.25400 -18.37500 23.37400 1.000 12.77288 94 TYR B N 1
ATOM 2396 C CA . TYR B 2 94 ? 24.15100 -17.81300 22.37700 1.000 12.71845 94 TYR B CA 1
ATOM 2397 C C . TYR B 2 94 ? 24.02300 -18.63700 21.10600 1.000 13.37742 94 TYR B C 1
ATOM 2398 O O . TYR B 2 94 ? 24.13300 -19.86800 21.15100 1.000 15.22992 94 TYR B O 1
ATOM 2407 N N . TYR B 2 95 ? 23.77900 -17.96500 19.98400 1.000 12.89439 95 TYR B N 1
ATOM 2408 C CA . TYR B 2 95 ? 23.60300 -18.61800 18.69500 1.000 13.47927 95 TYR B CA 1
ATOM 2409 C C . TYR B 2 95 ? 24.69300 -18.19200 17.73300 1.000 12.95200 95 TYR B C 1
ATOM 2410 O O . TYR B 2 95 ? 25.05900 -17.01900 17.66800 1.000 12.98526 95 TYR B O 1
ATOM 2419 N N . CYS B 2 96 ? 25.18000 -19.13800 16.95900 1.000 13.79563 96 CYS B N 1
ATOM 2420 C CA A CYS B 2 96 ? 25.92800 -18.81600 15.75600 0.750 14.67650 96 CYS B CA 1
ATOM 2421 C CA B CYS B 2 96 ? 25.93500 -18.82300 15.76400 0.250 12.84844 96 CYS B CA 1
ATOM 2422 C C . CYS B 2 96 ? 24.98600 -18.87000 14.56500 1.000 13.25100 96 CYS B C 1
ATOM 2423 O O . CYS B 2 96 ? 23.99600 -19.61200 14.56000 1.000 14.17553 96 CYS B O 1
ATOM 2428 N N . ALA B 2 97 ? 25.26500 -18.03400 13.57300 1.000 13.49203 97 ALA B N 1
ATOM 2429 C CA . ALA B 2 97 ? 24.44400 -17.98400 12.37500 1.000 14.06533 97 ALA B CA 1
ATOM 2430 C C . ALA B 2 97 ? 25.34300 -17.69900 11.18900 1.000 14.75268 97 ALA B C 1
ATOM 2431 O O . ALA B 2 97 ? 26.26400 -16.88300 11.27800 1.000 15.02008 97 ALA B O 1
ATOM 2433 N N . ARG B 2 98 ? 25.06600 -18.37600 10.08300 1.000 14.14911 98 ARG B N 1
ATOM 2434 C CA . ARG B 2 98 ? 25.75700 -18.10700 8.83600 1.000 14.95960 98 ARG B CA 1
ATOM 2435 C C . ARG B 2 98 ? 25.20500 -16.84300 8.19200 1.000 14.02302 98 ARG B C 1
ATOM 2436 O O . ARG B 2 98 ? 23.98800 -16.63900 8.12700 1.000 14.65769 98 ARG B O 1
ATOM 2444 N N . VAL B 2 99 ? 26.11000 -15.99400 7.72400 1.000 14.32450 99 VAL B N 1
ATOM 2445 C CA . VAL B 2 99 ? 25.75600 -14.81000 6.95100 1.000 14.63228 99 VAL B CA 1
ATOM 2446 C C . VAL B 2 99 ? 25.71800 -15.18900 5.47900 1.000 14.95968 99 VAL B C 1
ATOM 2447 O O . VAL B 2 99 ? 26.69700 -15.71600 4.93700 1.000 17.36080 99 VAL B O 1
ATOM 2451 N N . GLY B 2 100 ? 24.59900 -14.90400 4.82500 1.000 14.67349 100 GLY B N 1
ATOM 2452 C CA . GLY B 2 100 ? 24.44900 -15.18400 3.41200 1.000 15.29144 100 GLY B CA 1
ATOM 2453 C C . GLY B 2 100 ? 25.05400 -14.09100 2.55000 1.000 14.87857 100 GLY B C 1
ATOM 2454 O O . GLY B 2 100 ? 25.72600 -13.17500 3.02400 1.000 15.62293 100 GLY B O 1
ATOM 2455 N N . ASP B 2 101 ? 24.82500 -14.21100 1.24300 1.000 16.41939 101 ASP B N 1
ATOM 2456 C CA . ASP B 2 101 ? 25.37000 -13.24100 0.30100 1.000 17.15977 101 ASP B CA 1
ATOM 2457 C C . ASP B 2 101 ? 24.84600 -11.84000 0.59900 1.000 15.88463 101 ASP B C 1
ATOM 2458 O O . ASP B 2 101 ? 23.67400 -11.66000 0.93400 1.000 15.84281 101 ASP B O 1
ATOM 2463 N N . TYR B 2 102 ? 25.71900 -10.84500 0.47800 1.000 16.12448 102 TYR B N 1
ATOM 2464 C CA . TYR B 2 102 ? 25.33400 -9.46200 0.74400 1.000 15.61106 102 TYR B CA 1
ATOM 2465 C C . TYR B 2 102 ? 24.76400 -8.75700 -0.48100 1.000 14.95384 102 TYR B C 1
ATOM 2466 O O . TYR B 2 102 ? 24.42700 -7.56900 -0.39700 1.000 15.15949 102 TYR B O 1
ATOM 2475 N N . GLY B 2 103 ? 24.65900 -9.44900 -1.61800 1.000 15.80158 103 GLY B N 1
ATOM 2476 C CA . GLY B 2 103 ? 24.07900 -8.82700 -2.79900 1.000 18.33504 103 GLY B CA 1
ATOM 2477 C C . GLY B 2 103 ? 24.90800 -7.64100 -3.24600 1.000 17.45899 103 GLY B C 1
ATOM 2478 O O . GLY B 2 103 ? 26.12900 -7.73400 -3.41300 1.000 18.26893 103 GLY B O 1
ATOM 2479 N N . ASP B 2 104 ? 24.25100 -6.50100 -3.44000 1.000 16.74702 104 ASP B N 1
ATOM 2480 C CA . ASP B 2 104 ? 24.92600 -5.27300 -3.82600 1.000 17.26548 104 ASP B CA 1
ATOM 2481 C C . ASP B 2 104 ? 25.24800 -4.37600 -2.64100 1.000 16.80485 104 ASP B C 1
ATOM 2482 O O . ASP B 2 104 ? 25.65200 -3.23200 -2.84900 1.000 17.80992 104 ASP B O 1
ATOM 2487 N N . HIS B 2 105 ? 25.08400 -4.86200 -1.41100 1.000 14.76973 105 HIS B N 1
ATOM 2488 C CA . HIS B 2 105 ? 25.21900 -4.03200 -0.21400 1.000 15.31784 105 HIS B CA 1
ATOM 2489 C C . HIS B 2 105 ? 26.10200 -4.72100 0.82000 1.000 14.34826 105 HIS B C 1
ATOM 2490 O O . HIS B 2 105 ? 25.62800 -5.19100 1.86100 1.000 13.75272 105 HIS B O 1
ATOM 2497 N N . PRO B 2 106 ? 27.40400 -4.77600 0.57400 1.000 13.24527 106 PRO B N 1
ATOM 2498 C CA . PRO B 2 106 ? 28.32100 -5.29400 1.58900 1.000 13.17648 106 PRO B CA 1
ATOM 2499 C C . PRO B 2 106 ? 28.29800 -4.41800 2.83000 1.000 12.53564 106 PRO B C 1
ATOM 2500 O O . PRO B 2 106 ? 27.88400 -3.24800 2.77500 1.000 13.23916 106 PRO B O 1
ATOM 2504 N N . PRO B 2 107 ? 28.78700 -4.93000 3.96700 1.000 12.88243 107 PRO B N 1
ATOM 2505 C CA . PRO B 2 107 ? 29.47600 -6.21400 4.11700 1.000 12.96441 107 PRO B CA 1
ATOM 2506 C C . PRO B 2 107 ? 28.60100 -7.35000 4.60100 1.000 13.79319 107 PRO B C 1
ATOM 2507 O O . PRO B 2 107 ? 29.10000 -8.46800 4.65700 1.000 14.10136 107 PRO B O 1
ATOM 2511 N N . TRP B 2 108 ? 27.33700 -7.12600 4.96200 1.000 12.46181 108 TRP B N 1
ATOM 2512 C CA . TRP B 2 108 ? 26.52400 -8.14600 5.61400 1.000 13.09916 108 TRP B CA 1
ATOM 2513 C C . TRP B 2 108 ? 25.38700 -8.62500 4.72400 1.000 12.99789 108 TRP B C 1
ATOM 2514 O O . TRP B 2 108 ? 24.62300 -7.81500 4.19400 1.000 13.34532 108 TRP B O 1
ATOM 2525 N N . GLY B 2 109 ? 25.25000 -9.94300 4.60600 1.000 13.07401 109 GLY B N 1
ATOM 2526 C CA . GLY B 2 109 ? 24.01700 -10.56700 4.16900 1.000 14.00974 109 GLY B CA 1
ATOM 2527 C C . GLY B 2 109 ? 23.11300 -10.81600 5.35600 1.000 12.68670 109 GLY B C 1
ATOM 2528 O O . GLY B 2 109 ? 23.25900 -10.19700 6.41400 1.000 14.85201 109 GLY B O 1
ATOM 2529 N N . TRP B 2 110 ? 22.18600 -11.75400 5.18600 1.000 13.05823 110 TRP B N 1
ATOM 2530 C CA . TRP B 2 110 ? 21.20500 -12.11600 6.20000 1.000 12.55693 110 TRP B CA 1
ATOM 2531 C C . TRP B 2 110 ? 21.62700 -13.39500 6.90800 1.000 12.76752 110 TRP B C 1
ATOM 2532 O O . TRP B 2 110 ? 22.51100 -14.12000 6.44800 1.000 14.71382 110 TRP B O 1
ATOM 2543 N N . PHE B 2 111 ? 20.97200 -13.68300 8.03400 1.000 12.46411 111 PHE B N 1
ATOM 2544 C CA . PHE B 2 111 ? 21.30700 -14.86600 8.83200 1.000 13.82984 111 PHE B CA 1
ATOM 2545 C C . PHE B 2 111 ? 20.44900 -16.02900 8.35300 1.000 13.25394 111 PHE B C 1
ATOM 2546 O O . PHE B 2 111 ? 19.31900 -16.22300 8.79800 1.000 14.46274 111 PHE B O 1
ATOM 2554 N N . ASP B 2 112 ? 20.99900 -16.82000 7.43400 1.000 14.78927 112 ASP B N 1
ATOM 2555 C CA . ASP B 2 112 ? 20.19400 -17.79100 6.70200 1.000 15.53326 112 ASP B CA 1
ATOM 2556 C C . ASP B 2 112 ? 20.29000 -19.21700 7.22400 1.000 15.88994 112 ASP B C 1
ATOM 2557 O O . ASP B 2 112 ? 19.61300 -20.09800 6.68800 1.000 19.94923 112 ASP B O 1
ATOM 2562 N N . LEU B 2 113 ? 21.10200 -19.46400 8.24600 1.000 15.49804 113 LEU B N 1
ATOM 2563 C CA . LEU B 2 113 ? 21.25800 -20.78400 8.83300 1.000 16.22145 113 LEU B CA 1
ATOM 2564 C C . LEU B 2 113 ? 21.77600 -20.56600 10.24300 1.000 16.27436 113 LEU B C 1
ATOM 2565 O O . LEU B 2 113 ? 22.63600 -19.71100 10.45900 1.000 15.18752 113 LEU B O 1
ATOM 2570 N N . TRP B 2 114 ? 21.24800 -21.32200 11.19800 1.000 16.30648 114 TRP B N 1
ATOM 2571 C CA . TRP B 2 114 ? 21.54500 -21.09300 12.60300 1.000 17.94538 114 TRP B CA 1
ATOM 2572 C C . TRP B 2 114 ? 22.00200 -22.37100 13.28700 1.000 16.85591 114 TRP B C 1
ATOM 2573 O O . TRP B 2 114 ? 21.56500 -23.47800 12.94800 1.000 18.86009 114 TRP B O 1
ATOM 2584 N N . GLY B 2 115 ? 22.87300 -22.20400 14.27600 1.000 17.06106 115 GLY B N 1
ATOM 2585 C CA . GLY B 2 115 ? 23.19900 -23.28200 15.18200 1.000 17.39961 115 GLY B CA 1
ATOM 2586 C C . GLY B 2 115 ? 22.05100 -23.54200 16.13300 1.000 16.46110 115 GLY B C 1
ATOM 2587 O O . GLY B 2 115 ? 21.04800 -22.83100 16.16400 1.000 17.36720 115 GLY B O 1
ATOM 2588 N N . GLN B 2 116 ? 22.21700 -24.58600 16.94800 1.000 16.61021 116 GLN B N 1
ATOM 2589 C CA . GLN B 2 116 ? 21.17200 -24.99000 17.88100 1.000 17.11180 116 GLN B CA 1
ATOM 2590 C C . GLN B 2 116 ? 21.13800 -24.14400 19.14700 1.000 18.94819 116 GLN B C 1
ATOM 2591 O O . GLN B 2 116 ? 20.18700 -24.26500 19.93000 1.000 18.01304 116 GLN B O 1
ATOM 2597 N N . GLY B 2 117 ? 22.13000 -23.28500 19.35300 1.000 15.10134 117 GLY B N 1
ATOM 2598 C CA . GLY B 2 117 ? 22.19700 -22.47900 20.55900 1.000 15.75846 117 GLY B CA 1
ATOM 2599 C C . GLY B 2 117 ? 22.99500 -23.14400 21.66200 1.000 16.60858 117 GLY B C 1
ATOM 2600 O O . GLY B 2 117 ? 23.06200 -24.37200 21.77400 1.000 17.05110 117 GLY B O 1
ATOM 2601 N N . THR B 2 118 ? 23.61100 -22.30300 22.49900 1.000 14.92892 118 THR B N 1
ATOM 2602 C CA . THR B 2 118 ? 24.37300 -22.72400 23.67200 1.000 14.63081 118 THR B CA 1
ATOM 2603 C C . THR B 2 118 ? 23.89700 -21.90200 24.85900 1.000 14.44539 118 THR B C 1
ATOM 2604 O O . THR B 2 118 ? 23.97800 -20.66700 24.83300 1.000 15.56446 118 THR B O 1
ATOM 2608 N N . LEU B 2 119 ? 23.42500 -22.57200 25.90600 1.000 15.13288 119 LEU B N 1
ATOM 2609 C CA . LEU B 2 119 ? 23.00800 -21.86600 27.10600 1.000 15.75433 119 LEU B CA 1
ATOM 2610 C C . LEU B 2 119 ? 24.23200 -21.49600 27.93300 1.000 13.77351 119 LEU B C 1
ATOM 2611 O O . LEU B 2 119 ? 25.08300 -22.34700 28.21300 1.000 15.91972 119 LEU B O 1
ATOM 2616 N N . VAL B 2 120 ? 24.32700 -20.22300 28.30900 1.000 13.85264 120 VAL B N 1
ATOM 2617 C CA . VAL B 2 120 ? 25.35600 -19.74900 29.22000 1.000 14.21084 120 VAL B CA 1
ATOM 2618 C C . VAL B 2 120 ? 24.65200 -19.11800 30.41000 1.000 14.54407 120 VAL B C 1
ATOM 2619 O O . VAL B 2 120 ? 23.87400 -18.16900 30.24600 1.000 15.08792 120 VAL B O 1
ATOM 2623 N N . THR B 2 121 ? 24.91200 -19.64900 31.60100 1.000 13.40369 121 THR B N 1
ATOM 2624 C CA . THR B 2 121 ? 24.38100 -19.10300 32.83900 1.000 13.62533 121 THR B CA 1
ATOM 2625 C C . THR B 2 121 ? 25.52400 -18.45000 33.59900 1.000 13.80774 121 THR B C 1
ATOM 2626 O O . THR B 2 121 ? 26.54700 -19.09200 33.84800 1.000 15.37012 121 THR B O 1
ATOM 2630 N N . VAL B 2 122 ? 25.34700 -17.18800 33.98100 1.000 14.09132 122 VAL B N 1
ATOM 2631 C CA . VAL B 2 122 ? 26.31100 -16.47300 34.80800 1.000 14.73071 122 VAL B CA 1
ATOM 2632 C C . VAL B 2 122 ? 25.64800 -16.18200 36.14400 1.000 15.60143 122 VAL B C 1
ATOM 2633 O O . VAL B 2 122 ? 24.60800 -15.51200 36.19300 1.000 17.27456 122 VAL B O 1
ATOM 2637 N N . SER B 2 123 ? 26.24500 -16.67300 37.22200 1.000 15.77623 123 SER B N 1
ATOM 2638 C CA . SER B 2 123 ? 25.63300 -16.55600 38.53500 1.000 17.23225 123 SER B CA 1
ATOM 2639 C C . SER B 2 123 ? 26.67700 -16.84600 39.59100 1.000 18.58261 123 SER B C 1
ATOM 2640 O O . SER B 2 123 ? 27.61200 -17.61300 39.35900 1.000 17.12854 123 SER B O 1
ATOM 2643 N N . SER B 2 124 ? 26.48900 -16.25000 40.76800 1.000 19.23982 124 SER B N 1
ATOM 2644 C CA . SER B 2 124 ? 27.31700 -16.58200 41.91900 1.000 22.28578 124 SER B CA 1
ATOM 2645 C C . SER B 2 124 ? 26.91700 -17.88900 42.58400 1.000 22.07068 124 SER B C 1
ATOM 2646 O O . SER B 2 124 ? 27.65100 -18.36700 43.45500 1.000 21.96172 124 SER B O 1
ATOM 2649 N N . ALA B 2 125 ? 25.77900 -18.46800 42.20900 1.000 21.25564 125 ALA B N 1
ATOM 2650 C CA . ALA B 2 125 ? 25.31300 -19.67700 42.86300 1.000 19.92523 125 ALA B CA 1
ATOM 2651 C C . ALA B 2 125 ? 26.21900 -20.85600 42.53200 1.000 21.13047 125 ALA B C 1
ATOM 2652 O O . ALA B 2 125 ? 26.96500 -20.85100 41.54800 1.000 24.39102 125 ALA B O 1
ATOM 2654 N N . SER B 2 126 ? 26.14500 -21.87500 43.37700 1.000 23.95447 126 SER B N 1
ATOM 2655 C CA . SER B 2 126 ? 26.85100 -23.12900 43.18100 1.000 24.40766 126 SER B CA 1
ATOM 2656 C C . SER B 2 126 ? 25.85200 -24.24900 42.91300 1.000 21.09048 126 SER B C 1
ATOM 2657 O O . SER B 2 126 ? 24.68000 -24.17400 43.29800 1.000 21.94506 126 SER B O 1
ATOM 2660 N N . THR B 2 127 ? 26.33700 -25.28700 42.23000 1.000 22.06464 127 THR B N 1
ATOM 2661 C CA . THR B 2 127 ? 25.50600 -26.43600 41.88700 1.000 20.12246 127 THR B CA 1
ATOM 2662 C C . THR B 2 127 ? 24.79800 -26.97000 43.11900 1.000 20.06447 127 THR B C 1
ATOM 2663 O O . THR B 2 127 ? 25.41300 -27.15200 44.17500 1.000 21.47227 127 THR B O 1
ATOM 2667 N N . LYS B 2 128 ? 23.49700 -27.21500 42.98000 1.000 18.06499 128 LYS B N 1
ATOM 2668 C CA . LYS B 2 128 ? 22.69800 -27.69800 44.09600 1.000 19.37864 128 LYS B CA 1
ATOM 2669 C C . LYS B 2 128 ? 21.49500 -28.43600 43.53500 1.000 16.50516 128 LYS B C 1
ATOM 2670 O O . LYS B 2 128 ? 20.79300 -27.91000 42.66600 1.000 16.74907 128 LYS B O 1
ATOM 2676 N N . GLY B 2 129 ? 21.26700 -29.65300 44.01800 1.000 17.18276 129 GLY B N 1
ATOM 2677 C CA . GLY B 2 129 ? 20.12000 -30.42600 43.61500 1.000 16.42038 129 GLY B CA 1
ATOM 2678 C C . GLY B 2 129 ? 18.85100 -29.91600 44.26400 1.000 14.94530 129 GLY B C 1
ATOM 2679 O O . GLY B 2 129 ? 18.87400 -29.27800 45.32000 1.000 16.91620 129 GLY B O 1
ATOM 2680 N N . PRO B 2 130 ? 17.71100 -30.19600 43.64400 1.000 14.85324 130 PRO B N 1
ATOM 2681 C CA . PRO B 2 130 ? 16.43600 -29.71100 44.17800 1.000 14.25791 130 PRO B CA 1
ATOM 2682 C C . PRO B 2 130 ? 15.96800 -30.51800 45.37700 1.000 15.43846 130 PRO B C 1
ATOM 2683 O O . PRO B 2 130 ? 16.34200 -31.67600 45.57700 1.000 17.36465 130 PRO B O 1
ATOM 2687 N N . SER B 2 131 ? 15.12100 -29.88000 46.17500 1.000 15.67805 131 SER B N 1
ATOM 2688 C CA . SER B 2 131 ? 14.24500 -30.58100 47.10000 1.000 14.62228 131 SER B CA 1
ATOM 2689 C C . SER B 2 131 ? 12.90200 -30.76700 46.40000 1.000 14.77726 131 SER B C 1
ATOM 2690 O O . SER B 2 131 ? 12.43000 -29.86300 45.70900 1.000 19.06266 131 SER B O 1
ATOM 2693 N N . VAL B 2 132 ? 12.30300 -31.93800 46.54000 1.000 11.99690 132 VAL B N 1
ATOM 2694 C CA . VAL B 2 132 ? 11.04100 -32.25400 45.87600 1.000 12.18688 132 VAL B CA 1
ATOM 2695 C C . VAL B 2 132 ? 9.98200 -32.42400 46.95000 1.000 12.01869 132 VAL B C 1
ATOM 2696 O O . VAL B 2 132 ? 10.16800 -33.21300 47.88600 1.000 14.92644 132 VAL B O 1
ATOM 2700 N N . PHE B 2 133 ? 8.86500 -31.71400 46.80600 1.000 10.80662 133 PHE B N 1
ATOM 2701 C CA . PHE B 2 133 ? 7.78600 -31.76500 47.78000 1.000 10.68925 133 PHE B CA 1
ATOM 2702 C C . PHE B 2 133 ? 6.47400 -32.08400 47.08700 1.000 10.39051 133 PHE B C 1
ATOM 2703 O O . PHE B 2 133 ? 6.26000 -31.68600 45.93900 1.000 10.49144 133 PHE B O 1
ATOM 2711 N N . PRO B 2 134 ? 5.56600 -32.78600 47.75600 1.000 10.52157 134 PRO B N 1
ATOM 2712 C CA . PRO B 2 134 ? 4.28800 -33.11700 47.11900 1.000 9.90996 134 PRO B CA 1
ATOM 2713 C C . PRO B 2 134 ? 3.35300 -31.92300 47.06800 1.000 9.79610 134 PRO B C 1
ATOM 2714 O O . PRO B 2 134 ? 3.30500 -31.10500 47.99300 1.000 10.91899 134 PRO B O 1
ATOM 2718 N N . LEU B 2 135 ? 2.58800 -31.84600 45.97800 1.000 9.17499 135 LEU B N 1
ATOM 2719 C CA . LEU B 2 135 ? 1.40500 -30.99100 45.85700 1.000 9.78094 135 LEU B CA 1
ATOM 2720 C C . LEU B 2 135 ? 0.22800 -31.96300 45.93100 1.000 9.77320 135 LEU B C 1
ATOM 2721 O O . LEU B 2 135 ? -0.13000 -32.61500 44.94600 1.000 10.14401 135 LEU B O 1
ATOM 2726 N N . ALA B 2 136 ? -0.31500 -32.13400 47.13700 1.000 12.90669 136 ALA B N 1
ATOM 2727 C CA . ALA B 2 136 ? -1.16800 -33.29800 47.36000 1.000 13.95765 136 ALA B CA 1
ATOM 2728 C C . ALA B 2 136 ? -2.60100 -33.01100 46.93200 1.000 14.49837 136 ALA B C 1
ATOM 2729 O O . ALA B 2 136 ? -3.08800 -31.88700 47.09700 1.000 15.10378 136 ALA B O 1
ATOM 2731 N N . PRO B 2 137 ? -3.31800 -34.00900 46.41200 1.000 15.03536 137 PRO B N 1
ATOM 2732 C CA . PRO B 2 137 ? -4.69900 -33.77000 45.97600 1.000 15.82084 137 PRO B CA 1
ATOM 2733 C C . PRO B 2 137 ? -5.60000 -33.41700 47.15100 1.000 17.38379 137 PRO B C 1
ATOM 2734 O O . PRO B 2 137 ? -5.52600 -34.02400 48.22200 1.000 19.21103 137 PRO B O 1
ATOM 2738 N N . SER B 2 138 ? -6.47500 -32.43200 46.93300 1.000 17.89378 138 SER B N 1
ATOM 2739 C CA . SER B 2 138 ? -7.33400 -31.92100 47.99200 1.000 19.66131 138 SER B CA 1
ATOM 2740 C C . SER B 2 138 ? -8.28400 -33.00100 48.49900 1.000 21.83555 138 SER B C 1
ATOM 2741 O O . SER B 2 138 ? -8.81100 -33.81200 47.73000 1.000 23.20851 138 SER B O 1
ATOM 2744 N N . SER B 2 139 ? -8.52400 -32.99200 49.81400 1.000 23.01261 139 SER B N 1
ATOM 2745 C CA . SER B 2 139 ? -9.52900 -33.86800 50.40400 1.000 26.04514 139 SER B CA 1
ATOM 2746 C C . SER B 2 139 ? -10.94200 -33.50800 49.96600 1.000 26.45946 139 SER B C 1
ATOM 2747 O O . SER B 2 139 ? -11.86400 -34.30700 50.17400 1.000 28.19852 139 SER B O 1
ATOM 2750 N N . LYS B 2 140 ? -11.13400 -32.32600 49.37700 1.000 25.97492 140 LYS B N 1
ATOM 2751 C CA . LYS B 2 140 ? -12.42200 -31.92600 48.83000 1.000 27.37583 140 LYS B CA 1
ATOM 2752 C C . LYS B 2 140 ? -12.51500 -32.14200 47.32600 1.000 26.20057 140 LYS B C 1
ATOM 2753 O O . LYS B 2 140 ? -13.43300 -31.60800 46.69300 1.000 28.91519 140 LYS B O 1
ATOM 2759 N N . SER B 2 141 ? -11.60000 -32.92300 46.75100 1.000 25.27074 141 SER B N 1
ATOM 2760 C CA . SER B 2 141 ? -11.69900 -33.29300 45.34400 1.000 29.36912 141 SER B CA 1
ATOM 2761 C C . SER B 2 141 ? -13.09200 -33.83100 45.03700 1.000 28.95812 141 SER B C 1
ATOM 2762 O O . SER B 2 141 ? -13.64300 -34.64400 45.78700 1.000 30.17323 141 SER B O 1
ATOM 2765 N N . THR B 2 142 ? -13.66500 -33.34100 43.94200 1.000 29.37150 142 THR B N 1
ATOM 2766 C CA . THR B 2 142 ? -15.03300 -33.68000 43.57200 1.000 31.56601 142 THR B CA 1
ATOM 2767 C C . THR B 2 142 ? -15.18300 -35.18500 43.38000 1.000 30.63804 142 THR B C 1
ATOM 2768 O O . THR B 2 142 ? -14.48700 -35.78900 42.55600 1.000 29.19510 142 THR B O 1
ATOM 2772 N N . SER B 2 143 ? -16.09200 -35.78600 44.14800 1.000 32.15595 143 SER B N 1
ATOM 2773 C CA . SER B 2 143 ? -16.31500 -37.22300 44.06700 1.000 32.25084 143 SER B CA 1
ATOM 2774 C C . SER B 2 143 ? -16.74500 -37.60300 42.65600 1.000 39.41079 143 SER B C 1
ATOM 2775 O O . SER B 2 143 ? -17.67100 -37.01000 42.09200 1.000 37.66979 143 SER B O 1
ATOM 2778 N N . GLY B 2 144 ? -16.05800 -38.58700 42.08000 1.000 43.18768 144 GLY B N 1
ATOM 2779 C CA . GLY B 2 144 ? -16.28900 -38.96100 40.70200 1.000 39.19584 144 GLY B CA 1
ATOM 2780 C C . GLY B 2 144 ? -15.81100 -37.95500 39.67700 1.000 58.72668 144 GLY B C 1
ATOM 2781 O O . GLY B 2 144 ? -16.05300 -38.15500 38.48200 1.000 43.80447 144 GLY B O 1
ATOM 2782 N N . GLY B 2 145 ? -15.14100 -36.88500 40.10000 1.000 30.68000 145 GLY B N 1
ATOM 2783 C CA . GLY B 2 145 ? -14.67400 -35.86100 39.18800 1.000 28.93898 145 GLY B CA 1
ATOM 2784 C C . GLY B 2 145 ? -13.17800 -35.92000 38.96500 1.000 29.70160 145 GLY B C 1
ATOM 2785 O O . GLY B 2 145 ? -12.60600 -37.00900 38.83900 1.000 26.88148 145 GLY B O 1
ATOM 2786 N N . THR B 2 146 ? -12.53600 -34.75300 38.94300 1.000 24.58068 146 THR B N 1
ATOM 2787 C CA . THR B 2 146 ? -11.12900 -34.61900 38.59700 1.000 23.25814 146 THR B CA 1
ATOM 2788 C C . THR B 2 146 ? -10.37100 -34.00000 39.76200 1.000 22.00360 146 THR B C 1
ATOM 2789 O O . THR B 2 146 ? -10.83900 -33.03500 40.37700 1.000 27.79742 146 THR B O 1
ATOM 2793 N N . ALA B 2 147 ? -9.19700 -34.55400 40.05900 1.000 19.53646 147 ALA B N 1
ATOM 2794 C CA . ALA B 2 147 ? -8.31600 -34.03200 41.09100 1.000 18.17900 147 ALA B CA 1
ATOM 2795 C C . ALA B 2 147 ? -6.99300 -33.62300 40.46400 1.000 17.00857 147 ALA B C 1
ATOM 2796 O O . ALA B 2 147 ? -6.51300 -34.25200 39.51600 1.000 17.44376 147 ALA B O 1
ATOM 2798 N N . ALA B 2 148 ? -6.38200 -32.58200 41.01500 1.000 15.53318 148 ALA B N 1
ATOM 2799 C CA . ALA B 2 148 ? -5.05400 -32.15900 40.59800 1.000 14.06863 148 ALA B CA 1
ATOM 2800 C C . ALA B 2 148 ? -4.04100 -32.53400 41.67000 1.000 13.24487 148 ALA B C 1
ATOM 2801 O O . ALA B 2 148 ? -4.32200 -32.43800 42.87200 1.000 13.77068 148 ALA B O 1
ATOM 2803 N N . LEU B 2 149 ? -2.87200 -32.97000 41.23000 1.000 12.35298 149 LEU B N 1
ATOM 2804 C CA . LEU B 2 149 ? -1.76500 -33.22800 42.13700 1.000 11.97996 149 LEU B CA 1
ATOM 2805 C C . LEU B 2 149 ? -0.47000 -32.87000 41.41800 1.000 10.93975 149 LEU B C 1
ATOM 2806 O O . LEU B 2 149 ? -0.47100 -32.56200 40.22100 1.000 11.65338 149 LEU B O 1
ATOM 2811 N N . GLY B 2 150 ? 0.64200 -32.88600 42.14100 1.000 10.17048 150 GLY B N 1
ATOM 2812 C CA . GLY B 2 150 ? 1.87300 -32.43100 41.52100 1.000 10.13611 150 GLY B CA 1
ATOM 2813 C C . GLY B 2 150 ? 3.07600 -32.59700 42.42000 1.000 9.69421 150 GLY B C 1
ATOM 2814 O O . GLY B 2 150 ? 2.99500 -33.16300 43.51700 1.000 9.76747 150 GLY B O 1
ATOM 2815 N N . CYS B 2 151 ? 4.20100 -32.08000 41.92200 1.000 10.44696 151 CYS B N 1
ATOM 2816 C CA . CYS B 2 151 ? 5.44500 -32.01400 42.67400 1.000 10.42964 151 CYS B CA 1
ATOM 2817 C C . CYS B 2 151 ? 6.03700 -30.62900 42.52700 1.000 9.33071 151 CYS B C 1
ATOM 2818 O O . CYS B 2 151 ? 6.09900 -30.07500 41.41700 1.000 10.39951 151 CYS B O 1
ATOM 2821 N N . LEU B 2 152 ? 6.46600 -30.07300 43.64900 1.000 9.52546 152 LEU B N 1
ATOM 2822 C CA . LEU B 2 152 ? 7.20100 -28.82300 43.70800 1.000 9.79983 152 LEU B CA 1
ATOM 2823 C C . LEU B 2 152 ? 8.68500 -29.17200 43.75100 1.000 9.70653 152 LEU B C 1
ATOM 2824 O O . LEU B 2 152 ? 9.13200 -29.91200 44.63300 1.000 11.08522 152 LEU B O 1
ATOM 2829 N N . VAL B 2 153 ? 9.43300 -28.67300 42.77300 1.000 10.36619 153 VAL B N 1
ATOM 2830 C CA . VAL B 2 153 ? 10.84600 -28.98000 42.59200 1.000 11.07445 153 VAL B CA 1
ATOM 2831 C C . VAL B 2 153 ? 11.59400 -27.69100 42.90500 1.000 11.90494 153 VAL B C 1
ATOM 2832 O O . VAL B 2 153 ? 11.68100 -26.79400 42.06300 1.000 12.55516 153 VAL B O 1
ATOM 2836 N N . LYS B 2 154 ? 12.11800 -27.58100 44.12100 1.000 11.89517 154 LYS B N 1
ATOM 2837 C CA . LYS B 2 154 ? 12.51200 -26.29400 44.67200 1.000 13.84399 154 LYS B CA 1
ATOM 2838 C C . LYS B 2 154 ? 14.00600 -26.20500 44.95900 1.000 13.46905 154 LYS B C 1
ATOM 2839 O O . LYS B 2 154 ? 14.62500 -27.16400 45.43300 1.000 15.11534 154 LYS B O 1
ATOM 2845 N N . ASP B 2 155 ? 14.55700 -25.02200 44.69400 1.000 13.68975 155 ASP B N 1
ATOM 2846 C CA . ASP B 2 155 ? 15.88500 -24.63200 45.15200 1.000 15.34804 155 ASP B CA 1
ATOM 2847 C C . ASP B 2 155 ? 17.00500 -25.42700 44.49500 1.000 15.93621 155 ASP B C 1
ATOM 2848 O O . ASP B 2 155 ? 17.80900 -26.06600 45.18400 1.000 18.11136 155 ASP B O 1
ATOM 2853 N N . TYR B 2 156 ? 17.08700 -25.38800 43.17000 1.000 14.53505 156 TYR B N 1
ATOM 2854 C CA . TYR B 2 156 ? 18.16300 -26.05300 42.45500 1.000 14.40067 156 TYR B CA 1
ATOM 2855 C C . TYR B 2 156 ? 18.93200 -25.05500 41.60100 1.000 14.51146 156 TYR B C 1
ATOM 2856 O O . TYR B 2 156 ? 18.45300 -23.96300 41.28500 1.000 14.05415 156 TYR B O 1
ATOM 2865 N N . PHE B 2 157 ? 20.15500 -25.44900 41.24200 1.000 14.28152 157 PHE B N 1
ATOM 2866 C CA . PHE B 2 157 ? 20.97400 -24.64600 40.34900 1.000 15.41447 157 PHE B CA 1
ATOM 2867 C C . PHE B 2 157 ? 22.00800 -25.55700 39.71600 1.000 15.69625 157 PHE B C 1
ATOM 2868 O O . PHE B 2 157 ? 22.55700 -26.42000 40.41600 1.000 16.10228 157 PHE B O 1
ATOM 2876 N N . PRO B 2 158 ? 22.31900 -25.40000 38.42500 1.000 15.60372 158 PRO B N 1
ATOM 2877 C CA . PRO B 2 158 ? 21.69500 -24.53700 37.42000 1.000 15.09637 158 PRO B CA 1
ATOM 2878 C C . PRO B 2 158 ? 20.51100 -25.25000 36.78000 1.000 13.93616 158 PRO B C 1
ATOM 2879 O O . PRO B 2 158 ? 20.13200 -26.35900 37.16800 1.000 15.19765 158 PRO B O 1
ATOM 2883 N N . GLU B 2 159 ? 19.89500 -24.62400 35.78600 1.000 14.81405 159 GLU B N 1
ATOM 2884 C CA . GLU B 2 159 ? 18.99400 -25.33700 34.90400 1.000 14.79547 159 GLU B CA 1
ATOM 2885 C C . GLU B 2 159 ? 19.79300 -26.37800 34.12800 1.000 16.92200 159 GLU B C 1
ATOM 2886 O O . GLU B 2 159 ? 21.00100 -26.22700 33.94800 1.000 17.44058 159 GLU B O 1
ATOM 2892 N N . PRO B 2 160 ? 19.13800 -27.44100 33.63000 1.000 16.85473 160 PRO B N 1
ATOM 2893 C CA . PRO B 2 160 ? 17.71200 -27.75100 33.69500 1.000 14.97219 160 PRO B CA 1
ATOM 2894 C C . PRO B 2 160 ? 17.39700 -28.90200 34.62700 1.000 15.36889 160 PRO B C 1
ATOM 2895 O O . PRO B 2 160 ? 18.25600 -29.67000 35.05100 1.000 15.90076 160 PRO B O 1
ATOM 2899 N N . VAL B 2 161 ? 16.12200 -29.01900 34.95200 1.000 14.43916 161 VAL B N 1
ATOM 2900 C CA . VAL B 2 161 ? 15.56200 -30.22900 35.52800 1.000 14.66052 161 VAL B CA 1
ATOM 2901 C C . VAL B 2 161 ? 14.54600 -30.78800 34.54800 1.000 14.42463 161 VAL B C 1
ATOM 2902 O O . VAL B 2 161 ? 13.90500 -30.04400 33.79500 1.000 16.73327 161 VAL B O 1
ATOM 2906 N N . THR B 2 162 ? 14.40200 -32.10600 34.55500 1.000 14.04632 162 THR B N 1
ATOM 2907 C CA . THR B 2 162 ? 13.31300 -32.74000 33.83100 1.000 14.15473 162 THR B CA 1
ATOM 2908 C C . THR B 2 162 ? 12.37800 -33.41000 34.82700 1.000 12.20392 162 THR B C 1
ATOM 2909 O O . THR B 2 162 ? 12.79300 -33.85800 35.90100 1.000 12.47559 162 THR B O 1
ATOM 2913 N N . VAL B 2 163 ? 11.10000 -33.44500 34.46400 1.000 12.48515 163 VAL B N 1
ATOM 2914 C CA . VAL B 2 163 ? 10.08500 -34.14600 35.23700 1.000 11.43955 163 VAL B CA 1
ATOM 2915 C C . VAL B 2 163 ? 9.25900 -35.00100 34.29300 1.000 13.23184 163 VAL B C 1
ATOM 2916 O O . VAL B 2 163 ? 8.80300 -34.52300 33.24600 1.000 14.47649 163 VAL B O 1
ATOM 2920 N N . SER B 2 164 ? 9.05200 -36.25500 34.66500 1.000 11.97882 164 SER B N 1
ATOM 2921 C CA . SER B 2 164 ? 8.06700 -37.11300 34.03000 1.000 12.90578 164 SER B CA 1
ATOM 2922 C C . SER B 2 164 ? 7.14200 -37.64700 35.11200 1.000 11.12608 164 SER B C 1
ATOM 2923 O O . SER B 2 164 ? 7.38800 -37.46500 36.30500 1.000 11.31996 164 SER B O 1
ATOM 2926 N N . TRP B 2 165 ? 6.06900 -38.30600 34.68700 1.000 10.61843 165 TRP B N 1
ATOM 2927 C CA . TRP B 2 165 ? 5.15700 -38.95600 35.61100 1.000 10.79546 165 TRP B CA 1
ATOM 2928 C C . TRP B 2 165 ? 5.07100 -40.43100 35.26500 1.000 10.42894 165 TRP B C 1
ATOM 2929 O O . TRP B 2 165 ? 4.99800 -40.80200 34.08600 1.000 12.04178 165 TRP B O 1
ATOM 2940 N N . ASN B 2 166 ? 5.11100 -41.27200 36.29200 1.000 11.28942 166 ASN B N 1
ATOM 2941 C CA . ASN B 2 166 ? 4.96900 -42.71700 36.11900 1.000 12.66543 166 ASN B CA 1
ATOM 2942 C C . ASN B 2 166 ? 5.95700 -43.25400 35.08500 1.000 12.39746 166 ASN B C 1
ATOM 2943 O O . ASN B 2 166 ? 5.61600 -44.05100 34.20400 1.000 13.70972 166 ASN B O 1
ATOM 2948 N N . SER B 2 167 ? 7.20100 -42.78300 35.20400 1.000 13.24174 167 SER B N 1
ATOM 2949 C CA . SER B 2 167 ? 8.30600 -43.24500 34.36900 1.000 14.99974 167 SER B CA 1
ATOM 2950 C C . SER B 2 167 ? 8.04700 -43.00100 32.88600 1.000 15.58679 167 SER B C 1
ATOM 2951 O O . SER B 2 167 ? 8.50400 -43.76300 32.02700 1.000 18.28532 167 SER B O 1
ATOM 2954 N N . GLY B 2 168 ? 7.32100 -41.92900 32.58700 1.000 16.14069 168 GLY B N 1
ATOM 2955 C CA . GLY B 2 168 ? 7.00200 -41.55000 31.23300 1.000 18.35355 168 GLY B CA 1
ATOM 2956 C C . GLY B 2 168 ? 5.69600 -42.10200 30.71300 1.000 16.82951 168 GLY B C 1
ATOM 2957 O O . GLY B 2 168 ? 5.27800 -41.72800 29.60700 1.000 20.61797 168 GLY B O 1
ATOM 2958 N N . ALA B 2 169 ? 5.03700 -42.99000 31.46100 1.000 15.34715 169 ALA B N 1
ATOM 2959 C CA . ALA B 2 169 ? 3.79400 -43.57500 30.99000 1.000 17.24628 169 ALA B CA 1
ATOM 2960 C C . ALA B 2 169 ? 2.61700 -42.61600 31.08500 1.000 15.50950 169 ALA B C 1
ATOM 2961 O O . ALA B 2 169 ? 1.63200 -42.80600 30.36800 1.000 16.99329 169 ALA B O 1
ATOM 2963 N N . LEU B 2 170 ? 2.67400 -41.61700 31.95500 1.000 14.08563 170 LEU B N 1
ATOM 2964 C CA . LEU B 2 170 ? 1.54700 -40.71400 32.16400 1.000 12.54875 170 LEU B CA 1
ATOM 2965 C C . LEU B 2 170 ? 1.88900 -39.35800 31.56600 1.000 12.04215 170 LEU B C 1
ATOM 2966 O O . LEU B 2 170 ? 2.77400 -38.66800 32.06500 1.000 12.33903 170 LEU B O 1
ATOM 2971 N N . THR B 2 171 ? 1.19900 -39.00700 30.47400 1.000 12.95365 171 THR B N 1
ATOM 2972 C CA . THR B 2 171 ? 1.27500 -37.69400 29.84500 1.000 15.42599 171 THR B CA 1
ATOM 2973 C C . THR B 2 171 ? -0.07500 -36.98600 29.79300 1.000 15.68075 171 THR B C 1
ATOM 2974 O O . THR B 2 171 ? -0.10200 -35.75100 29.83700 1.000 17.86843 171 THR B O 1
ATOM 2978 N N . SER B 2 172 ? -1.18900 -37.72900 29.79300 1.000 16.87778 172 SER B N 1
ATOM 2979 C CA . SER B 2 172 ? -2.52000 -37.12300 29.82100 1.000 17.17178 172 SER B CA 1
ATOM 2980 C C . SER B 2 172 ? -2.68500 -36.25100 31.06000 1.000 13.51835 172 SER B C 1
ATOM 2981 O O . SER B 2 172 ? -2.60900 -36.74000 32.19300 1.000 19.38722 172 SER B O 1
ATOM 2984 N N . GLY B 2 173 ? -2.91300 -34.96200 30.83200 1.000 22.21970 173 GLY B N 1
ATOM 2985 C CA . GLY B 2 173 ? -3.18000 -34.02100 31.89700 1.000 20.29137 173 GLY B CA 1
ATOM 2986 C C . GLY B 2 173 ? -1.97400 -33.39200 32.56500 1.000 16.54586 173 GLY B C 1
ATOM 2987 O O . GLY B 2 173 ? -2.16000 -32.65900 33.54400 1.000 17.19064 173 GLY B O 1
ATOM 2988 N N . VAL B 2 174 ? -0.73900 -33.62900 32.06400 1.000 14.98749 174 VAL B N 1
ATOM 2989 C CA . VAL B 2 174 ? 0.47900 -33.14000 32.71700 1.000 14.36861 174 VAL B CA 1
ATOM 2990 C C . VAL B 2 174 ? 0.79300 -31.72700 32.24400 1.000 14.12871 174 VAL B C 1
ATOM 2991 O O . VAL B 2 174 ? 0.74000 -31.44300 31.03900 1.000 16.90374 174 VAL B O 1
ATOM 2995 N N . HIS B 2 175 ? 1.16500 -30.84400 33.17700 1.000 12.79963 175 HIS B N 1
ATOM 2996 C CA . HIS B 2 175 ? 1.72900 -29.53800 32.84400 1.000 13.07261 175 HIS B CA 1
ATOM 2997 C C . HIS B 2 175 ? 2.94800 -29.33200 33.71700 1.000 12.39013 175 HIS B C 1
ATOM 2998 O O . HIS B 2 175 ? 2.83200 -29.29300 34.94600 1.000 12.29633 175 HIS B O 1
ATOM 3005 N N . THR B 2 176 ? 4.11600 -29.20800 33.09900 1.000 12.49002 176 THR B N 1
ATOM 3006 C CA . THR B 2 176 ? 5.34300 -28.90600 33.81500 1.000 11.63524 176 THR B CA 1
ATOM 3007 C C . THR B 2 176 ? 5.70900 -27.46400 33.50500 1.000 11.56555 176 THR B C 1
ATOM 3008 O O . THR B 2 176 ? 5.91600 -27.11300 32.33800 1.000 13.79689 176 THR B O 1
ATOM 3012 N N . PHE B 2 177 ? 5.72600 -26.62800 34.52500 1.000 10.48182 177 PHE B N 1
ATOM 3013 C CA . PHE B 2 177 ? 5.87700 -25.19900 34.33500 1.000 10.90050 177 PHE B CA 1
ATOM 3014 C C . PHE B 2 177 ? 7.33100 -24.81700 34.10700 1.000 11.24055 177 PHE B C 1
ATOM 3015 O O . PHE B 2 177 ? 8.24300 -25.47100 34.61400 1.000 12.08758 177 PHE B O 1
ATOM 3023 N N . PRO B 2 178 ? 7.56700 -23.74800 33.35700 1.000 11.40663 178 PRO B N 1
ATOM 3024 C CA . PRO B 2 178 ? 8.92700 -23.20800 33.26900 1.000 12.63833 178 PRO B CA 1
ATOM 3025 C C . PRO B 2 178 ? 9.41200 -22.80200 34.64900 1.000 12.85944 178 PRO B C 1
ATOM 3026 O O . PRO B 2 178 ? 8.64400 -22.33600 35.49300 1.000 12.93125 178 PRO B O 1
ATOM 3030 N N . ALA B 2 179 ? 10.70900 -22.96300 34.87400 1.000 13.04417 179 ALA B N 1
ATOM 3031 C CA . ALA B 2 179 ? 11.26500 -22.58800 36.16500 1.000 13.58113 179 ALA B CA 1
ATOM 3032 C C . ALA B 2 179 ? 11.24700 -21.07800 36.34100 1.000 13.64821 179 ALA B C 1
ATOM 3033 O O . ALA B 2 179 ? 11.27100 -20.31300 35.36700 1.000 15.94738 179 ALA B O 1
ATOM 3035 N N . VAL B 2 180 ? 11.19900 -20.65400 37.60200 1.000 13.61535 180 VAL B N 1
ATOM 3036 C CA . VAL B 2 180 ? 11.35900 -19.25700 37.97200 1.000 16.09744 180 VAL B CA 1
ATOM 3037 C C . VAL B 2 180 ? 12.66100 -19.15400 38.74500 1.000 15.78755 180 VAL B C 1
ATOM 3038 O O . VAL B 2 180 ? 13.04100 -20.07700 39.47700 1.000 15.98039 180 VAL B O 1
ATOM 3042 N N . LEU B 2 181 ? 13.35300 -18.04300 38.56700 1.000 16.74865 181 LEU B N 1
ATOM 3043 C CA . LEU B 2 181 ? 14.55000 -17.75600 39.34200 1.000 18.15590 181 LEU B CA 1
ATOM 3044 C C . LEU B 2 181 ? 14.13500 -16.97800 40.58500 1.000 17.46940 181 LEU B C 1
ATOM 3045 O O . LEU B 2 181 ? 13.49200 -15.92500 40.47900 1.000 23.73307 181 LEU B O 1
ATOM 3050 N N . GLN B 2 182 ? 14.48400 -17.49400 41.75700 1.000 18.30315 182 GLN B N 1
ATOM 3051 C CA . GLN B 2 182 ? 14.14900 -16.83600 43.00800 1.000 18.76423 182 GLN B CA 1
ATOM 3052 C C . GLN B 2 182 ? 15.23900 -15.83200 43.38400 1.000 28.38889 182 GLN B C 1
ATOM 3053 O O . GLN B 2 182 ? 16.35600 -15.86200 42.86000 1.000 22.64099 182 GLN B O 1
ATOM 3059 N N . SER B 2 183 ? 14.90400 -14.93500 44.31400 1.000 25.45963 183 SER B N 1
ATOM 3060 C CA . SER B 2 183 ? 15.87100 -13.93400 44.75600 1.000 24.30351 183 SER B CA 1
ATOM 3061 C C . SER B 2 183 ? 17.06900 -14.55400 45.45900 1.000 28.34800 183 SER B C 1
ATOM 3062 O O . SER B 2 183 ? 18.12400 -13.91700 45.54900 1.000 26.40051 183 SER B O 1
ATOM 3065 N N . SER B 2 184 ? 16.92300 -15.76700 45.98200 1.000 25.43392 184 SER B N 1
ATOM 3066 C CA . SER B 2 184 ? 18.05800 -16.50900 46.50700 1.000 24.12789 184 SER B CA 1
ATOM 3067 C C . SER B 2 184 ? 19.06900 -16.86800 45.42800 1.000 23.18649 184 SER B C 1
ATOM 3068 O O . SER B 2 184 ? 20.18500 -17.27700 45.76400 1.000 26.31698 184 SER B O 1
ATOM 3071 N N . GLY B 2 185 ? 18.71800 -16.73200 44.15300 1.000 22.27073 185 GLY B N 1
ATOM 3072 C CA . GLY B 2 185 ? 19.56000 -17.21100 43.07600 1.000 18.68592 185 GLY B CA 1
ATOM 3073 C C . GLY B 2 185 ? 19.32400 -18.65600 42.67600 1.000 19.96680 185 GLY B C 1
ATOM 3074 O O . GLY B 2 185 ? 20.01000 -19.15400 41.77500 1.000 17.94658 185 GLY B O 1
ATOM 3075 N 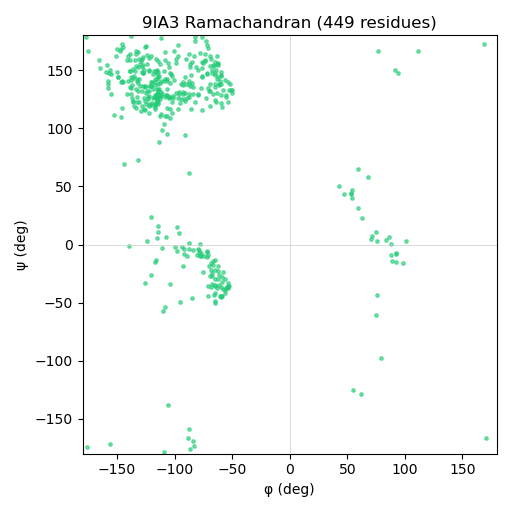N . LEU B 2 186 ? 18.38900 -19.35300 43.31500 1.000 16.46672 186 LEU B N 1
ATOM 3076 C CA . LEU B 2 186 ? 18.06800 -20.73000 42.96700 1.000 14.85448 186 LEU B CA 1
ATOM 3077 C C . LEU B 2 186 ? 16.75600 -20.79200 42.20000 1.000 13.85863 186 LEU B C 1
ATOM 3078 O O . LEU B 2 186 ? 15.88600 -19.93400 42.36100 1.000 16.34274 186 LEU B O 1
ATOM 3083 N N . TYR B 2 187 ? 16.62900 -21.81400 41.36500 1.000 13.43722 187 TYR B N 1
ATOM 3084 C CA . TYR B 2 187 ? 15.43900 -22.01800 40.55600 1.000 13.06878 187 TYR B CA 1
ATOM 3085 C C . TYR B 2 187 ? 14.42500 -22.88300 41.28800 1.000 12.35826 187 TYR B C 1
ATOM 3086 O O . TYR B 2 187 ? 14.76700 -23.64800 42.18900 1.000 13.09478 187 TYR B O 1
ATOM 3095 N N . SER B 2 188 ? 13.16900 -22.78500 40.84700 1.000 12.22397 188 SER B N 1
ATOM 3096 C CA . SER B 2 188 ? 12.10700 -23.65900 41.31000 1.000 12.35980 188 SER B CA 1
ATOM 3097 C C . SER B 2 188 ? 11.09600 -23.81600 40.18700 1.000 11.28859 188 SER B C 1
ATOM 3098 O O . SER B 2 188 ? 10.89200 -22.90000 39.39200 1.000 11.95055 188 SER B O 1
ATOM 3101 N N . LEU B 2 189 ? 10.46300 -24.98400 40.13300 1.000 11.46283 189 LEU B N 1
ATOM 3102 C CA . LEU B 2 189 ? 9.32900 -25.19200 39.24300 1.000 11.06934 189 LEU B CA 1
ATOM 3103 C C . LEU B 2 189 ? 8.37000 -26.16800 39.89200 1.000 10.74210 189 LEU B C 1
ATOM 3104 O O . LEU B 2 189 ? 8.71400 -26.84600 40.85300 1.000 11.26063 189 LEU B O 1
ATOM 3109 N N . SER B 2 190 ? 7.16600 -26.24800 39.35000 1.000 10.92628 190 SER B N 1
ATOM 3110 C CA . SER B 2 190 ? 6.23400 -27.30900 39.70000 1.000 10.83087 190 SER B CA 1
ATOM 3111 C C . SER B 2 190 ? 5.80100 -28.05600 38.44900 1.000 9.32352 190 SER B C 1
ATOM 3112 O O . SER B 2 190 ? 5.81300 -27.50800 37.34000 1.000 10.73259 190 SER B O 1
ATOM 3115 N N . SER B 2 191 ? 5.39100 -29.30800 38.65000 1.000 8.98491 191 SER B N 1
ATOM 3116 C CA . SER B 2 191 ? 4.77800 -30.12500 37.62400 1.000 9.08783 191 SER B CA 1
ATOM 3117 C C . SER B 2 191 ? 3.49300 -30.66600 38.21600 1.000 8.99726 191 SER B C 1
ATOM 3118 O O . SER B 2 191 ? 3.50000 -31.16400 39.34900 1.000 10.00647 191 SER B O 1
ATOM 3121 N N . VAL B 2 192 ? 2.40600 -30.55800 37.46200 1.000 9.30162 192 VAL B N 1
ATOM 3122 C CA . VAL B 2 192 ? 1.09100 -30.98100 37.92000 1.000 10.22882 192 VAL B CA 1
ATOM 3123 C C . VAL B 2 192 ? 0.45900 -31.92200 36.90800 1.000 10.65090 192 VAL B C 1
ATOM 3124 O O . VAL B 2 192 ? 0.83700 -31.97000 35.73600 1.000 10.63660 192 VAL B O 1
ATOM 3128 N N . VAL B 2 193 ? -0.53100 -32.66400 37.38400 1.000 11.23125 193 VAL B N 1
ATOM 3129 C CA . VAL B 2 193 ? -1.31700 -33.54900 36.53400 1.000 11.56726 193 VAL B CA 1
ATOM 3130 C C . VAL B 2 193 ? -2.72400 -33.62800 37.11500 1.000 12.34998 193 VAL B C 1
ATOM 3131 O O . VAL B 2 193 ? -2.91200 -33.58700 38.33300 1.000 13.23744 193 VAL B O 1
ATOM 3135 N N . THR B 2 194 ? -3.71800 -33.71300 36.24800 1.000 12.96531 194 THR B N 1
ATOM 3136 C CA . THR B 2 194 ? -5.08100 -33.97100 36.69200 1.000 14.16463 194 THR B CA 1
ATOM 3137 C C . THR B 2 194 ? -5.44400 -35.42400 36.40500 1.000 13.90568 194 THR B C 1
ATOM 3138 O O . THR B 2 194 ? -5.09400 -35.96700 35.35500 1.000 14.96702 194 THR B O 1
ATOM 3142 N N . VAL B 2 195 ? -6.13000 -36.05200 37.35800 1.000 15.16271 195 VAL B N 1
ATOM 3143 C CA . VAL B 2 195 ? -6.43000 -37.48400 37.35000 1.000 15.03293 195 VAL B CA 1
ATOM 3144 C C . VAL B 2 195 ? -7.84900 -37.68800 37.86000 1.000 16.68770 195 VAL B C 1
ATOM 3145 O O . VAL B 2 195 ? -8.42000 -36.80000 38.50900 1.000 17.27507 195 VAL B O 1
ATOM 3149 N N . PRO B 2 196 ? -8.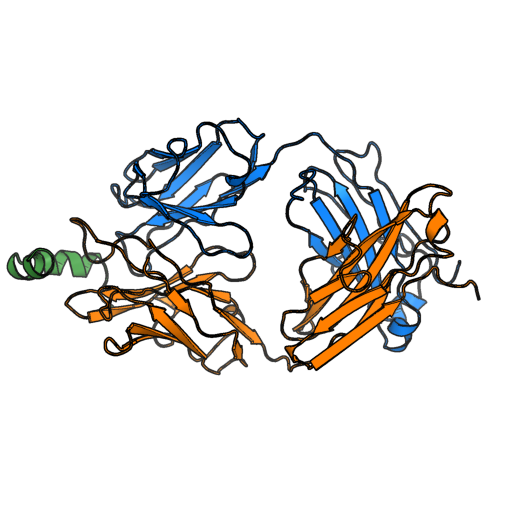44300 -38.85000 37.59400 1.000 16.92060 196 PRO B N 1
ATOM 3150 C CA . PRO B 2 196 ? -9.75800 -39.12400 38.18400 1.000 17.46052 196 PRO B CA 1
ATOM 3151 C C . PRO B 2 196 ? -9.66000 -39.16000 39.69900 1.000 16.98718 196 PRO B C 1
ATOM 3152 O O . PRO B 2 196 ? -8.80700 -39.84600 40.26500 1.000 18.34240 196 PRO B O 1
ATOM 3156 N N . SER B 2 197 ? -10.55800 -38.41600 40.35700 1.000 20.34737 197 SER B N 1
ATOM 3157 C CA . SER B 2 197 ? -10.61700 -38.43400 41.81800 1.000 22.26528 197 SER B CA 1
ATOM 3158 C C . SER B 2 197 ? -10.75300 -39.85800 42.35000 1.000 20.16377 197 SER B C 1
ATOM 3159 O O . SER B 2 197 ? -10.15600 -40.21100 43.37500 1.000 22.98342 197 SER B O 1
ATOM 3162 N N . SER B 2 198 ? -11.51700 -40.69600 41.65000 1.000 21.73952 198 SER B N 1
ATOM 3163 C CA . SER B 2 198 ? -11.77600 -42.05300 42.11500 1.000 23.72926 198 SER B CA 1
ATOM 3164 C C . SER B 2 198 ? -10.55800 -42.95800 42.02100 1.000 24.14478 198 SER B C 1
ATOM 3165 O O . SER B 2 198 ? -10.59700 -44.07600 42.54500 1.000 26.38567 198 SER B O 1
ATOM 3168 N N . SER B 2 199 ? -9.48300 -42.51300 41.37400 1.000 22.65960 199 SER B N 1
ATOM 3169 C CA . SER B 2 199 ? -8.27800 -43.31800 41.25700 1.000 24.49088 199 SER B CA 1
ATOM 3170 C C . SER B 2 199 ? -7.27800 -43.05700 42.37600 1.000 25.69764 199 SER B C 1
ATOM 3171 O O . SER B 2 199 ? -6.29500 -43.79800 42.49100 1.000 30.79179 199 SER B O 1
ATOM 3174 N N . LEU B 2 200 ? -7.52100 -42.04500 43.21500 1.000 27.55231 200 LEU B N 1
ATOM 3175 C CA . LEU B 2 200 ? -6.53200 -41.61200 44.19700 1.000 25.18409 200 LEU B CA 1
ATOM 3176 C C . LEU B 2 200 ? -6.19100 -42.69400 45.21400 1.000 27.13589 200 LEU B C 1
ATOM 3177 O O . LEU B 2 200 ? -5.14000 -42.61100 45.85800 1.000 39.51916 200 LEU B O 1
ATOM 3182 N N . GLY B 2 201 ? -7.03500 -43.71200 45.36300 1.000 41.79258 201 GLY B N 1
ATOM 3183 C CA . GLY B 2 201 ? -6.78200 -44.73900 46.35400 1.000 49.66457 201 GLY B CA 1
ATOM 3184 C C . GLY B 2 201 ? -6.01500 -45.94900 45.85800 1.000 57.66823 201 GLY B C 1
ATOM 3185 O O . GLY B 2 201 ? -5.44700 -46.69000 46.66700 1.000 57.82777 201 GLY B O 1
ATOM 3186 N N . THR B 2 202 ? -5.97200 -46.16400 44.54200 1.000 44.14853 202 THR B N 1
ATOM 3187 C CA . THR B 2 202 ? -5.43400 -47.41600 44.01700 1.000 40.48477 202 THR B CA 1
ATOM 3188 C C . THR B 2 202 ? -4.31000 -47.24800 42.99500 1.000 36.44220 202 THR B C 1
ATOM 3189 O O . THR B 2 202 ? -3.41300 -48.09400 42.92500 1.000 44.66518 202 THR B O 1
ATOM 3193 N N . GLN B 2 203 ? -4.34800 -46.18800 42.18800 1.000 31.30632 203 GLN B N 1
ATOM 3194 C CA . GLN B 2 203 ? -3.28900 -45.93100 41.21600 1.000 22.73518 203 GLN B CA 1
ATOM 3195 C C . GLN B 2 203 ? -2.18000 -45.12300 41.87100 1.000 16.96503 203 GLN B C 1
ATOM 3196 O O . GLN B 2 203 ? -2.44600 -44.20300 42.65000 1.000 24.53632 203 GLN B O 1
ATOM 3202 N N . THR B 2 204 ? -0.93500 -45.45400 41.54700 1.000 17.74101 204 THR B N 1
ATOM 3203 C CA . THR B 2 204 ? 0.18800 -44.66900 42.03600 1.000 16.49077 204 THR B CA 1
ATOM 3204 C C . THR B 2 204 ? 0.50300 -43.55500 41.05100 1.000 13.78865 204 THR B C 1
ATOM 3205 O O . THR B 2 204 ? 0.49400 -43.76100 39.83300 1.000 15.42410 204 THR B O 1
ATOM 3209 N N . TYR B 2 205 ? 0.78500 -42.37000 41.58600 1.000 12.27628 205 TYR B N 1
ATOM 3210 C CA . TYR B 2 205 ? 1.20300 -41.21900 40.79100 1.000 11.17051 205 TYR B CA 1
ATOM 3211 C C . TYR B 2 205 ? 2.55600 -40.78400 41.32500 1.000 10.55552 205 TYR B C 1
ATOM 3212 O O . TYR B 2 205 ? 2.66300 -40.34700 42.48000 1.000 11.52662 205 TYR B O 1
ATOM 3221 N N . ILE B 2 206 ? 3.58200 -40.93500 40.49900 1.000 10.69272 206 ILE B N 1
ATOM 3222 C CA . ILE B 2 206 ? 4.96600 -40.68600 40.88600 1.000 10.85831 206 ILE B CA 1
ATOM 3223 C C . ILE B 2 206 ? 5.55300 -39.65500 39.94200 1.000 10.21168 206 ILE B C 1
ATOM 3224 O O . ILE B 2 206 ? 5.51900 -39.83200 38.71800 1.000 11.33536 206 ILE B O 1
ATOM 3229 N N . CYS B 2 207 ? 6.11700 -38.59300 40.49500 1.000 9.50716 207 CYS B N 1
ATOM 3230 C CA . CYS B 2 207 ? 6.88200 -37.68300 39.66200 1.000 10.09760 207 CYS B CA 1
ATOM 3231 C C . CYS B 2 207 ? 8.34900 -38.09800 39.67600 1.000 10.27027 207 CYS B C 1
ATOM 3232 O O . CYS B 2 207 ? 8.92900 -38.34600 40.74600 1.000 11.38644 207 CYS B O 1
ATOM 3235 N N . ASN B 2 208 ? 8.93900 -38.19700 38.48300 1.000 10.24561 208 ASN B N 1
ATOM 3236 C CA . ASN B 2 208 ? 10.33200 -38.58900 38.31200 1.000 10.33534 208 ASN B CA 1
ATOM 3237 C C . ASN B 2 208 ? 11.12200 -37.33100 37.98300 1.000 10.99031 208 ASN B C 1
ATOM 3238 O O . ASN B 2 208 ? 10.97600 -36.76900 36.89300 1.000 11.64591 208 ASN B O 1
ATOM 3243 N N . VAL B 2 209 ? 11.94000 -36.87800 38.92600 1.000 11.02147 209 VAL B N 1
ATOM 3244 C CA . VAL B 2 209 ? 12.69500 -35.63800 38.81100 1.000 10.82199 209 VAL B CA 1
ATOM 3245 C C . VAL B 2 209 ? 14.15700 -35.97800 38.56700 1.000 12.60056 209 VAL B C 1
ATOM 3246 O O . VAL B 2 209 ? 14.72900 -36.82200 39.26600 1.000 13.29916 209 VAL B O 1
ATOM 3250 N N . ASN B 2 210 ? 14.77200 -35.30800 37.59500 1.000 13.08861 210 ASN B N 1
ATOM 3251 C CA . ASN B 2 210 ? 16.18200 -35.53700 37.31400 1.000 14.05210 210 ASN B CA 1
ATOM 3252 C C . ASN B 2 210 ? 16.85200 -34.18200 37.14100 1.000 14.10861 210 ASN B C 1
ATOM 3253 O O . ASN B 2 210 ? 16.46500 -33.40200 36.26400 1.000 15.80969 210 ASN B O 1
ATOM 3258 N N . HIS B 2 211 ? 17.82700 -33.89400 37.99500 1.000 15.16059 211 HIS B N 1
ATOM 3259 C CA . HIS B 2 211 ? 18.66600 -32.71200 37.88300 1.000 14.58650 211 HIS B CA 1
ATOM 3260 C C . HIS B 2 211 ? 20.07000 -33.22500 37.58000 1.000 16.60416 211 HIS B C 1
ATOM 3261 O O . HIS B 2 211 ? 20.86500 -33.46800 38.48600 1.000 17.06148 211 HIS B O 1
ATOM 3268 N N . LYS B 2 212 ? 20.35700 -33.40300 36.29100 1.000 17.50967 212 LYS B N 1
ATOM 3269 C CA . LYS B 2 212 ? 21.64400 -33.95800 35.88400 1.000 19.17675 212 LYS B CA 1
ATOM 3270 C C . LYS B 2 212 ? 22.84100 -33.15100 36.36800 1.000 20.51558 212 LYS B C 1
ATOM 3271 O O . LYS B 2 212 ? 23.85900 -33.77000 36.72300 1.000 22.08657 212 LYS B O 1
ATOM 3277 N N . PRO B 2 213 ? 22.82000 -31.81400 36.39200 1.000 19.98671 213 PRO B N 1
ATOM 3278 C CA . PRO B 2 213 ? 24.02300 -31.08900 36.84000 1.000 21.44871 213 PRO B CA 1
ATOM 3279 C C . PRO B 2 213 ? 24.51700 -31.47000 38.22500 1.000 21.21790 213 PRO B C 1
ATOM 3280 O O . PRO B 2 213 ? 25.72800 -31.39500 38.48000 1.000 23.24953 213 PRO B O 1
ATOM 3284 N N . SER B 2 214 ? 23.63000 -31.88800 39.12600 1.000 19.16274 214 SER B N 1
ATOM 3285 C CA . SER B 2 214 ? 24.02700 -32.29400 40.46700 1.000 19.74626 214 SER B CA 1
ATOM 3286 C C . SER B 2 214 ? 23.94100 -33.79600 40.66300 1.000 19.95550 214 SER B C 1
ATOM 3287 O O . SER B 2 214 ? 24.10900 -34.27100 41.78900 1.000 22.86408 214 SER B O 1
ATOM 3290 N N . ASN B 2 215 ? 23.66100 -34.54400 39.60000 1.000 23.25895 215 ASN B N 1
ATOM 3291 C CA . ASN B 2 215 ? 23.48500 -35.99100 39.68800 1.000 22.90311 215 ASN B CA 1
ATOM 3292 C C . ASN B 2 215 ? 22.44000 -36.35600 40.74200 1.000 25.32633 215 ASN B C 1
ATOM 3293 O O . ASN B 2 215 ? 22.65000 -37.22900 41.59200 1.000 28.36764 215 ASN B O 1
ATOM 3298 N N . THR B 2 216 ? 21.30100 -35.66400 40.69500 1.000 20.72397 216 THR B N 1
ATOM 3299 C CA . THR B 2 216 ? 20.23000 -35.85600 41.66600 1.000 18.35618 216 THR B CA 1
ATOM 3300 C C . THR B 2 216 ? 18.99500 -36.35600 40.93300 1.000 17.68454 216 THR B C 1
ATOM 3301 O O . THR B 2 216 ? 18.43600 -35.63900 40.09400 1.000 18.89631 216 THR B O 1
ATOM 3305 N N . LYS B 2 217 ? 18.53600 -37.55400 41.28000 1.000 15.67320 217 LYS B N 1
ATOM 3306 C CA . LYS B 2 217 ? 17.28700 -38.09400 40.76700 1.000 13.55789 217 LYS B CA 1
ATOM 3307 C C . LYS B 2 217 ? 16.42700 -38.48000 41.95800 1.000 12.89545 217 LYS B C 1
ATOM 3308 O O . LYS B 2 217 ? 16.91500 -39.08300 42.92000 1.000 13.50347 217 LYS B O 1
ATOM 3314 N N . VAL B 2 218 ? 15.15300 -38.12900 41.88600 1.000 11.41733 218 VAL B N 1
ATOM 3315 C CA . VAL B 2 218 ? 14.18500 -38.42000 42.93500 1.000 12.60908 218 VAL B CA 1
ATOM 3316 C C . VAL B 2 218 ? 12.90700 -38.90000 42.26400 1.000 11.62956 218 VAL B C 1
ATOM 3317 O O . VAL B 2 218 ? 12.46100 -38.30900 41.27200 1.000 13.97142 218 VAL B O 1
ATOM 3321 N N . ASP B 2 219 ? 12.29700 -39.94300 42.81400 1.000 12.12836 219 ASP B N 1
ATOM 3322 C CA . ASP B 2 219 ? 10.93700 -40.34400 42.46000 1.000 11.94031 219 ASP B CA 1
ATOM 3323 C C . ASP B 2 219 ? 10.07300 -40.13500 43.69400 1.000 11.18382 219 ASP B C 1
ATOM 3324 O O . ASP B 2 219 ? 10.36400 -40.70200 44.75200 1.000 13.33428 219 ASP B O 1
ATOM 3329 N N . LYS B 2 220 ? 9.01700 -39.33800 43.56900 1.000 11.36424 220 LYS B N 1
ATOM 3330 C CA . LYS B 2 220 ? 8.13100 -39.06200 44.69200 1.000 11.77365 220 LYS B CA 1
ATOM 3331 C C . LYS B 2 220 ? 6.71600 -39.51400 44.36200 1.000 10.06572 220 LYS B C 1
ATOM 3332 O O . LYS B 2 220 ? 6.10200 -39.00300 43.41300 1.000 10.00054 220 LYS B O 1
ATOM 3338 N N . LYS B 2 221 ? 6.19000 -40.42600 45.16200 1.000 11.13204 221 LYS B N 1
ATOM 3339 C CA . LYS B 2 221 ? 4.78300 -40.77500 45.08700 1.000 10.19781 221 LYS B CA 1
ATOM 3340 C C . LYS B 2 221 ? 3.96900 -39.72500 45.81700 1.000 10.86775 221 LYS B C 1
ATOM 3341 O O . LYS B 2 221 ? 4.25800 -39.40400 46.97400 1.000 12.92444 221 LYS B O 1
ATOM 3347 N N . VAL B 2 222 ? 2.93500 -39.20900 45.14900 1.000 9.88617 222 VAL B N 1
ATOM 3348 C CA . VAL B 2 222 ? 2.09200 -38.14300 45.67900 1.000 10.62275 222 VAL B CA 1
ATOM 3349 C C . VAL B 2 222 ? 0.70500 -38.70600 45.92600 1.000 11.52091 222 VAL B C 1
ATOM 3350 O O . VAL B 2 222 ? 0.07400 -39.24500 45.01000 1.000 12.65128 222 VAL B O 1
ATOM 3354 N N . GLU B 2 223 ? 0.22100 -38.55800 47.14800 1.000 13.06206 223 GLU B N 1
ATOM 3355 C CA . GLU B 2 223 ? -1.03800 -39.16000 47.55300 1.000 15.04704 223 GLU B CA 1
ATOM 3356 C C . GLU B 2 223 ? -1.78600 -38.14800 48.40100 1.000 16.49682 223 GLU B C 1
ATOM 3357 O O . GLU B 2 223 ? -1.18600 -37.18500 48.88700 1.000 15.80978 223 GLU B O 1
ATOM 3363 N N . PRO B 2 224 ? -3.09100 -38.34200 48.61100 1.000 18.66244 224 PRO B N 1
ATOM 3364 C CA . PRO B 2 224 ? -3.80500 -37.49700 49.57900 1.000 19.92542 224 PRO B CA 1
ATOM 3365 C C . PRO B 2 224 ? -3.10500 -37.51900 50.93100 1.000 25.39382 224 PRO B C 1
ATOM 3366 O O . PRO B 2 224 ? -2.60700 -38.55500 51.37700 1.000 22.84262 224 PRO B O 1
ATOM 3370 N N . LYS B 2 225 ? -3.04800 -36.35500 51.57400 1.000 23.37516 225 LYS B N 1
ATOM 3371 C CA . LYS B 2 225 ? -2.44900 -36.26600 52.90000 1.000 31.31489 225 LYS B CA 1
ATOM 3372 C C . LYS B 2 225 ? -3.35100 -36.94400 53.92100 1.000 30.14490 225 LYS B C 1
ATOM 3373 O O . LYS B 2 225 ? -4.56500 -36.73000 53.92300 1.000 29.28269 225 LYS B O 1
ATOM 3379 N N . SER B 2 226 ? -2.76000 -37.75600 54.79200 1.000 36.88301 226 SER B N 1
ATOM 3380 C CA . SER B 2 226 ? -3.53100 -38.43700 55.82400 1.000 53.51640 226 SER B CA 1
ATOM 3381 C C . SER B 2 226 ? -3.89300 -37.47100 56.94600 1.000 45.28942 226 SER B C 1
ATOM 3382 O O . SER B 2 226 ? -3.11700 -36.57500 57.29100 1.000 57.56259 226 SER B O 1
ATOM 3385 N N . CYS B 2 227 ? -5.08000 -37.66100 57.51700 1.000 42.10728 227 CYS B N 1
ATOM 3386 C CA . CYS B 2 227 ? -5.59200 -36.79200 58.56900 1.000 48.36843 227 CYS B CA 1
ATOM 3387 C C . CYS B 2 227 ? -5.06400 -37.27700 59.91600 1.000 65.03337 227 CYS B C 1
ATOM 3388 O O . CYS B 2 227 ? -5.38100 -38.39200 60.34600 1.000 66.11020 227 CYS B O 1
ATOM 3391 N N . ASP B 2 228 ? -4.27200 -36.43400 60.58000 1.000 65.56829 228 ASP B N 1
ATOM 3392 C CA . ASP B 2 228 ? -3.59600 -36.78800 61.83300 1.000 71.96294 228 ASP B CA 1
ATOM 3393 C C . ASP B 2 228 ? -2.85700 -38.12400 61.75400 1.000 63.30786 228 ASP B C 1
ATOM 3394 O O . ASP B 2 228 ? -1.93200 -38.28600 60.95600 1.000 73.08503 228 ASP B O 1
ATOM 3399 N N . MET C 3 1 ? 38.92700 3.67600 16.73300 1.000 26.80825 1 MET E N 1
ATOM 3400 C CA . MET C 3 1 ? 37.53800 3.27100 16.95300 1.000 22.24974 1 MET E CA 1
ATOM 3401 C C . MET C 3 1 ? 37.15400 2.15200 16.00400 1.000 20.48244 1 MET E C 1
ATOM 3402 O O . MET C 3 1 ? 37.84600 1.90200 15.02200 1.000 20.20972 1 MET E O 1
ATOM 3407 N N . GLN C 3 2 ? 36.04300 1.48400 16.29800 1.000 19.60168 2 GLN E N 1
ATOM 3408 C CA . GLN C 3 2 ? 35.56400 0.42900 15.41700 1.000 16.86181 2 GLN E CA 1
ATOM 3409 C C . GLN C 3 2 ? 35.18600 1.00600 14.06200 1.000 15.41127 2 GLN E C 1
ATOM 3410 O O . GLN C 3 2 ? 34.72500 2.14400 13.95200 1.000 16.67696 2 GLN E O 1
ATOM 3416 N N . TRP C 3 3 ? 35.32500 0.18800 13.02600 1.000 14.67194 3 TRP E N 1
ATOM 3417 C CA . TRP C 3 3 ? 34.71400 0.55300 11.76300 1.000 13.76808 3 TRP E CA 1
ATOM 3418 C C . TRP C 3 3 ? 33.19700 0.60600 11.93400 1.000 12.82344 3 TRP E C 1
ATOM 3419 O O . TRP C 3 3 ? 32.62300 -0.01500 12.83300 1.000 13.70440 3 TRP E O 1
ATOM 3430 N N . ASN C 3 4 ? 32.55100 1.38000 11.07200 1.000 12.88141 4 ASN E N 1
ATOM 3431 C CA . ASN C 3 4 ? 31.10400 1.50900 11.08300 1.000 13.00760 4 ASN E CA 1
ATOM 3432 C C . ASN C 3 4 ? 30.62400 1.66400 9.64700 1.000 12.00581 4 ASN E C 1
ATOM 3433 O O . ASN C 3 4 ? 31.42000 1.84700 8.72400 1.000 13.29458 4 ASN E O 1
ATOM 3438 N N . SER C 3 5 ? 29.30200 1.58700 9.46400 1.000 12.81923 5 SER E N 1
ATOM 3439 C CA . SER C 3 5 ? 28.74100 1.54100 8.11900 1.000 13.15981 5 SER E CA 1
ATOM 3440 C C . SER C 3 5 ? 28.99100 2.83200 7.34300 1.000 13.47428 5 SER E C 1
ATOM 3441 O O . SER C 3 5 ? 29.18000 2.77700 6.12500 1.000 13.33351 5 SER E O 1
ATOM 3444 N N . THR C 3 6 ? 28.99300 3.99400 8.00800 1.000 13.48692 6 THR E N 1
ATOM 3445 C CA . THR C 3 6 ? 29.28300 5.24000 7.29700 1.000 13.91117 6 THR E CA 1
ATOM 3446 C C . THR C 3 6 ? 30.71200 5.24300 6.76400 1.000 14.55001 6 THR E C 1
ATOM 3447 O O . THR C 3 6 ? 30.95200 5.51000 5.57500 1.000 14.25026 6 THR E O 1
ATOM 3451 N N . ALA C 3 7 ? 31.67500 4.93300 7.63700 1.000 14.08257 7 ALA E N 1
ATOM 3452 C CA . ALA C 3 7 ? 33.07600 4.89800 7.23100 1.000 14.23760 7 ALA E CA 1
ATOM 3453 C C . ALA C 3 7 ? 33.33200 3.80000 6.20800 1.000 14.18667 7 ALA E C 1
ATOM 3454 O O . ALA C 3 7 ? 34.13000 3.97700 5.27700 1.000 14.81225 7 ALA E O 1
ATOM 3456 N N . PHE C 3 8 ? 32.64700 2.66700 6.35100 1.000 13.34425 8 PHE E N 1
ATOM 3457 C CA . PHE C 3 8 ? 32.85300 1.55200 5.43200 1.000 13.25860 8 PHE E CA 1
ATOM 3458 C C . PHE C 3 8 ? 32.41000 1.91700 4.01800 1.000 12.99271 8 PHE E C 1
ATOM 3459 O O . PHE C 3 8 ? 33.15000 1.71300 3.05000 1.000 14.68855 8 PHE E O 1
ATOM 3467 N N . HIS C 3 9 ? 31.21000 2.48000 3.88000 1.000 13.69487 9 HIS E N 1
ATOM 3468 C CA . HIS C 3 9 ? 30.76600 2.86100 2.55200 1.000 14.16459 9 HIS E CA 1
ATOM 3469 C C . HIS C 3 9 ? 31.56700 4.03700 2.00800 1.000 14.45180 9 HIS E C 1
ATOM 3470 O O . HIS C 3 9 ? 31.75900 4.13900 0.78900 1.000 14.68483 9 HIS E O 1
ATOM 3477 N N . GLN C 3 10 ? 32.10800 4.88800 2.88300 1.000 13.43348 10 GLN E N 1
ATOM 3478 C CA . GLN C 3 10 ? 33.08100 5.86400 2.41000 1.000 14.96875 10 GLN E CA 1
ATOM 3479 C C . GLN C 3 10 ? 34.29300 5.18100 1.78900 1.000 14.23896 10 GLN E C 1
ATOM 3480 O O . GLN C 3 10 ? 34.76000 5.59600 0.72300 1.000 15.05280 10 GLN E O 1
ATOM 3486 N N . ALA C 3 11 ? 34.81600 4.13700 2.43600 1.000 14.75195 11 ALA E N 1
ATOM 3487 C CA . ALA C 3 11 ? 35.96900 3.42900 1.88200 1.000 14.53416 11 ALA E CA 1
ATOM 3488 C C . ALA C 3 11 ? 35.64400 2.82000 0.52700 1.000 14.79282 11 ALA E C 1
ATOM 3489 O O . ALA C 3 11 ? 36.49600 2.79400 -0.37100 1.000 16.23109 11 ALA E O 1
ATOM 3491 N N . LEU C 3 12 ? 34.41600 2.35900 0.34600 1.000 13.44083 12 LEU E N 1
ATOM 3492 C CA . LEU C 3 12 ? 34.02800 1.73100 -0.90800 1.000 14.74111 12 LEU E CA 1
ATOM 3493 C C . LEU C 3 12 ? 33.74500 2.73700 -2.01600 1.000 14.52099 12 LEU E C 1
ATOM 3494 O O . LEU C 3 12 ? 33.41000 2.32700 -3.13000 1.000 16.47158 12 LEU E O 1
ATOM 3499 N N . GLN C 3 13 ? 33.87800 4.04200 -1.74400 1.000 15.48807 13 GLN E N 1
ATOM 3500 C CA . GLN C 3 13 ? 33.85500 5.02500 -2.82300 1.000 16.59069 13 GLN E CA 1
ATOM 3501 C C . GLN C 3 13 ? 35.00600 4.79800 -3.78500 1.000 16.45333 13 GLN E C 1
ATOM 3502 O O . GLN C 3 13 ? 34.90000 5.12200 -4.97200 1.000 19.00285 13 GLN E O 1
ATOM 3508 N N . ASP C 3 14 ? 36.11500 4.27500 -3.29300 1.000 18.07584 14 ASP E N 1
ATOM 3509 C CA . ASP C 3 14 ? 37.23300 3.92200 -4.15600 1.000 18.14666 14 ASP E CA 1
ATOM 3510 C C . ASP C 3 14 ? 36.81600 2.73100 -5.00400 1.000 16.53703 14 ASP E C 1
ATOM 3511 O O . ASP C 3 14 ? 36.50500 1.67100 -4.45100 1.000 15.49040 14 ASP E O 1
ATOM 3516 N N . PRO C 3 15 ? 36.78600 2.85300 -6.33200 1.000 18.28540 15 PRO E N 1
ATOM 3517 C CA . PRO C 3 15 ? 36.31500 1.72400 -7.15700 1.000 18.09810 15 PRO E CA 1
ATOM 3518 C C . PRO C 3 15 ? 37.11200 0.44200 -6.96900 1.000 17.67208 15 PRO E C 1
ATOM 3519 O O . PRO C 3 15 ? 36.53800 -0.64900 -7.05900 1.000 17.64984 15 PRO E O 1
ATOM 3523 N N . ARG C 3 16 ? 38.41100 0.53200 -6.68700 1.000 15.83120 16 ARG E N 1
ATOM 3524 C CA . ARG C 3 16 ? 39.19200 -0.68600 -6.48700 1.000 16.97091 16 ARG E CA 1
ATOM 3525 C C . ARG C 3 16 ? 38.83000 -1.36300 -5.17500 1.000 15.52054 16 ARG E C 1
ATOM 3526 O O . ARG C 3 16 ? 38.81800 -2.59400 -5.09300 1.000 15.42700 16 ARG E O 1
ATOM 3534 N N . VAL C 3 17 ? 38.52800 -0.58000 -4.13800 1.000 15.43673 17 VAL E N 1
ATOM 3535 C CA . VAL C 3 17 ? 38.10700 -1.17300 -2.87300 1.000 14.82471 17 VAL E CA 1
ATOM 3536 C C . VAL C 3 17 ? 36.71400 -1.77800 -3.00600 1.000 14.59900 17 VAL E C 1
ATOM 3537 O O . VAL C 3 17 ? 36.46500 -2.90200 -2.55200 1.000 15.20052 17 VAL E O 1
ATOM 3541 N N . ARG C 3 18 ? 35.78800 -1.05900 -3.64700 1.000 15.55451 18 ARG E N 1
ATOM 3542 C CA . ARG C 3 18 ? 34.47700 -1.63900 -3.91900 1.000 16.51420 18 ARG E CA 1
ATOM 3543 C C . ARG C 3 18 ? 34.61600 -2.94000 -4.70000 1.000 16.38259 18 ARG E C 1
ATOM 3544 O O . ARG C 3 18 ? 33.91700 -3.92300 -4.41600 1.000 16.88569 18 ARG E O 1
ATOM 3552 N N . GLY C 3 19 ? 35.54700 -2.97800 -5.65500 1.000 15.90421 19 GLY E N 1
ATOM 3553 C CA . GLY C 3 19 ? 35.73500 -4.16200 -6.47600 1.000 16.16189 19 GLY E CA 1
ATOM 3554 C C . GLY C 3 19 ? 36.15600 -5.39300 -5.69900 1.000 15.88648 19 GLY E C 1
ATOM 3555 O O . GLY C 3 19 ? 35.94700 -6.51300 -6.18100 1.000 17.51654 19 GLY E O 1
ATOM 3556 N N . LEU C 3 20 ? 36.75000 -5.21500 -4.51400 1.000 14.52759 20 LEU E N 1
ATOM 3557 C CA . LEU C 3 20 ? 37.06800 -6.36200 -3.66100 1.000 15.06147 20 LEU E CA 1
ATOM 3558 C C . LEU C 3 20 ? 35.82200 -7.15800 -3.30100 1.000 17.33749 20 LEU E C 1
ATOM 3559 O O . LEU C 3 20 ? 35.90700 -8.36600 -3.04600 1.000 19.00487 20 LEU E O 1
ATOM 3564 N N . TYR C 3 21 ? 34.66500 -6.50400 -3.26000 1.000 15.53264 21 TYR E N 1
ATOM 3565 C CA . TYR C 3 21 ? 33.40800 -7.15000 -2.91500 1.000 17.63003 21 TYR E CA 1
ATOM 3566 C C . TYR C 3 21 ? 32.65200 -7.68000 -4.12600 1.000 21.39496 21 TYR E C 1
ATOM 3567 O O . TYR C 3 21 ? 31.62300 -8.34100 -3.95800 1.000 21.08516 21 TYR E O 1
ATOM 3576 N N . PHE C 3 22 ? 33.16200 -7.43500 -5.33300 1.000 22.81962 22 PHE E N 1
ATOM 3577 C CA . PHE C 3 22 ? 32.51400 -7.84500 -6.58000 1.000 23.29457 22 PHE E CA 1
ATOM 3578 C C . PHE C 3 22 ? 33.59700 -8.24900 -7.56800 1.000 30.75626 22 PHE E C 1
ATOM 3579 O O . PHE C 3 22 ? 33.84000 -7.56500 -8.56800 1.000 36.26762 22 PHE E O 1
ATOM 3587 N N . PRO C 3 23 ? 34.27500 -9.37700 -7.31500 1.000 34.41455 23 PRO E N 1
ATOM 3588 C CA . PRO C 3 23 ? 35.41200 -9.77300 -8.15200 1.000 47.12446 23 PRO E CA 1
ATOM 3589 C C . PRO C 3 23 ? 34.97900 -10.31200 -9.51200 1.000 43.78778 23 PRO E C 1
ATOM 3590 O O . PRO C 3 23 ? 34.05200 -11.12000 -9.57000 1.000 58.41231 23 PRO E O 1
#

Secondary structure (DSSP, 8-state):
---EEEE-SEEEE-TT--EEEEEEESS--TT-EEEEEE-TTS--EEEEETTTEEPTT--TTEEEEEETTEEEEEESS--GGG-EEEEEEESSS-SSPEE---EEEEE----BPPEEEEEPPPHHHHTTTEEEEEEEEEEEBSS--EEEEEETTEEP-SSEEEEEPPPPTTT--EEEEEEEEEEHHHHHT--EEEEEEE-TT-SS-EEEEEETT--/---EEE---EEE-TT--EEEEEEE-SS---TTSEEEEEE-TT--EEEEEEEETTTTEEEE-GGGTTTEEEEEETTTTEEEEEE-S--GGG-EEEEEEEE---TTS-S---EEEE---EEEEE-S---BPPEEEEEPPPTTPPTTSEEEEEEEEEEEBSS--EEEEGGGTB-TTEEEPPPEE-TTS-EEEEEEEEEEGGGTTTS--EEEEEEGGGTEEEEEE--PPPP-/----HHHHHHHTTSHHHHHTT--

Nearest PDB structures (foldseek):
  6al4-assembly3_F  TM=9.493E-01  e=2.412E-34  Homo sapiens
  7lop-assembly2_H  TM=9.316E-01  e=2.064E-34  Homo sapiens
  7y3o-assembly1_H  TM=9.287E-01  e=2.734E-32  Homo sapiens
  6dw2-assembly1_B  TM=6.962E-01  e=1.434E-34  Homo sapiens
  6w73-assembly1_H  TM=6.942E-01  e=1.511E-34  Homo sapiens

Foldseek 3Di:
DKAKAKPDQEAAEAAFAKDKIKIFIPWFLFQQKWKWWAAPPDDTDTAAGSQFHGDPPHDPQWGKHDGITIIMIMRHGHDPVRQTKMKMWGDRDDDVTDIYPIHGYAYDDDFDFWDKDKDWADPVVLVVFKTKIKMKTPFGPDPDKDKWKAFQRRTDDDFKDKDKDQQDPPRRGIMMMIIGMDTSVVVVVTFKIKIWMDDPNDPHIDIDIGTPPDD/DKAKAKDAAAEAEAQAKDKIKIAIPDDQADQQFKFKWWAAVPGDIGGAWGAFPPVRRIDGDPVQPPFWDWTADRVRRMIMIMGGSDDQRVFTWMKMFTFDDPPPDDDTHDRDHIYPTYTYGYHPDDFDFWDKDKQAWDPVPPAQAKTKIKIKTDFGDDDDKDKDKPVNPDDAFKDWDDWDQDPVRGIITMMMGMDGPVCLPPDWIWMWMADPVVRDIDIDTHGHDDDD/DDDDDVVVVVVVVPVVVVCVVVD

Sequence (466 aa):
EIVLTQSPATLSLSPGARASLSCRASQSVNNNFLAWYQQKPGQAPRRLLIYDASKRATGIPARFSGSGSGTDFTLTISSLEPEDFAVYYCQQRTNWPPLTFGGGTKVEIKRTVAAPSVFIFPPSDEQLKSGTASVVCLLNNFYPRREAKVQQWKVDNALQSSGNSQESVTEQQDSKDSTYSLSSTLTLSKADYEKHKVYACCEVTHQGLSSPVTKSFNRGECQVQLVQSGAEVKKPGSSVKVSCKASGGTFKTYTLTWVRQAPGQGLEWLGGIIPIFDAPNYAPKLLGRLTITADESTKTSYMELSSSLRSEDSAIYYCCARVGDYGDHPPWGWFDLWGQGTLVTVSSASTKGPSVFPLAPSSKSTSGGTAALGCLVKDYFPEPVTVSWNSGALTSGVHTFPAVLQSSGLYSLSSVVTVPSSSLGTQTYICNVNHKPSNTKVDKKVEPKSCDMQWNSTAFHQALQDPRVRGLYFP

Radius of gyration: 25.59 Å; Cα contacts (8 Å, |Δi|>4): 1198; chains: 3; bounding box: 60×54×71 Å